Protein AF-A0A7Z9H4J0-F1 (afdb_monomer_lite)

pLDDT: mean 74.49, std 16.56, range [29.08, 97.06]

Radius of gyration: 42.38 Å; chains: 1; bounding box: 95×70×135 Å

Structure (mmCIF, N/CA/C/O backbone):
data_AF-A0A7Z9H4J0-F1
#
_entry.id   AF-A0A7Z9H4J0-F1
#
loop_
_atom_site.group_PDB
_atom_site.id
_atom_site.type_symbol
_atom_site.label_atom_id
_atom_site.label_alt_id
_atom_site.label_comp_id
_atom_site.label_asym_id
_atom_site.label_entity_id
_atom_site.label_seq_id
_atom_site.pdbx_PDB_ins_code
_atom_site.Cartn_x
_atom_site.Cartn_y
_atom_site.Cartn_z
_atom_site.occupancy
_atom_site.B_iso_or_equiv
_atom_site.auth_seq_id
_atom_site.auth_comp_id
_atom_site.auth_asym_id
_atom_site.auth_atom_id
_atom_site.pdbx_PDB_model_num
ATOM 1 N N . MET A 1 1 ? 0.873 8.676 -62.336 1.00 32.28 1 MET A N 1
ATOM 2 C CA . MET A 1 1 ? 0.637 7.223 -62.427 1.00 32.28 1 MET A CA 1
ATOM 3 C C . MET A 1 1 ? 0.566 6.708 -61.005 1.00 32.28 1 MET A C 1
ATOM 5 O O . MET A 1 1 ? 1.602 6.492 -60.394 1.00 32.28 1 MET A O 1
ATOM 9 N N . GLU A 1 2 ? -0.644 6.666 -60.450 1.00 29.08 2 GLU A N 1
ATOM 10 C CA . GLU A 1 2 ? -0.909 6.109 -59.122 1.00 29.08 2 GLU A CA 1
ATOM 11 C C . GLU A 1 2 ? -0.635 4.608 -59.183 1.00 29.08 2 GLU A C 1
ATOM 13 O O . GLU A 1 2 ? -1.286 3.873 -59.926 1.00 29.08 2 GLU A O 1
ATOM 18 N N . SER A 1 3 ? 0.391 4.159 -58.465 1.00 31.84 3 SER A N 1
ATOM 19 C CA . SER A 1 3 ? 0.617 2.741 -58.240 1.00 31.84 3 SER A CA 1
ATOM 20 C C . SER A 1 3 ? -0.560 2.217 -57.427 1.00 31.84 3 SER A C 1
ATOM 22 O O . SER A 1 3 ? -0.725 2.554 -56.256 1.00 31.84 3 SER A O 1
ATOM 24 N N . VAL A 1 4 ? -1.404 1.413 -58.071 1.00 37.31 4 VAL A N 1
ATOM 25 C CA . VAL A 1 4 ? -2.472 0.657 -57.416 1.00 37.31 4 VAL A CA 1
ATOM 26 C C . VAL A 1 4 ? -1.801 -0.283 -56.412 1.00 37.31 4 VAL A C 1
ATOM 28 O O . VAL A 1 4 ? -1.317 -1.353 -56.778 1.00 37.31 4 VAL A O 1
ATOM 31 N N . ARG A 1 5 ? -1.691 0.160 -55.152 1.00 47.69 5 ARG A N 1
ATOM 32 C CA . ARG A 1 5 ? -1.271 -0.676 -54.026 1.00 47.69 5 ARG A CA 1
ATOM 33 C C . ARG A 1 5 ? -2.327 -1.774 -53.894 1.00 47.69 5 ARG A C 1
ATOM 35 O O . ARG A 1 5 ? -3.496 -1.482 -53.659 1.00 47.69 5 ARG A O 1
ATOM 42 N N . THR A 1 6 ? -1.945 -3.027 -54.117 1.00 46.78 6 THR A N 1
ATOM 43 C CA . THR A 1 6 ? -2.810 -4.181 -53.844 1.00 46.78 6 THR A CA 1
ATOM 44 C C . THR A 1 6 ? -3.192 -4.165 -52.370 1.00 46.78 6 THR A C 1
ATOM 46 O O . THR A 1 6 ? -2.305 -4.193 -51.520 1.00 46.78 6 THR A O 1
ATOM 49 N N . ALA A 1 7 ? -4.493 -4.089 -52.080 1.00 54.34 7 ALA A N 1
ATOM 50 C CA . ALA A 1 7 ? -4.995 -4.069 -50.713 1.00 54.34 7 ALA A CA 1
ATOM 51 C C . ALA A 1 7 ? -4.520 -5.324 -49.947 1.00 54.34 7 ALA A C 1
ATOM 53 O O . ALA A 1 7 ? -4.553 -6.427 -50.509 1.00 54.34 7 ALA A O 1
ATOM 54 N N . PRO A 1 8 ? -4.056 -5.182 -48.695 1.00 63.47 8 PRO A N 1
ATOM 55 C CA . PRO A 1 8 ? -3.646 -6.311 -47.864 1.00 63.47 8 PRO A CA 1
ATOM 56 C C . PRO A 1 8 ? -4.834 -7.250 -47.607 1.00 63.47 8 PRO A C 1
ATOM 58 O O . PRO A 1 8 ? -5.977 -6.803 -47.533 1.00 63.47 8 PRO A O 1
ATOM 61 N N . ASN A 1 9 ? -4.580 -8.557 -47.461 1.00 68.62 9 ASN A N 1
ATOM 62 C CA . ASN A 1 9 ? -5.652 -9.529 -47.230 1.00 68.62 9 ASN A CA 1
ATOM 63 C C . ASN A 1 9 ? -6.292 -9.301 -45.840 1.00 68.62 9 ASN A C 1
ATOM 65 O O . ASN A 1 9 ? -5.619 -9.534 -44.831 1.00 68.62 9 ASN A O 1
ATOM 69 N N . PRO A 1 10 ? -7.566 -8.872 -45.761 1.00 65.31 10 PRO A N 1
ATOM 70 C CA . PRO A 1 10 ? -8.199 -8.461 -44.507 1.00 65.31 10 PRO A CA 1
ATOM 71 C C . PRO A 1 10 ? -8.367 -9.609 -43.493 1.00 65.31 10 PRO A C 1
ATOM 73 O O . PRO A 1 10 ? -8.327 -9.371 -42.289 1.00 65.31 10 PRO A O 1
ATOM 76 N N . GLU A 1 11 ? -8.435 -10.867 -43.948 1.00 67.56 11 GLU A N 1
ATOM 77 C CA . GLU A 1 11 ? -8.590 -12.057 -43.086 1.00 67.56 11 GLU A CA 1
ATOM 78 C C . GLU A 1 11 ? -7.414 -12.305 -42.126 1.00 67.56 11 GLU A C 1
ATOM 80 O O . GLU A 1 11 ? -7.502 -13.125 -41.206 1.00 67.56 11 GLU A O 1
ATOM 85 N N . HIS A 1 12 ? -6.286 -11.634 -42.353 1.00 71.25 12 HIS A N 1
ATOM 86 C CA . HIS A 1 12 ? -5.088 -11.774 -41.534 1.00 71.25 12 HIS A CA 1
ATOM 87 C C . HIS A 1 12 ? -4.961 -10.692 -40.463 1.00 71.25 12 HIS A C 1
ATOM 89 O O . HIS A 1 12 ? -3.998 -10.731 -39.700 1.00 71.25 12 HIS A O 1
ATOM 95 N N . TYR A 1 13 ? -5.909 -9.759 -40.375 1.00 78.12 13 TYR A N 1
ATOM 96 C CA . TYR A 1 13 ? -5.854 -8.660 -39.421 1.00 78.12 13 TYR A CA 1
ATOM 97 C C . TYR A 1 13 ? -7.032 -8.709 -38.451 1.00 78.12 13 TYR A C 1
ATOM 99 O O . TYR A 1 13 ? -8.191 -8.900 -38.826 1.00 78.12 13 TYR A O 1
ATOM 107 N N . THR A 1 14 ? -6.727 -8.501 -37.175 1.00 83.56 14 THR A N 1
ATOM 108 C CA . THR A 1 14 ? -7.724 -8.260 -36.133 1.00 83.56 14 THR A CA 1
ATOM 109 C C . THR A 1 14 ? -7.485 -6.905 -35.508 1.00 83.56 14 THR A C 1
ATOM 111 O O . THR A 1 14 ? -6.341 -6.503 -35.313 1.00 83.56 14 THR A O 1
ATOM 114 N N . CYS A 1 15 ? -8.562 -6.217 -35.157 1.00 83.56 15 CYS A N 1
ATOM 115 C CA . CYS A 1 15 ? -8.488 -4.937 -34.480 1.00 83.56 15 CYS A CA 1
ATOM 116 C C . CYS A 1 15 ? -9.000 -5.031 -33.058 1.00 83.56 15 CYS A C 1
ATOM 118 O O . CYS A 1 15 ? -10.025 -5.668 -32.797 1.00 83.56 15 CYS A O 1
ATOM 120 N N . VAL A 1 16 ? -8.294 -4.346 -32.165 1.00 82.44 16 VAL A N 1
ATOM 121 C CA . VAL A 1 16 ? -8.696 -4.132 -30.782 1.00 82.44 16 VAL A CA 1
ATOM 122 C C . VAL A 1 16 ? -8.931 -2.642 -30.573 1.00 82.44 16 VAL A C 1
ATOM 124 O O . VAL A 1 16 ? -8.085 -1.822 -30.925 1.00 82.44 16 VAL A O 1
ATOM 127 N N . ILE A 1 17 ? -10.098 -2.300 -30.033 1.00 83.50 17 ILE A N 1
ATOM 128 C CA . ILE A 1 17 ? -10.501 -0.921 -29.750 1.00 83.50 17 ILE A CA 1
ATOM 129 C C . ILE A 1 17 ? -11.048 -0.853 -28.336 1.00 83.50 17 ILE A C 1
ATOM 131 O O . ILE A 1 17 ? -11.919 -1.641 -27.962 1.00 83.50 17 ILE A O 1
ATOM 135 N N . GLU A 1 18 ? -10.571 0.118 -27.569 1.00 78.38 18 GLU A N 1
ATOM 136 C CA . GLU A 1 18 ? -11.102 0.430 -26.249 1.00 78.38 18 GLU A CA 1
ATOM 137 C C . GLU A 1 18 ? -12.211 1.487 -26.343 1.00 78.38 18 GLU A C 1
ATOM 139 O O . GLU A 1 18 ? -12.079 2.516 -27.006 1.00 78.38 18 GLU A O 1
ATOM 144 N N . ILE A 1 19 ? -13.348 1.210 -25.706 1.00 80.50 19 ILE A N 1
ATOM 145 C CA . ILE A 1 19 ? -14.541 2.063 -25.686 1.00 80.50 19 ILE A CA 1
ATOM 146 C C . ILE A 1 19 ? -15.021 2.143 -24.231 1.00 80.50 19 ILE A C 1
ATOM 148 O O . ILE A 1 19 ? -14.805 1.200 -23.471 1.00 80.50 19 ILE A O 1
ATOM 152 N N . PRO A 1 20 ? -15.757 3.191 -23.814 1.00 72.50 20 PRO A N 1
ATOM 153 C CA . PRO A 1 20 ? -16.305 3.276 -22.455 1.00 72.50 20 PRO A CA 1
ATOM 154 C C . PRO A 1 20 ? -17.131 2.065 -21.978 1.00 72.50 20 PRO A C 1
ATOM 156 O O . PRO A 1 20 ? -17.293 1.872 -20.778 1.00 72.50 20 PRO A O 1
ATOM 159 N N . ALA A 1 21 ? -17.676 1.261 -22.898 1.00 69.69 21 ALA A N 1
ATOM 160 C CA . ALA A 1 21 ? -18.434 0.046 -22.589 1.00 69.69 21 ALA A CA 1
ATOM 161 C C . ALA A 1 21 ? -17.561 -1.224 -22.471 1.00 69.69 21 ALA A C 1
ATOM 163 O O . ALA A 1 21 ? -18.088 -2.291 -22.160 1.00 69.69 21 ALA A O 1
ATOM 164 N N . GLY A 1 22 ? -16.255 -1.126 -22.738 1.00 75.00 22 GLY A N 1
ATOM 165 C CA . GLY A 1 22 ? -15.302 -2.233 -22.733 1.00 75.00 22 GLY A CA 1
ATOM 166 C C . GLY A 1 22 ? -14.452 -2.313 -24.005 1.00 75.00 22 GLY A C 1
ATOM 167 O O . GLY A 1 22 ? -14.461 -1.421 -24.853 1.00 75.00 22 GLY A O 1
ATOM 168 N N . ILE A 1 23 ? -13.715 -3.415 -24.136 1.00 80.12 23 ILE A N 1
ATOM 169 C CA . ILE A 1 23 ? -12.792 -3.668 -25.248 1.00 80.12 23 ILE A CA 1
ATOM 170 C C . ILE A 1 23 ? -13.506 -4.465 -26.345 1.00 80.12 23 ILE A C 1
ATOM 172 O O . ILE A 1 23 ? -14.080 -5.524 -26.082 1.00 80.12 23 ILE A O 1
ATOM 176 N N . ILE A 1 24 ? -13.432 -3.989 -27.587 1.00 80.44 24 ILE A N 1
ATOM 177 C CA . ILE A 1 24 ? -13.912 -4.701 -28.773 1.00 80.44 24 ILE A CA 1
ATOM 178 C C . ILE A 1 24 ? -12.726 -5.319 -29.492 1.00 80.44 24 ILE A C 1
ATOM 180 O O . ILE A 1 24 ? -11.826 -4.602 -29.914 1.00 80.44 24 ILE A O 1
ATOM 184 N N . ARG A 1 25 ? -12.780 -6.636 -29.708 1.00 83.50 25 ARG A N 1
ATOM 185 C CA . ARG A 1 25 ? -11.901 -7.340 -30.645 1.00 83.50 25 ARG A CA 1
ATOM 186 C C . ARG A 1 25 ? -12.721 -7.831 -31.829 1.00 83.50 25 ARG A C 1
ATOM 188 O O . ARG A 1 25 ? -13.658 -8.602 -31.633 1.00 83.50 25 ARG A O 1
ATOM 195 N N . THR A 1 26 ? -12.388 -7.386 -33.034 1.00 82.88 26 THR A N 1
ATOM 196 C CA . THR A 1 26 ? -13.123 -7.753 -34.253 1.00 82.88 26 THR A CA 1
ATOM 197 C C . THR A 1 26 ? -12.193 -7.985 -35.442 1.00 82.88 26 THR A C 1
ATOM 199 O O . THR A 1 26 ? -11.050 -7.525 -35.452 1.00 82.88 26 THR A O 1
ATOM 202 N N . SER A 1 27 ? -12.668 -8.749 -36.423 1.00 83.44 27 SER A N 1
ATOM 203 C CA . SER A 1 27 ? -12.001 -8.932 -37.706 1.00 83.44 27 SER A CA 1
ATOM 204 C C . SER A 1 27 ? -12.087 -7.668 -38.552 1.00 83.44 27 SER A C 1
ATOM 206 O O . SER A 1 27 ? -13.066 -6.915 -38.512 1.00 83.44 27 SER A O 1
ATOM 208 N N . VAL A 1 28 ? -11.042 -7.457 -39.341 1.00 83.88 28 VAL A N 1
ATOM 209 C CA . VAL A 1 28 ? -10.997 -6.385 -40.325 1.00 83.88 28 VAL A CA 1
ATOM 210 C C . VAL A 1 28 ? -11.595 -6.908 -41.624 1.00 83.88 28 VAL A C 1
ATOM 212 O O . VAL A 1 28 ? -11.222 -7.981 -42.079 1.00 83.88 28 VAL A O 1
ATOM 215 N N . SER A 1 29 ? -12.527 -6.164 -42.215 1.00 79.06 29 SER A N 1
ATOM 216 C CA . SER A 1 29 ? -13.136 -6.495 -43.513 1.00 79.06 29 SER A CA 1
ATOM 217 C C . SER A 1 29 ? -12.439 -5.775 -44.666 1.00 79.06 29 SER A C 1
ATOM 219 O O . SER A 1 29 ? -12.432 -6.259 -45.794 1.00 79.06 29 SER A O 1
ATOM 221 N N . ARG A 1 30 ? -11.845 -4.608 -44.392 1.00 77.94 30 ARG A N 1
ATOM 222 C CA . ARG A 1 30 ? -11.044 -3.834 -45.348 1.00 77.94 30 ARG A CA 1
ATOM 223 C C . ARG A 1 30 ? -10.035 -2.977 -44.596 1.00 77.94 30 ARG A C 1
ATOM 225 O O . ARG A 1 30 ? -10.395 -2.355 -43.599 1.00 77.94 30 ARG A O 1
ATOM 232 N N . LEU A 1 31 ? -8.801 -2.942 -45.086 1.00 78.31 31 LEU A N 1
ATOM 233 C CA . LEU A 1 31 ? -7.700 -2.184 -44.504 1.00 78.31 31 LEU A CA 1
ATOM 234 C C . LEU A 1 31 ? -6.958 -1.446 -45.617 1.00 78.31 31 LEU A C 1
ATOM 236 O O . LEU A 1 31 ? -6.315 -2.091 -46.438 1.00 78.31 31 LEU A O 1
ATOM 240 N N . ASP A 1 32 ? -7.023 -0.117 -45.614 1.00 77.94 32 ASP A N 1
ATOM 241 C CA . ASP A 1 32 ? -6.334 0.734 -46.584 1.00 77.94 32 ASP A CA 1
ATOM 242 C C . ASP A 1 32 ? -5.438 1.765 -45.877 1.00 77.94 32 ASP A C 1
ATOM 244 O O . ASP A 1 32 ? -5.424 1.896 -44.651 1.00 77.94 32 ASP A O 1
ATOM 248 N N . THR A 1 33 ? -4.702 2.555 -46.662 1.00 76.38 33 THR A N 1
ATOM 249 C CA . THR A 1 33 ? -3.854 3.652 -46.161 1.00 76.38 33 THR A CA 1
ATOM 250 C C . THR A 1 33 ? -4.647 4.815 -45.560 1.00 76.38 33 THR A C 1
ATOM 252 O O . THR A 1 33 ? -4.064 5.690 -44.922 1.00 76.38 33 THR A O 1
ATOM 255 N N . THR A 1 34 ? -5.968 4.855 -45.757 1.00 78.25 34 THR A N 1
ATOM 256 C CA . THR A 1 34 ? -6.842 5.967 -45.348 1.00 78.25 34 THR A CA 1
ATOM 257 C C . THR A 1 34 ? -7.953 5.557 -44.385 1.00 78.25 34 THR A C 1
ATOM 259 O O . THR A 1 34 ? -8.333 6.357 -43.527 1.00 78.25 34 THR A O 1
ATOM 262 N N . GLU A 1 35 ? -8.472 4.339 -44.504 1.00 86.12 35 GLU A N 1
ATOM 263 C CA . GLU A 1 35 ? -9.624 3.864 -43.745 1.00 86.12 35 GLU A CA 1
ATOM 264 C C . GLU A 1 35 ? -9.495 2.389 -43.363 1.00 86.12 35 GLU A C 1
ATOM 266 O O . GLU A 1 35 ? -8.761 1.616 -43.983 1.00 86.12 35 GLU A O 1
ATOM 271 N N . ILE A 1 36 ? -10.252 2.006 -42.339 1.00 85.12 36 ILE A N 1
ATOM 272 C CA . ILE A 1 36 ? -10.419 0.630 -41.896 1.00 85.12 36 ILE A CA 1
ATOM 273 C C . ILE A 1 36 ? -11.900 0.325 -41.686 1.00 85.12 36 ILE A C 1
ATOM 275 O O . ILE A 1 36 ? -12.629 1.100 -41.064 1.00 85.12 36 ILE A O 1
ATOM 279 N N . LEU A 1 37 ? -12.343 -0.816 -42.208 1.00 85.56 37 LEU A N 1
ATOM 280 C CA . LEU A 1 37 ? -13.689 -1.344 -42.020 1.00 85.56 37 LEU A CA 1
ATOM 281 C C . LEU A 1 37 ? -13.638 -2.526 -41.057 1.00 85.56 37 LEU A C 1
ATOM 283 O O . LEU A 1 37 ? -12.946 -3.515 -41.300 1.00 85.56 37 LEU A O 1
ATOM 287 N N . LEU A 1 38 ? -14.420 -2.427 -39.993 1.00 85.12 38 LEU A N 1
ATOM 288 C CA . LEU A 1 38 ? -14.498 -3.402 -38.917 1.00 85.12 38 LEU A CA 1
ATOM 289 C C . LEU A 1 38 ? -15.822 -4.150 -38.981 1.00 85.12 38 LEU A C 1
ATOM 291 O O . LEU A 1 38 ? -16.873 -3.507 -39.032 1.00 85.12 38 LEU A O 1
ATOM 295 N N . ASP A 1 39 ? -15.787 -5.479 -38.887 1.00 82.94 39 ASP A N 1
ATOM 296 C CA . ASP A 1 39 ? -16.996 -6.309 -38.849 1.00 82.94 39 ASP A CA 1
ATOM 297 C C . ASP A 1 39 ? -17.640 -6.262 -37.452 1.00 82.94 39 ASP A C 1
ATOM 299 O O . ASP A 1 39 ? -17.510 -7.157 -36.615 1.00 82.94 39 ASP A O 1
ATOM 303 N N . THR A 1 40 ? -18.252 -5.128 -37.118 1.00 79.62 40 THR A N 1
ATOM 304 C CA . THR A 1 40 ? -18.909 -4.922 -35.826 1.00 79.62 40 THR A CA 1
ATOM 305 C C . THR A 1 40 ? -20.204 -4.144 -35.977 1.00 79.62 40 THR A C 1
ATOM 307 O O . THR A 1 40 ? -20.305 -3.201 -36.757 1.00 79.62 40 THR A O 1
ATOM 310 N N . ARG A 1 41 ? -21.208 -4.521 -35.181 1.00 76.00 41 ARG A N 1
ATOM 311 C CA . ARG A 1 41 ? -22.500 -3.818 -35.090 1.00 76.00 41 ARG A CA 1
ATOM 312 C C . ARG A 1 41 ? -22.541 -2.801 -33.950 1.00 76.00 41 ARG A C 1
ATOM 314 O O . ARG A 1 41 ? -23.594 -2.223 -33.679 1.00 76.00 41 ARG A O 1
ATOM 321 N N . VAL A 1 42 ? -21.425 -2.607 -33.244 1.00 76.44 42 VAL A N 1
ATOM 322 C CA . VAL A 1 42 ? -21.369 -1.674 -32.119 1.00 76.44 42 VAL A CA 1
ATOM 323 C C . VAL A 1 42 ? -21.387 -0.239 -32.632 1.00 76.44 42 VAL A C 1
ATOM 325 O O . VAL A 1 42 ? -20.592 0.146 -33.483 1.00 76.44 42 VAL A O 1
ATOM 328 N N . ARG A 1 43 ? -22.307 0.568 -32.096 1.00 76.19 43 ARG A N 1
ATOM 329 C CA . ARG A 1 43 ? -22.407 1.990 -32.426 1.00 76.19 43 ARG A CA 1
ATOM 330 C C . ARG A 1 43 ? -21.325 2.768 -31.685 1.00 76.19 43 ARG A C 1
ATOM 332 O O . ARG A 1 43 ? -21.325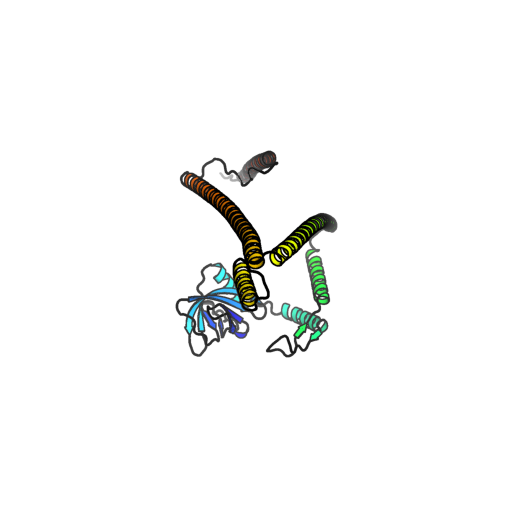 2.805 -30.456 1.00 76.19 43 ARG A O 1
ATOM 339 N N . LEU A 1 44 ? -20.436 3.401 -32.441 1.00 79.31 44 LEU A N 1
ATOM 340 C CA . LEU A 1 44 ? -19.429 4.321 -31.919 1.00 79.31 44 LEU A CA 1
ATOM 341 C C . LEU A 1 44 ? -19.968 5.754 -31.936 1.00 79.31 44 LEU A C 1
ATOM 343 O O . LEU A 1 44 ? -20.818 6.098 -32.758 1.00 79.31 44 LEU A O 1
ATOM 347 N N . LYS A 1 45 ? -19.490 6.598 -31.019 1.00 77.25 45 LYS A N 1
ATOM 348 C CA . LYS A 1 45 ? -19.842 8.022 -31.012 1.00 77.25 45 LYS A CA 1
ATOM 349 C C . LYS A 1 45 ? -19.095 8.753 -32.128 1.00 77.25 45 LYS A C 1
ATOM 351 O O . LYS A 1 45 ? -17.887 8.607 -32.273 1.00 77.25 45 LYS A O 1
ATOM 356 N N . THR A 1 46 ? -19.816 9.585 -32.878 1.00 71.38 46 THR A N 1
ATOM 357 C CA . THR A 1 46 ? -19.316 10.271 -34.083 1.00 71.38 46 THR A CA 1
ATOM 358 C C . THR A 1 46 ? -18.178 11.263 -33.816 1.00 71.38 46 THR A C 1
ATOM 360 O O . THR A 1 46 ? -17.392 11.555 -34.711 1.00 71.38 46 THR A O 1
ATOM 363 N N . THR A 1 47 ? -18.079 11.795 -32.598 1.00 66.19 47 THR A N 1
ATOM 364 C CA . THR A 1 47 ? -17.077 12.801 -32.209 1.00 66.19 47 THR A CA 1
ATOM 365 C C . THR A 1 47 ? -15.805 12.214 -31.613 1.00 66.19 47 THR A C 1
ATOM 367 O O . THR A 1 47 ? -14.846 12.954 -31.395 1.00 66.19 47 THR A O 1
ATOM 370 N N . ASP A 1 48 ? -15.787 10.911 -31.341 1.00 76.00 48 ASP A N 1
ATOM 371 C CA . ASP A 1 48 ? -14.734 10.307 -30.540 1.00 76.00 48 ASP A CA 1
ATOM 372 C C . ASP A 1 48 ? -13.586 9.823 -31.434 1.00 76.00 48 ASP A C 1
ATOM 374 O O . ASP A 1 48 ? -13.771 9.321 -32.551 1.00 76.00 48 ASP A O 1
ATOM 378 N N . ARG A 1 49 ? -12.370 10.028 -30.928 1.00 80.38 49 ARG A N 1
ATOM 379 C CA . ARG A 1 49 ? -11.143 9.443 -31.463 1.00 80.38 49 ARG A CA 1
ATOM 380 C C . ARG A 1 49 ? -10.886 8.137 -30.732 1.00 80.38 49 ARG A C 1
ATOM 382 O O . ARG A 1 49 ? -11.051 8.071 -29.518 1.00 80.38 49 ARG A O 1
ATOM 389 N N . PHE A 1 50 ? -10.462 7.134 -31.482 1.00 82.44 50 PHE A N 1
ATOM 390 C CA . PHE A 1 50 ? -10.208 5.794 -30.990 1.00 82.44 50 PHE A CA 1
ATOM 391 C C . PHE A 1 50 ? -8.746 5.432 -31.219 1.00 82.44 50 PHE A C 1
ATOM 393 O O . PHE A 1 50 ? -8.199 5.659 -32.301 1.00 82.44 50 PHE A O 1
ATOM 400 N N . GLU A 1 51 ? -8.131 4.850 -30.198 1.00 84.12 51 GLU A N 1
ATOM 401 C CA . GLU A 1 51 ? -6.877 4.121 -30.337 1.00 84.12 51 GLU A CA 1
ATOM 402 C C . GLU A 1 51 ? -7.212 2.737 -30.894 1.00 84.12 51 GLU A C 1
ATOM 404 O O . GLU A 1 51 ? -7.927 1.953 -30.266 1.00 84.12 51 GLU A O 1
ATOM 409 N N . VAL A 1 52 ? -6.763 2.466 -32.118 1.00 84.25 52 VAL A N 1
ATOM 410 C CA . VAL A 1 52 ? -7.004 1.195 -32.799 1.00 84.25 52 VAL A CA 1
ATOM 411 C C . VAL A 1 52 ? -5.700 0.419 -32.811 1.00 84.25 52 VAL A C 1
ATOM 413 O O . VAL A 1 52 ? -4.727 0.830 -33.442 1.00 84.25 52 VAL A O 1
ATOM 416 N N . VAL A 1 53 ? -5.686 -0.723 -32.133 1.00 85.38 53 VAL A N 1
ATOM 417 C CA . VAL A 1 53 ? -4.579 -1.673 -32.233 1.00 85.38 53 VAL A CA 1
ATOM 418 C C . VAL A 1 53 ? -4.875 -2.605 -33.397 1.00 85.38 53 VAL A C 1
ATOM 420 O O . VAL A 1 53 ? -5.861 -3.343 -33.363 1.00 85.38 53 VAL A O 1
ATOM 423 N N . VAL A 1 54 ? -4.052 -2.557 -34.439 1.00 83.12 54 VAL A N 1
ATOM 424 C CA . VAL A 1 54 ? -4.146 -3.451 -35.597 1.00 83.12 54 VAL A CA 1
ATOM 425 C C . VAL A 1 54 ? -3.125 -4.564 -35.412 1.00 83.12 54 VAL A C 1
ATOM 427 O O . VAL A 1 54 ? -1.920 -4.327 -35.421 1.00 83.12 54 VAL A O 1
ATOM 430 N N . GLU A 1 55 ? -3.614 -5.783 -35.230 1.00 81.12 55 GLU A N 1
ATOM 431 C CA . GLU A 1 55 ? -2.802 -6.976 -35.022 1.00 81.12 55 GLU A CA 1
ATOM 432 C C . GLU A 1 55 ? -2.826 -7.842 -36.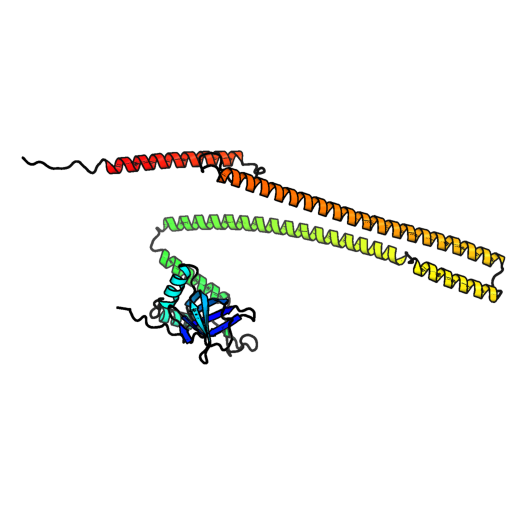278 1.00 81.12 55 GLU A C 1
ATOM 434 O O . GLU A 1 55 ? -3.897 -8.238 -36.746 1.00 81.12 55 GLU A O 1
ATOM 439 N N . HIS A 1 56 ? -1.651 -8.181 -36.805 1.00 78.62 56 HIS A N 1
ATOM 440 C CA . HIS A 1 56 ? -1.533 -9.205 -37.837 1.00 78.62 56 HIS A CA 1
ATOM 441 C C . HIS A 1 56 ? -1.473 -10.606 -37.205 1.00 78.62 56 HIS A C 1
ATOM 443 O O . HIS A 1 56 ? -0.765 -10.823 -36.224 1.00 78.62 56 HIS A O 1
ATOM 449 N N . ARG A 1 57 ? -2.159 -11.587 -37.803 1.00 69.06 57 ARG A N 1
ATOM 450 C CA . ARG A 1 57 ? -2.322 -12.963 -37.295 1.00 69.06 57 ARG A CA 1
ATOM 451 C C . ARG A 1 57 ? -1.006 -13.668 -36.945 1.00 69.06 57 ARG A C 1
ATOM 453 O O . ARG A 1 57 ? -0.963 -14.401 -35.964 1.00 69.06 57 ARG A O 1
ATOM 460 N N . ASP A 1 58 ? 0.036 -13.418 -37.734 1.00 61.88 58 ASP A N 1
ATOM 461 C CA . ASP A 1 58 ? 1.363 -14.042 -37.602 1.00 61.88 58 ASP A CA 1
ATOM 462 C C . ASP A 1 58 ? 2.489 -13.002 -37.417 1.00 61.88 58 ASP A C 1
ATOM 464 O O . ASP A 1 58 ? 3.640 -13.260 -37.769 1.00 61.88 58 ASP A O 1
ATOM 468 N N . GLY A 1 59 ? 2.167 -11.777 -36.985 1.00 63.91 59 GLY A N 1
ATOM 469 C CA . GLY A 1 59 ? 3.087 -10.649 -37.145 1.00 63.91 59 GLY A CA 1
ATOM 470 C C . GLY A 1 59 ? 2.941 -9.509 -36.134 1.00 63.91 59 GLY A C 1
ATOM 471 O O . GLY A 1 59 ? 2.407 -9.708 -35.045 1.00 63.91 59 GLY A O 1
ATOM 472 N N . PRO A 1 60 ? 3.482 -8.324 -36.475 1.00 68.62 60 PRO A N 1
ATOM 473 C CA . PRO A 1 60 ? 3.520 -7.177 -35.577 1.00 68.62 60 PRO A CA 1
ATOM 474 C C . PRO A 1 60 ? 2.119 -6.613 -35.301 1.00 68.62 60 PRO A C 1
ATOM 476 O O . PRO A 1 60 ? 1.210 -6.714 -36.129 1.00 68.62 60 PRO A O 1
ATOM 479 N N . SER A 1 61 ? 1.979 -5.996 -34.129 1.00 79.50 61 SER A N 1
ATOM 480 C CA . SER A 1 61 ? 0.819 -5.202 -33.726 1.00 79.50 61 SER A CA 1
ATOM 481 C C . SER A 1 61 ? 1.208 -3.728 -33.665 1.00 79.50 61 SER A C 1
ATOM 483 O O . SER A 1 61 ? 2.194 -3.393 -33.009 1.00 79.50 61 SER A O 1
ATOM 485 N N . GLU A 1 62 ? 0.432 -2.855 -34.298 1.00 82.38 62 GLU A N 1
ATOM 486 C CA . GLU A 1 62 ? 0.676 -1.408 -34.300 1.00 82.38 62 GLU A CA 1
ATOM 487 C C . GLU A 1 62 ? -0.531 -0.663 -33.727 1.00 82.38 62 GLU A C 1
ATOM 489 O O . GLU A 1 62 ? -1.678 -1.065 -33.932 1.00 82.38 62 GLU A O 1
ATOM 494 N N . VAL A 1 63 ? -0.268 0.432 -33.011 1.00 85.69 63 VAL A N 1
ATOM 495 C CA . VAL A 1 63 ? -1.304 1.305 -32.440 1.00 85.69 63 VAL A CA 1
ATOM 496 C C . VAL A 1 63 ? -1.432 2.545 -33.310 1.00 85.69 63 VAL A C 1
ATOM 498 O O . VAL A 1 63 ? -0.453 3.264 -33.521 1.00 85.69 63 VAL A O 1
ATOM 501 N N . ILE A 1 64 ? -2.632 2.786 -33.834 1.00 85.38 64 ILE A N 1
ATOM 502 C CA . ILE A 1 64 ? -2.900 3.864 -34.785 1.00 85.38 64 ILE A CA 1
ATOM 503 C C . ILE A 1 64 ? -4.190 4.572 -34.383 1.00 85.38 64 ILE A C 1
ATOM 505 O O . ILE A 1 64 ? -5.207 3.938 -34.095 1.00 85.38 64 ILE A O 1
ATOM 509 N N . HIS A 1 65 ? -4.166 5.903 -34.384 1.00 88.00 65 HIS A N 1
ATOM 510 C CA . HIS A 1 65 ? -5.355 6.689 -34.090 1.00 88.00 65 HIS A CA 1
ATOM 511 C C . HIS A 1 65 ? -6.308 6.721 -35.285 1.00 88.00 65 HIS A C 1
ATOM 513 O O . HIS A 1 65 ? -5.911 6.980 -36.425 1.00 88.00 65 HIS A O 1
ATOM 519 N N . ALA A 1 66 ? -7.593 6.513 -35.012 1.00 86.88 66 ALA A N 1
ATOM 520 C CA . ALA A 1 66 ? -8.646 6.613 -36.008 1.00 86.88 66 ALA A CA 1
ATOM 521 C C . ALA A 1 66 ? -9.866 7.359 -35.460 1.00 86.88 66 ALA A C 1
ATOM 523 O O . ALA A 1 66 ? -10.143 7.371 -34.261 1.00 86.88 66 ALA A O 1
ATOM 524 N N . ARG A 1 67 ? -10.627 7.985 -36.352 1.00 88.31 67 ARG A N 1
ATOM 525 C CA . ARG A 1 67 ? -11.892 8.649 -36.034 1.00 88.31 67 ARG A CA 1
ATOM 526 C C . ARG A 1 67 ? -13.040 7.917 -36.707 1.00 88.31 67 ARG A C 1
ATOM 528 O O . ARG A 1 67 ? -12.897 7.430 -37.828 1.00 88.31 67 ARG A O 1
ATOM 535 N N . PHE A 1 68 ? -14.192 7.876 -36.046 1.00 86.94 68 PHE A N 1
ATOM 536 C CA . PHE A 1 68 ? -15.410 7.364 -36.664 1.00 86.94 68 PHE A CA 1
ATOM 537 C C . PHE A 1 68 ? -15.750 8.127 -37.951 1.00 86.94 68 PHE A C 1
ATOM 539 O O . PHE A 1 68 ? -15.771 9.360 -37.962 1.00 86.94 68 PHE A O 1
ATOM 546 N N . HIS A 1 69 ? -16.027 7.390 -39.028 1.00 85.44 69 HIS A N 1
ATOM 547 C CA . HIS A 1 69 ? -16.468 7.960 -40.297 1.00 85.44 69 HIS A CA 1
ATOM 548 C C . HIS A 1 69 ? -17.933 7.625 -40.586 1.00 85.44 69 HIS A C 1
ATOM 550 O O . HIS A 1 69 ? -18.742 8.531 -40.783 1.00 85.44 69 HIS A O 1
ATOM 556 N N . SER A 1 70 ? -18.288 6.338 -40.586 1.00 84.12 70 SER A N 1
ATOM 557 C CA . SER A 1 70 ? -19.655 5.883 -40.850 1.00 84.12 70 SER A CA 1
ATOM 558 C C . SER A 1 70 ? -19.917 4.488 -40.271 1.00 84.12 70 SER A C 1
ATOM 560 O O . SER A 1 70 ? -18.997 3.739 -39.947 1.00 84.12 70 SER A O 1
ATOM 562 N N . SER A 1 71 ? -21.192 4.128 -40.128 1.00 83.56 71 SER A N 1
ATOM 563 C CA . SER A 1 71 ? -21.629 2.772 -39.774 1.00 83.56 71 SER A CA 1
ATOM 564 C C . SER A 1 71 ? -22.690 2.309 -40.764 1.00 83.56 71 SER A C 1
ATOM 566 O O . SER A 1 71 ? -23.640 3.052 -41.015 1.00 83.56 71 SER A O 1
ATOM 568 N N . GLY A 1 72 ? -22.556 1.094 -41.285 1.00 77.50 72 GLY A N 1
ATOM 569 C CA . GLY A 1 72 ? -23.506 0.477 -42.211 1.00 77.50 72 GLY A CA 1
ATOM 570 C C . GLY A 1 72 ? -23.804 -0.977 -41.849 1.00 77.50 72 GLY A C 1
ATOM 571 O O . GLY A 1 72 ? -23.379 -1.474 -40.809 1.00 77.50 72 GLY A O 1
ATOM 572 N N . GLU A 1 73 ? -24.527 -1.680 -42.723 1.00 71.06 73 GLU A N 1
ATOM 573 C CA . GLU A 1 73 ? -24.866 -3.101 -42.521 1.00 71.06 73 GLU A CA 1
ATOM 574 C C . GLU A 1 73 ? -23.636 -4.020 -42.519 1.00 71.06 73 GLU A C 1
ATOM 576 O O . GLU A 1 73 ? -23.638 -5.047 -41.844 1.00 71.06 73 GLU A O 1
ATOM 581 N N . ALA A 1 74 ? -22.578 -3.618 -43.230 1.00 71.19 74 ALA A N 1
ATOM 582 C CA . ALA A 1 74 ? -21.307 -4.334 -43.327 1.00 71.19 74 ALA A CA 1
ATOM 583 C C . ALA A 1 74 ? -20.335 -4.052 -42.164 1.00 71.19 74 ALA A C 1
ATOM 585 O O . ALA A 1 74 ? -19.256 -4.637 -42.128 1.00 71.19 74 ALA A O 1
ATOM 586 N N . GLY A 1 75 ? -20.687 -3.147 -41.240 1.00 84.44 75 GLY A N 1
ATOM 587 C CA . GLY A 1 75 ? -19.871 -2.827 -40.072 1.00 84.44 75 GLY A CA 1
ATOM 588 C C . GLY A 1 75 ? -19.577 -1.338 -39.884 1.00 84.44 75 GLY A C 1
ATOM 589 O O . GLY A 1 75 ? -20.330 -0.470 -40.335 1.00 84.44 75 GLY A O 1
ATOM 590 N N . VAL A 1 76 ? -18.480 -1.035 -39.187 1.00 85.88 76 VAL A N 1
ATOM 591 C CA . VAL A 1 76 ? -18.073 0.333 -38.827 1.00 85.88 76 VAL A CA 1
ATOM 592 C C . VAL A 1 76 ? -16.820 0.740 -39.589 1.00 85.88 76 VAL A C 1
ATOM 594 O O . VAL A 1 76 ? -15.815 0.034 -39.551 1.00 85.88 76 VAL A O 1
ATOM 597 N N . VAL A 1 77 ? -16.872 1.901 -40.241 1.00 86.62 77 VAL A N 1
ATOM 598 C CA . VAL A 1 77 ? -15.738 2.513 -40.937 1.00 86.62 77 VAL A CA 1
ATOM 599 C C . VAL A 1 77 ? -15.091 3.554 -40.034 1.00 86.62 77 VAL A C 1
ATOM 601 O O . VAL A 1 77 ? -15.734 4.520 -39.602 1.00 86.62 77 VAL A O 1
ATOM 604 N N . LEU A 1 78 ? -13.797 3.379 -39.789 1.00 87.56 78 LEU A N 1
ATOM 605 C CA . LEU A 1 78 ? -12.941 4.369 -39.155 1.00 87.56 78 LEU A CA 1
ATOM 606 C C . LEU A 1 78 ? -11.965 4.936 -40.185 1.00 87.56 78 LEU A C 1
ATOM 608 O O . LEU A 1 78 ? -11.473 4.220 -41.052 1.00 87.56 78 LEU A O 1
ATOM 612 N N . ARG A 1 79 ? -11.662 6.226 -40.072 1.00 88.56 79 ARG A N 1
ATOM 613 C CA . ARG A 1 79 ? -10.658 6.906 -40.892 1.00 88.56 79 ARG A CA 1
ATOM 614 C C . ARG A 1 79 ? -9.420 7.183 -40.054 1.00 88.56 79 ARG A C 1
ATOM 616 O O . ARG A 1 79 ? -9.561 7.681 -38.937 1.00 88.56 79 ARG A O 1
ATOM 623 N N . TRP A 1 80 ? -8.234 6.903 -40.587 1.00 88.81 80 TRP A N 1
ATOM 624 C CA . TRP A 1 80 ? -6.984 7.183 -39.880 1.00 88.81 80 TRP A CA 1
ATOM 625 C C . TRP A 1 80 ? -6.829 8.680 -39.612 1.00 88.81 80 TRP A C 1
ATOM 627 O O . TRP A 1 80 ? -7.093 9.517 -40.479 1.00 88.81 80 TRP A O 1
ATOM 637 N N . ASP A 1 81 ? -6.420 9.011 -38.393 1.00 88.06 81 ASP A N 1
ATOM 638 C CA . ASP A 1 81 ? -6.296 10.376 -37.886 1.00 88.06 81 ASP A CA 1
ATOM 639 C C . ASP A 1 81 ? -4.955 10.508 -37.157 1.00 88.06 81 ASP A C 1
ATOM 641 O O . ASP A 1 81 ? -4.893 10.590 -35.930 1.00 88.06 81 ASP A O 1
ATOM 645 N N . PHE A 1 82 ? -3.876 10.449 -37.944 1.00 83.75 82 PHE A N 1
ATOM 646 C CA . PHE A 1 82 ? -2.504 10.386 -37.447 1.00 83.75 82 PHE A CA 1
ATOM 647 C C . PHE A 1 82 ? -2.129 11.641 -36.652 1.00 83.75 82 PHE A C 1
ATOM 649 O O . PHE A 1 82 ? -2.174 12.754 -37.181 1.00 83.75 82 PHE A O 1
ATOM 656 N N . GLN A 1 83 ? -1.687 11.469 -35.405 1.00 78.12 83 GLN A N 1
ATOM 657 C CA . GLN A 1 83 ? -1.170 12.587 -34.600 1.00 78.12 83 GLN A CA 1
ATOM 658 C C . GLN A 1 83 ? 0.332 12.790 -34.789 1.00 78.12 83 GLN A C 1
ATOM 660 O O . GLN A 1 83 ? 0.834 13.913 -34.717 1.00 78.12 83 GLN A O 1
ATOM 665 N N . HIS A 1 84 ? 1.051 11.698 -35.048 1.00 75.75 84 HIS A N 1
ATOM 666 C CA . HIS A 1 84 ? 2.493 11.707 -35.234 1.00 75.75 84 HIS A CA 1
ATOM 667 C C . HIS A 1 84 ? 2.862 11.084 -36.588 1.00 75.75 84 HIS A C 1
ATOM 669 O O . HIS A 1 84 ? 2.339 10.023 -36.929 1.00 75.75 84 HIS A O 1
ATOM 675 N N . PRO A 1 85 ? 3.868 11.617 -37.312 1.00 75.38 85 PRO A N 1
ATOM 676 C CA . PRO A 1 85 ? 4.408 10.990 -38.528 1.00 75.38 85 PRO A CA 1
ATOM 677 C C . PRO A 1 85 ? 4.868 9.532 -38.358 1.00 75.38 85 PRO A C 1
ATOM 679 O O . PRO A 1 85 ? 5.076 8.826 -39.337 1.00 75.38 85 PRO A O 1
ATOM 682 N N . ARG A 1 86 ? 5.040 9.076 -37.109 1.00 77.19 86 ARG A N 1
ATOM 683 C CA . ARG A 1 86 ? 5.432 7.702 -36.780 1.00 77.19 86 ARG A CA 1
ATOM 684 C C . ARG A 1 86 ? 4.282 6.731 -37.005 1.00 77.19 86 ARG A C 1
ATOM 686 O O . ARG A 1 86 ? 4.545 5.630 -37.452 1.00 77.19 86 ARG A O 1
ATOM 693 N N . GLU A 1 87 ? 3.043 7.151 -36.769 1.00 78.12 87 GLU A N 1
ATOM 694 C CA . GLU A 1 87 ? 1.857 6.313 -36.975 1.00 78.12 87 GLU A CA 1
ATOM 695 C C . GLU A 1 87 ? 1.631 6.028 -38.460 1.00 78.12 87 GLU A C 1
ATOM 697 O O . GLU A 1 87 ? 1.295 4.910 -38.828 1.00 78.12 87 GLU A O 1
ATOM 702 N N . MET A 1 88 ? 1.908 7.011 -39.322 1.00 78.31 88 MET A N 1
ATOM 703 C CA . MET A 1 88 ? 1.879 6.825 -40.774 1.00 78.31 88 MET A CA 1
ATOM 704 C C . MET A 1 88 ? 2.959 5.831 -41.226 1.00 78.31 88 MET A C 1
ATOM 706 O O . MET A 1 88 ? 2.676 4.935 -42.010 1.00 78.31 88 MET A O 1
ATOM 710 N N . ILE A 1 89 ? 4.175 5.933 -40.672 1.00 78.56 89 ILE A N 1
ATOM 711 C CA . ILE A 1 89 ? 5.271 4.991 -40.950 1.00 78.56 89 ILE A CA 1
ATOM 712 C C . ILE A 1 89 ? 4.954 3.589 -40.404 1.00 78.56 89 ILE A C 1
ATOM 714 O O . ILE A 1 89 ? 5.288 2.602 -41.050 1.00 78.56 89 ILE A O 1
ATOM 718 N N . SER A 1 90 ? 4.332 3.484 -39.228 1.00 79.62 90 SER A N 1
ATOM 719 C CA . SER A 1 90 ? 3.878 2.218 -38.641 1.00 79.62 90 SER A CA 1
ATOM 720 C C . SER A 1 90 ? 2.787 1.570 -39.486 1.00 79.62 90 SER A C 1
ATOM 722 O O . SER A 1 90 ? 2.873 0.377 -39.768 1.00 79.62 90 SER A O 1
ATOM 724 N N . LEU A 1 91 ? 1.809 2.353 -39.956 1.00 80.31 91 LEU A N 1
ATOM 725 C CA . LEU A 1 91 ? 0.786 1.870 -40.876 1.00 80.31 91 LEU A CA 1
ATOM 726 C C . LEU A 1 91 ? 1.422 1.399 -42.185 1.00 80.31 91 LEU A C 1
ATOM 728 O O . LEU A 1 91 ? 1.175 0.274 -42.600 1.00 80.31 91 LEU A O 1
ATOM 732 N N . ASP A 1 92 ? 2.286 2.207 -42.801 1.00 77.50 92 ASP A N 1
ATOM 733 C CA . ASP A 1 92 ? 2.978 1.816 -44.031 1.00 77.50 92 ASP A CA 1
ATOM 734 C C . ASP A 1 92 ? 3.819 0.554 -43.811 1.00 77.50 92 ASP A C 1
ATOM 736 O O . ASP A 1 92 ? 3.782 -0.339 -44.640 1.00 77.50 92 ASP A O 1
ATOM 740 N N . ARG A 1 93 ? 4.506 0.390 -42.675 1.00 74.94 93 ARG A N 1
ATOM 741 C CA . ARG A 1 93 ? 5.225 -0.859 -42.357 1.00 74.94 93 ARG A CA 1
ATOM 742 C C . ARG A 1 93 ? 4.294 -2.055 -42.204 1.00 74.94 93 ARG A C 1
ATOM 744 O O . ARG A 1 93 ? 4.657 -3.146 -42.629 1.00 74.94 93 ARG A O 1
ATOM 751 N N . LEU A 1 94 ? 3.129 -1.867 -41.594 1.00 76.06 94 LEU A N 1
ATOM 752 C CA . LEU A 1 94 ? 2.132 -2.917 -41.397 1.00 76.06 94 LEU A CA 1
ATOM 753 C C . LEU A 1 94 ? 1.475 -3.340 -42.723 1.00 76.06 94 LEU A C 1
ATOM 755 O O . LEU A 1 94 ? 1.142 -4.517 -42.887 1.00 76.06 94 LEU A O 1
ATOM 759 N N . LEU A 1 95 ? 1.323 -2.402 -43.663 1.00 73.69 95 LEU A N 1
ATOM 760 C CA . LEU A 1 95 ? 0.751 -2.625 -44.995 1.00 73.69 95 LEU A CA 1
ATOM 761 C C . LEU A 1 95 ? 1.788 -3.116 -46.023 1.00 73.69 95 LEU A C 1
ATOM 763 O O . LEU A 1 95 ? 1.472 -3.986 -46.831 1.00 73.69 95 LEU A O 1
ATOM 767 N N . ASP A 1 96 ? 3.015 -2.586 -45.989 1.00 65.19 96 ASP A N 1
ATOM 768 C CA . ASP A 1 96 ? 4.084 -2.857 -46.962 1.00 65.19 96 ASP A CA 1
ATOM 769 C C . ASP A 1 96 ? 4.994 -4.016 -46.558 1.00 65.19 96 ASP A C 1
ATOM 771 O O . ASP A 1 96 ? 5.817 -4.414 -47.383 1.00 65.19 96 ASP A O 1
ATOM 775 N N . ALA A 1 97 ? 4.902 -4.554 -45.331 1.00 56.75 97 ALA A N 1
ATOM 776 C CA . ALA A 1 97 ? 5.761 -5.646 -44.873 1.00 56.75 97 ALA A CA 1
ATOM 777 C C . ALA A 1 97 ? 5.808 -6.773 -45.927 1.00 56.75 97 ALA A C 1
ATOM 779 O O . ALA A 1 97 ? 4.842 -7.533 -46.063 1.00 56.75 97 ALA A O 1
ATOM 780 N N . PRO A 1 98 ? 6.925 -6.928 -46.673 1.00 47.41 98 PRO A N 1
ATOM 781 C CA . PRO A 1 98 ? 7.047 -8.007 -47.627 1.00 47.41 98 PRO A CA 1
ATOM 782 C C . PRO A 1 98 ? 7.135 -9.278 -46.799 1.00 47.41 98 PRO A C 1
ATOM 784 O O . PRO A 1 98 ? 8.119 -9.515 -46.093 1.00 47.41 98 PRO A O 1
ATOM 787 N N . PHE A 1 99 ? 6.071 -10.076 -46.840 1.00 48.81 99 PHE A N 1
ATOM 788 C CA . PHE A 1 99 ? 6.009 -11.365 -46.170 1.00 48.81 99 PHE A CA 1
ATOM 789 C C . PHE A 1 99 ? 7.320 -12.129 -46.415 1.00 48.81 99 PHE A C 1
ATOM 791 O O . PHE A 1 99 ? 7.635 -12.498 -47.550 1.00 48.81 99 PHE A O 1
ATOM 798 N N . ARG A 1 100 ? 8.075 -12.424 -45.344 1.00 43.31 100 ARG A N 1
ATOM 799 C CA . ARG A 1 100 ? 9.179 -13.409 -45.319 1.00 43.31 100 ARG A CA 1
ATOM 800 C C . ARG A 1 100 ? 8.620 -14.836 -45.515 1.00 43.31 100 ARG A C 1
ATOM 802 O O . ARG A 1 100 ? 8.878 -15.747 -44.734 1.00 43.31 100 ARG A O 1
ATOM 809 N N . GLY A 1 101 ? 7.815 -15.041 -46.554 1.00 43.78 101 GLY A N 1
ATOM 810 C CA . GLY A 1 101 ? 6.877 -16.153 -46.692 1.00 43.78 101 GLY A CA 1
ATOM 811 C C . GLY A 1 101 ? 7.397 -17.408 -47.392 1.00 43.78 101 GLY A C 1
ATOM 812 O O . GLY A 1 101 ? 6.613 -18.330 -47.591 1.00 43.78 101 GLY A O 1
ATOM 813 N N . THR A 1 102 ? 8.675 -17.507 -47.772 1.00 43.59 102 THR A N 1
ATOM 814 C CA . THR A 1 102 ? 9.179 -18.723 -48.456 1.00 43.59 102 THR A CA 1
ATOM 815 C C . THR A 1 102 ? 10.314 -19.436 -47.728 1.00 43.59 102 THR A C 1
ATOM 817 O O . THR A 1 102 ? 10.338 -20.663 -47.728 1.00 43.59 102 THR A O 1
ATOM 820 N N . LYS A 1 103 ? 11.201 -18.722 -47.024 1.00 41.19 103 LYS A N 1
ATOM 821 C CA . LYS A 1 103 ? 12.224 -19.352 -46.161 1.00 41.19 103 LYS A CA 1
ATOM 822 C C . LYS A 1 103 ? 11.736 -19.553 -44.726 1.00 41.19 103 LYS A C 1
ATOM 824 O O . LYS A 1 103 ? 11.955 -20.614 -44.154 1.00 41.19 103 LYS A O 1
ATOM 829 N N . GLY A 1 104 ? 10.969 -18.595 -44.201 1.00 41.84 104 GLY A N 1
ATOM 830 C CA . GLY A 1 104 ? 10.316 -18.713 -42.897 1.00 41.84 104 GLY A CA 1
ATOM 831 C C . GLY A 1 104 ? 9.217 -19.773 -42.866 1.00 41.84 104 GLY A C 1
ATOM 832 O O . GLY A 1 104 ? 8.944 -20.302 -41.810 1.00 41.84 104 GLY A O 1
ATOM 833 N N . ARG A 1 105 ? 8.624 -20.148 -44.009 1.00 44.22 105 ARG A N 1
ATOM 834 C CA . ARG A 1 105 ? 7.560 -21.168 -44.072 1.00 44.22 105 ARG A CA 1
ATOM 835 C C . ARG A 1 105 ? 8.086 -22.606 -43.989 1.00 44.22 105 ARG A C 1
ATOM 837 O O . ARG A 1 105 ? 7.377 -23.467 -43.488 1.00 44.22 105 ARG A O 1
ATOM 844 N N . LYS A 1 106 ? 9.323 -22.859 -44.444 1.00 46.16 106 LYS A N 1
ATOM 845 C CA . LYS A 1 106 ? 10.013 -24.144 -44.231 1.00 46.16 106 LYS A CA 1
ATOM 846 C C . LYS A 1 106 ? 10.564 -24.243 -42.813 1.00 46.16 106 LYS A C 1
ATOM 848 O O . LYS A 1 106 ? 10.244 -25.200 -42.133 1.00 46.16 106 LYS A O 1
ATOM 853 N N . LEU A 1 107 ? 11.249 -23.199 -42.339 1.00 46.59 107 LEU A N 1
ATOM 854 C CA . LEU A 1 107 ? 11.742 -23.127 -40.959 1.00 46.59 107 LEU A CA 1
ATOM 855 C C . LEU A 1 107 ? 10.609 -23.132 -39.926 1.00 46.59 107 LEU A C 1
ATOM 857 O O . LEU A 1 107 ? 10.727 -23.810 -38.923 1.00 46.59 107 LEU A O 1
ATOM 861 N N . ALA A 1 108 ? 9.490 -22.442 -40.168 1.00 47.47 108 ALA A N 1
ATOM 862 C CA . ALA A 1 108 ? 8.316 -22.514 -39.298 1.00 47.47 108 ALA A CA 1
ATOM 863 C C . ALA A 1 108 ? 7.585 -23.850 -39.433 1.00 47.47 108 ALA A C 1
ATOM 865 O O . ALA A 1 108 ? 7.025 -24.302 -38.451 1.00 47.47 108 ALA A O 1
ATOM 866 N N . GLY A 1 109 ? 7.607 -24.504 -40.601 1.00 52.66 109 GLY A N 1
ATOM 867 C CA . GLY A 1 109 ? 7.087 -25.865 -40.761 1.00 52.66 109 GLY A CA 1
ATOM 868 C C . GLY A 1 109 ? 7.907 -26.889 -39.973 1.00 52.66 109 GLY A C 1
ATOM 869 O O . GLY A 1 109 ? 7.340 -27.661 -39.211 1.00 52.66 109 GLY A O 1
ATOM 870 N N . GLU A 1 110 ? 9.234 -26.826 -40.080 1.00 53.91 110 GLU A N 1
ATOM 871 C CA . GLU A 1 110 ? 10.195 -27.662 -39.348 1.00 53.91 110 GLU A CA 1
ATOM 872 C C . GLU A 1 110 ? 10.174 -27.362 -37.842 1.00 53.91 110 GLU A C 1
ATOM 874 O O . GLU A 1 110 ? 10.156 -28.281 -37.027 1.00 53.91 110 GLU A O 1
ATOM 879 N N . LEU A 1 111 ? 10.087 -26.084 -37.456 1.00 55.03 111 LEU A N 1
ATOM 880 C CA . LEU A 1 111 ? 9.924 -25.657 -36.067 1.00 55.03 111 LEU A CA 1
ATOM 881 C C . LEU A 1 111 ? 8.555 -26.075 -35.532 1.00 55.03 111 LEU A C 1
ATOM 883 O O . LEU A 1 111 ? 8.466 -26.570 -34.419 1.00 55.03 111 LEU A O 1
ATOM 887 N N . GLU A 1 112 ? 7.478 -25.941 -36.306 1.00 58.34 112 GLU A N 1
ATOM 888 C CA . GLU A 1 112 ? 6.162 -26.439 -35.915 1.00 58.34 112 GLU A CA 1
ATOM 889 C C . GLU A 1 112 ? 6.164 -27.956 -35.770 1.00 58.34 112 GLU A C 1
ATOM 891 O O . GLU A 1 112 ? 5.536 -28.455 -34.848 1.00 58.34 112 GLU A O 1
ATOM 896 N N . GLU A 1 113 ? 6.831 -28.704 -36.644 1.00 61.81 113 GLU A N 1
ATOM 897 C CA . GLU A 1 113 ? 6.975 -30.156 -36.531 1.00 61.81 113 GLU A CA 1
ATOM 898 C C . GLU A 1 113 ? 7.799 -30.528 -35.291 1.00 61.81 113 GLU A C 1
ATOM 900 O O . GLU A 1 113 ? 7.351 -31.348 -34.486 1.00 61.81 113 GLU A O 1
ATOM 905 N N . ALA A 1 114 ? 8.917 -29.846 -35.037 1.00 58.06 114 ALA A N 1
ATOM 906 C CA . ALA A 1 114 ? 9.728 -30.016 -33.832 1.00 58.06 114 ALA A CA 1
ATOM 907 C C . ALA A 1 114 ? 8.946 -29.673 -32.547 1.00 58.06 114 ALA A C 1
ATOM 909 O O . ALA A 1 114 ? 8.969 -30.429 -31.573 1.00 58.06 114 ALA A O 1
ATOM 910 N N . LEU A 1 115 ? 8.173 -28.585 -32.554 1.00 58.34 115 LEU A N 1
ATOM 911 C CA . LEU A 1 115 ? 7.286 -28.186 -31.459 1.00 58.34 115 LEU A CA 1
ATOM 912 C C . LEU A 1 115 ? 6.101 -29.149 -31.313 1.00 58.34 115 LEU A C 1
ATOM 914 O O . LEU A 1 115 ? 5.678 -29.435 -30.194 1.00 58.34 115 LEU A O 1
ATOM 918 N N . LYS A 1 116 ? 5.574 -29.703 -32.411 1.00 63.41 116 LYS A N 1
ATOM 919 C CA . LYS A 1 116 ? 4.515 -30.728 -32.410 1.00 63.41 116 LYS A CA 1
ATOM 920 C C . LYS A 1 116 ? 5.014 -32.046 -31.819 1.00 63.41 116 LYS A C 1
ATOM 922 O O . LYS A 1 116 ? 4.218 -32.701 -31.151 1.00 63.41 116 LYS A O 1
ATOM 927 N N . HIS A 1 117 ? 6.281 -32.406 -32.032 1.00 59.75 117 HIS A N 1
ATOM 928 C CA . HIS A 1 117 ? 6.917 -33.590 -31.448 1.00 59.75 117 HIS A CA 1
ATOM 929 C C . HIS A 1 117 ? 7.298 -33.409 -29.971 1.00 59.75 117 HIS A C 1
ATOM 931 O O . HIS A 1 117 ? 7.261 -34.380 -29.219 1.00 59.75 117 HIS A O 1
ATOM 937 N N . ARG A 1 118 ? 7.635 -32.184 -29.542 1.00 62.84 118 ARG A N 1
ATOM 938 C CA . ARG A 1 118 ? 8.074 -31.886 -28.164 1.00 62.84 118 ARG A CA 1
ATOM 939 C C . ARG A 1 118 ? 6.966 -31.353 -27.232 1.00 62.84 118 ARG A C 1
ATOM 941 O O . ARG A 1 118 ? 7.213 -31.187 -26.041 1.00 62.84 118 ARG A O 1
ATOM 948 N N . SER A 1 119 ? 5.755 -31.084 -27.733 1.00 64.12 119 SER A N 1
ATOM 949 C CA . SER A 1 119 ? 4.612 -30.612 -26.926 1.00 64.12 119 SER A CA 1
ATOM 950 C C . SER A 1 119 ? 3.625 -31.728 -26.577 1.00 64.12 119 SER A C 1
ATOM 952 O O . SER A 1 119 ? 3.320 -32.595 -27.394 1.00 64.12 119 SER A O 1
ATOM 954 N N . LEU A 1 120 ? 3.068 -31.675 -25.363 1.00 60.38 120 LEU A N 1
ATOM 955 C CA . LEU A 1 120 ? 2.013 -32.589 -24.920 1.00 60.38 120 LEU A CA 1
ATOM 956 C C . LEU A 1 120 ? 0.641 -32.007 -25.270 1.00 60.38 120 LEU A C 1
ATOM 958 O O . LEU A 1 120 ? 0.353 -30.839 -24.999 1.00 60.38 120 LEU A O 1
ATOM 962 N N . LEU A 1 121 ? -0.220 -32.826 -25.877 1.00 54.72 121 LEU A N 1
ATOM 963 C CA . LEU A 1 121 ? -1.584 -32.438 -26.226 1.00 54.72 121 LEU A CA 1
ATOM 964 C C . LEU A 1 121 ? -2.495 -32.618 -25.010 1.00 54.72 121 LEU A C 1
ATOM 966 O O . LEU A 1 121 ? -2.821 -33.741 -24.631 1.00 54.72 121 LEU A O 1
ATOM 970 N N . VAL A 1 122 ? -2.912 -31.508 -24.404 1.00 52.41 122 VAL A N 1
ATOM 971 C CA . VAL A 1 122 ? -3.795 -31.515 -23.236 1.00 52.41 122 VAL A CA 1
ATOM 972 C C . VAL A 1 122 ? -5.204 -31.131 -23.687 1.00 52.41 122 VAL A C 1
ATOM 974 O O . VAL A 1 122 ? -5.436 -30.048 -24.230 1.00 52.41 122 VAL A O 1
ATOM 977 N N . ARG A 1 123 ? -6.171 -32.033 -23.474 1.00 51.44 123 ARG A N 1
ATOM 978 C CA . ARG A 1 123 ? -7.602 -31.724 -23.608 1.00 51.44 123 ARG A CA 1
ATOM 979 C C . ARG A 1 123 ? -8.035 -30.967 -22.362 1.00 51.44 123 ARG A C 1
ATOM 981 O O . ARG A 1 123 ? -8.078 -31.540 -21.277 1.00 51.44 123 ARG A O 1
ATOM 988 N N . THR A 1 124 ? -8.311 -29.678 -22.497 1.00 47.72 124 THR A N 1
ATOM 989 C CA . THR A 1 124 ? -8.673 -28.830 -21.364 1.00 47.72 124 THR A CA 1
ATOM 990 C C . THR A 1 124 ? -10.177 -28.589 -21.373 1.00 47.72 124 THR A C 1
ATOM 992 O O . THR A 1 124 ? -10.677 -27.722 -22.077 1.00 47.72 124 THR A O 1
ATOM 995 N N . SER A 1 125 ? -10.914 -29.293 -20.512 1.00 50.41 125 SER A N 1
ATOM 996 C CA . SER A 1 125 ? -12.277 -28.881 -20.135 1.00 50.41 125 SER A CA 1
ATOM 997 C C . SER A 1 125 ? -12.309 -27.504 -19.442 1.00 50.41 125 SER A C 1
ATOM 999 O O . SER A 1 125 ? -13.386 -26.978 -19.188 1.00 50.41 125 SER A O 1
ATOM 1001 N N . ALA A 1 126 ? -11.143 -26.909 -19.147 1.00 47.28 126 ALA A N 1
ATOM 1002 C CA . ALA A 1 126 ? -11.009 -25.746 -18.278 1.00 47.28 126 ALA A CA 1
ATOM 1003 C C . ALA A 1 126 ? -10.270 -24.518 -18.864 1.00 47.28 126 ALA A C 1
ATOM 1005 O O . ALA A 1 126 ? -10.137 -23.548 -18.127 1.00 47.28 126 ALA A O 1
ATOM 1006 N N . ILE A 1 127 ? -9.760 -24.502 -20.116 1.00 49.81 127 ILE A N 1
ATOM 1007 C CA . ILE A 1 127 ? -8.870 -23.387 -20.563 1.00 49.81 127 ILE A CA 1
ATOM 1008 C C . ILE A 1 127 ? -9.237 -22.672 -21.885 1.00 49.81 127 ILE A C 1
ATOM 1010 O O . ILE A 1 127 ? -8.742 -21.571 -22.102 1.00 49.81 127 ILE A O 1
ATOM 1014 N N . ALA A 1 128 ? -10.138 -23.141 -22.758 1.00 41.81 128 ALA A N 1
ATOM 1015 C CA . ALA A 1 128 ? -10.470 -22.332 -23.947 1.00 41.81 128 ALA A CA 1
ATOM 1016 C C . ALA A 1 128 ? -11.874 -22.572 -24.503 1.00 41.81 128 ALA A C 1
ATOM 1018 O O . ALA A 1 128 ? -12.166 -23.622 -25.061 1.00 41.81 128 ALA A O 1
ATOM 1019 N N . ALA A 1 129 ? -12.713 -21.538 -24.472 1.00 48.44 129 ALA A N 1
ATOM 1020 C CA . ALA A 1 129 ? -14.090 -21.551 -24.967 1.00 48.44 129 ALA A CA 1
ATOM 1021 C C . ALA A 1 129 ? -14.259 -21.747 -26.498 1.00 48.44 129 ALA A C 1
ATOM 1023 O O . ALA A 1 129 ? -15.365 -21.554 -26.992 1.00 48.44 129 ALA A O 1
ATOM 1024 N N . ARG A 1 130 ? -13.216 -22.109 -27.271 1.00 49.41 130 ARG A N 1
ATOM 1025 C CA . ARG A 1 130 ? -13.322 -22.374 -28.730 1.00 49.41 130 ARG A CA 1
ATOM 1026 C C . ARG A 1 130 ? -12.326 -23.386 -29.336 1.00 49.41 130 ARG A C 1
ATOM 1028 O O . ARG A 1 130 ? -12.320 -23.536 -30.555 1.00 49.41 130 ARG A O 1
ATOM 1035 N N . ARG A 1 131 ? -11.460 -24.063 -28.568 1.00 48.09 131 ARG A N 1
ATOM 1036 C CA . ARG A 1 131 ? -10.518 -25.064 -29.128 1.00 48.09 131 ARG A CA 1
ATOM 1037 C C . ARG A 1 131 ? -10.424 -26.298 -28.226 1.00 48.09 131 ARG A C 1
ATOM 1039 O O . ARG A 1 131 ? -9.983 -26.181 -27.091 1.00 48.09 131 ARG A O 1
ATOM 1046 N N . ASP A 1 132 ? -10.769 -27.469 -28.770 1.00 49.78 132 ASP A N 1
ATOM 1047 C CA . ASP A 1 132 ? -10.932 -28.746 -28.040 1.00 49.78 132 ASP A CA 1
ATOM 1048 C C . ASP A 1 132 ? -9.625 -29.385 -27.518 1.00 49.78 132 ASP A C 1
ATOM 1050 O O . ASP A 1 132 ? -9.650 -30.379 -26.787 1.00 49.78 132 ASP A O 1
ATOM 1054 N N . SER A 1 133 ? -8.458 -28.834 -27.860 1.00 54.75 133 SER A N 1
ATOM 1055 C CA . SER A 1 133 ? -7.172 -29.252 -27.290 1.00 54.75 133 SER A CA 1
ATOM 1056 C C . SER A 1 133 ? -6.115 -28.167 -27.453 1.00 54.75 133 SER A C 1
ATOM 1058 O O . SER A 1 133 ? -5.992 -27.586 -28.534 1.00 54.75 133 SER A O 1
ATOM 1060 N N . VAL A 1 134 ? -5.317 -27.941 -26.410 1.00 56.03 134 VAL A N 1
ATOM 1061 C CA . VAL A 1 134 ? -4.179 -27.014 -26.424 1.00 56.03 134 VAL A CA 1
ATOM 1062 C C . VAL A 1 134 ? -2.905 -27.833 -26.239 1.00 56.03 134 VAL A C 1
ATOM 1064 O O . VAL A 1 134 ? -2.816 -28.665 -25.336 1.00 56.03 134 VAL A O 1
ATOM 1067 N N . ARG A 1 135 ? -1.916 -27.628 -27.114 1.00 58.94 135 ARG A N 1
ATOM 1068 C CA . ARG A 1 135 ? -0.588 -28.221 -26.937 1.00 58.94 135 ARG A CA 1
ATOM 1069 C C . ARG A 1 135 ? 0.228 -27.332 -26.016 1.00 58.94 135 ARG A C 1
ATOM 1071 O O . ARG A 1 135 ? 0.360 -26.140 -26.280 1.00 58.94 135 ARG A O 1
ATOM 1078 N N . VAL A 1 136 ? 0.756 -27.913 -24.949 1.00 64.81 136 VAL A N 1
ATOM 1079 C CA . VAL A 1 136 ? 1.563 -27.205 -23.957 1.00 64.81 136 VAL A CA 1
ATOM 1080 C C . VAL A 1 136 ? 2.994 -27.723 -24.054 1.00 64.81 136 VAL A C 1
ATOM 1082 O O . VAL A 1 136 ? 3.231 -28.932 -24.045 1.00 64.81 136 VAL A O 1
ATOM 1085 N N . LEU A 1 137 ? 3.945 -26.802 -24.185 1.00 64.19 137 LEU A N 1
ATOM 1086 C CA . LEU A 1 137 ? 5.373 -27.093 -24.069 1.00 64.19 137 LEU A CA 1
ATOM 1087 C C . LEU A 1 137 ? 5.743 -27.041 -22.587 1.00 64.19 137 LEU A C 1
ATOM 1089 O O . LEU A 1 137 ? 5.336 -26.116 -21.881 1.00 64.19 137 LEU A O 1
ATOM 1093 N N . SER A 1 138 ? 6.504 -28.019 -22.100 1.00 70.50 138 SER A N 1
ATOM 1094 C CA . SER A 1 138 ? 7.061 -27.926 -20.753 1.00 70.50 138 SER A CA 1
ATOM 1095 C C . SER A 1 138 ? 8.125 -26.825 -20.706 1.00 70.50 138 SER A C 1
ATOM 1097 O O . SER A 1 138 ? 8.836 -26.582 -21.681 1.00 70.50 138 SER A O 1
ATOM 1099 N N . LEU A 1 139 ? 8.271 -26.173 -19.551 1.00 68.56 139 LEU A N 1
ATOM 1100 C CA . LEU A 1 139 ? 9.285 -25.130 -19.343 1.00 68.56 139 LEU A CA 1
ATOM 1101 C C . LEU A 1 139 ? 10.717 -25.623 -19.618 1.00 68.56 139 LEU A C 1
ATOM 1103 O O . LEU A 1 139 ? 11.555 -24.839 -20.049 1.00 68.56 139 LEU A O 1
ATOM 1107 N N . SER A 1 140 ? 10.987 -26.918 -19.420 1.00 71.12 140 SER A N 1
ATOM 1108 C CA . SER A 1 140 ? 12.264 -27.544 -19.781 1.00 71.12 140 SER A CA 1
ATOM 1109 C C . SER A 1 140 ? 12.526 -27.501 -21.288 1.00 71.12 140 SER A C 1
ATOM 1111 O O . SER A 1 140 ? 13.587 -27.066 -21.706 1.00 71.12 140 SER A O 1
ATOM 1113 N N . VAL A 1 141 ? 11.529 -27.841 -22.107 1.00 68.56 141 VAL A N 1
ATOM 1114 C CA . VAL A 1 141 ? 11.643 -27.834 -23.573 1.00 68.56 141 VAL A CA 1
ATOM 1115 C C . VAL A 1 141 ? 11.817 -26.413 -24.109 1.00 68.56 141 VAL A C 1
ATOM 1117 O O . VAL A 1 141 ? 12.560 -26.198 -25.062 1.00 68.56 141 VAL A O 1
ATOM 1120 N N . VAL A 1 142 ? 11.155 -25.430 -23.491 1.00 67.38 142 VAL A N 1
ATOM 1121 C CA . VAL A 1 142 ? 11.332 -24.011 -23.841 1.00 67.38 142 VAL A CA 1
ATOM 1122 C C . VAL A 1 142 ? 12.750 -23.543 -23.514 1.00 67.38 142 VAL A C 1
ATOM 1124 O O . VAL A 1 142 ? 13.358 -22.847 -24.320 1.00 67.38 142 VAL A O 1
ATOM 1127 N N . LYS A 1 143 ? 13.301 -23.952 -22.365 1.00 73.88 143 LYS A N 1
ATOM 1128 C CA . LYS A 1 143 ? 14.683 -23.643 -21.985 1.00 73.88 143 LYS A CA 1
ATOM 1129 C C . LYS A 1 143 ? 15.687 -24.235 -22.977 1.00 73.88 143 LYS A C 1
ATOM 1131 O O . LYS A 1 143 ? 16.590 -23.518 -23.397 1.00 73.88 143 LYS A O 1
ATOM 1136 N N . ASP A 1 144 ? 15.492 -25.487 -23.379 1.00 75.94 144 ASP A N 1
ATOM 1137 C CA . ASP A 1 144 ? 16.388 -26.171 -24.314 1.00 75.94 144 ASP A CA 1
ATOM 1138 C C . ASP A 1 144 ? 16.369 -25.500 -25.701 1.00 75.94 144 ASP A C 1
ATOM 1140 O O . ASP A 1 144 ? 17.420 -25.274 -26.289 1.00 75.94 144 ASP A O 1
ATOM 1144 N N . LEU A 1 145 ? 15.194 -25.078 -26.188 1.00 75.94 145 LEU A N 1
ATOM 1145 C CA . LEU A 1 145 ? 15.062 -24.339 -27.455 1.00 75.94 145 LEU A CA 1
ATOM 1146 C C . LEU A 1 145 ? 15.707 -22.946 -27.410 1.00 75.94 145 LEU A C 1
ATOM 1148 O O . LEU A 1 145 ? 16.253 -22.485 -28.410 1.00 75.94 145 LEU A O 1
ATOM 1152 N N . ILE A 1 146 ? 15.639 -22.265 -26.263 1.00 73.50 146 ILE A N 1
ATOM 1153 C CA . ILE A 1 146 ? 16.302 -20.969 -26.072 1.00 73.50 146 ILE A CA 1
ATOM 1154 C C . ILE A 1 146 ? 17.821 -21.147 -26.072 1.00 73.50 146 ILE A C 1
ATOM 1156 O O . ILE A 1 146 ? 18.515 -20.327 -26.665 1.00 73.50 146 ILE A O 1
ATOM 1160 N N . GLN A 1 147 ? 18.334 -22.198 -25.429 1.00 79.06 147 GLN A N 1
ATOM 1161 C CA . GLN A 1 147 ? 19.766 -22.499 -25.426 1.00 79.06 147 GLN A CA 1
ATOM 1162 C C . GLN A 1 147 ? 20.266 -22.857 -26.830 1.00 79.06 147 GLN A C 1
ATOM 1164 O O . GLN A 1 147 ? 21.246 -22.279 -27.277 1.00 79.06 147 GLN A O 1
ATOM 1169 N N . GLU A 1 148 ? 19.536 -23.697 -27.564 1.00 80.38 148 GLU A N 1
ATOM 1170 C CA . GLU A 1 148 ? 19.876 -24.095 -28.937 1.00 80.38 148 GLU A CA 1
ATOM 1171 C C . GLU A 1 148 ? 19.898 -22.887 -29.900 1.00 80.38 148 GLU A C 1
ATOM 1173 O O . GLU A 1 148 ? 20.838 -22.716 -30.674 1.00 80.38 148 GLU A O 1
ATOM 1178 N N . ALA A 1 149 ? 18.925 -21.973 -29.786 1.00 76.38 149 ALA A N 1
ATOM 1179 C CA . ALA A 1 149 ? 18.900 -20.734 -30.570 1.00 76.38 149 ALA A CA 1
ATOM 1180 C C . ALA A 1 149 ? 19.988 -19.723 -30.156 1.00 76.38 149 ALA A C 1
ATOM 1182 O O . ALA A 1 149 ? 20.484 -18.965 -30.994 1.00 76.38 149 ALA A O 1
ATOM 1183 N N . LEU A 1 150 ? 20.353 -19.684 -28.870 1.00 75.75 150 LEU A N 1
ATOM 1184 C CA . LEU A 1 150 ? 21.447 -18.852 -28.368 1.00 75.75 150 LEU A CA 1
ATOM 1185 C C . LEU A 1 150 ? 22.788 -19.355 -28.910 1.00 75.75 150 LEU A C 1
ATOM 1187 O O . LEU A 1 150 ? 23.590 -18.548 -29.374 1.00 75.75 150 LEU A O 1
ATOM 1191 N N . ASP A 1 151 ? 23.002 -20.668 -28.906 1.00 77.31 151 ASP A N 1
ATOM 1192 C CA . ASP A 1 151 ? 24.217 -21.298 -29.415 1.00 77.31 151 ASP A CA 1
ATOM 1193 C C . ASP A 1 151 ? 24.365 -21.075 -30.929 1.00 77.31 151 ASP A C 1
ATOM 1195 O O . ASP A 1 151 ? 25.440 -20.687 -31.385 1.00 77.31 151 ASP A O 1
ATOM 1199 N N . GLU A 1 152 ? 23.283 -21.177 -31.708 1.00 76.69 152 GLU A N 1
ATOM 1200 C CA . GLU A 1 152 ? 23.293 -20.878 -33.151 1.00 76.69 152 GLU A CA 1
ATOM 1201 C C . GLU A 1 152 ? 23.544 -19.380 -33.439 1.00 76.69 152 GLU A C 1
ATOM 1203 O O . GLU A 1 152 ? 24.298 -19.011 -34.349 1.00 76.69 152 GLU A O 1
ATOM 1208 N N . ALA A 1 153 ? 22.975 -18.481 -32.627 1.00 69.38 153 ALA A N 1
ATOM 1209 C CA . ALA A 1 153 ? 23.240 -17.044 -32.716 1.00 69.38 153 ALA A CA 1
ATOM 1210 C C . ALA A 1 153 ? 24.699 -16.708 -32.355 1.00 69.38 153 ALA A C 1
ATOM 1212 O O . ALA A 1 153 ? 25.329 -15.878 -33.021 1.00 69.38 153 ALA A O 1
ATOM 1213 N N . ILE A 1 154 ? 25.265 -17.389 -31.357 1.00 68.00 154 ILE A N 1
ATOM 1214 C CA . ILE A 1 154 ? 26.679 -17.292 -30.995 1.00 68.00 154 ILE A CA 1
ATOM 1215 C C . ILE A 1 154 ? 27.537 -17.816 -32.151 1.00 68.00 154 ILE A C 1
ATOM 1217 O O . ILE A 1 154 ? 28.412 -17.102 -32.618 1.00 68.00 154 ILE A O 1
ATOM 1221 N N . GLU A 1 155 ? 27.256 -18.986 -32.720 1.00 68.06 155 GLU A N 1
ATOM 1222 C CA . GLU A 1 155 ? 28.019 -19.524 -33.856 1.00 68.06 155 GLU A CA 1
ATOM 1223 C C . GLU A 1 155 ? 27.972 -18.628 -35.105 1.00 68.06 155 GLU A C 1
ATOM 1225 O O . GLU A 1 155 ? 28.980 -18.472 -35.804 1.00 68.06 155 GLU A O 1
ATOM 1230 N N . SER A 1 156 ? 26.832 -17.984 -35.370 1.00 60.81 156 SER A N 1
ATOM 1231 C CA . SER A 1 156 ? 26.691 -17.045 -36.489 1.00 60.81 156 SER A CA 1
ATOM 1232 C C . SER A 1 156 ? 27.437 -15.718 -36.269 1.00 60.81 156 SER A C 1
ATOM 1234 O O . SER A 1 156 ? 27.942 -15.135 -37.231 1.00 60.81 156 SER A O 1
ATOM 1236 N N . SER A 1 157 ? 27.575 -15.276 -35.014 1.00 56.94 157 SER A N 1
ATOM 1237 C CA . SER A 1 157 ? 28.359 -14.092 -34.624 1.00 56.94 157 SER A CA 1
ATOM 1238 C C . SER A 1 157 ? 29.855 -14.394 -34.414 1.00 56.94 157 SER A C 1
ATOM 1240 O O . SER A 1 157 ? 30.691 -13.498 -34.498 1.00 56.94 157 SER A O 1
ATOM 1242 N N . VAL A 1 158 ? 30.222 -15.668 -34.249 1.00 51.09 158 VAL A N 1
ATOM 1243 C CA . VAL A 1 158 ? 31.587 -16.171 -33.999 1.00 51.09 158 VAL A CA 1
ATOM 1244 C C . VAL A 1 158 ? 32.521 -16.109 -35.217 1.00 51.09 158 VAL A C 1
ATOM 1246 O O . VAL A 1 158 ? 33.731 -16.231 -35.057 1.00 51.09 158 VAL A O 1
ATOM 1249 N N . ARG A 1 159 ? 32.032 -15.847 -36.436 1.00 58.19 159 ARG A N 1
ATOM 1250 C CA . ARG A 1 159 ? 32.909 -15.717 -37.622 1.00 58.19 159 ARG A CA 1
ATOM 1251 C C . ARG A 1 159 ? 33.688 -14.390 -37.709 1.00 58.19 159 ARG A C 1
ATOM 1253 O O . ARG A 1 159 ? 34.403 -14.207 -38.690 1.00 58.19 159 ARG A O 1
ATOM 1260 N N . GLN A 1 160 ? 33.548 -13.473 -36.745 1.00 58.44 160 GLN A N 1
ATOM 1261 C CA . GLN A 1 160 ? 34.128 -12.119 -36.812 1.00 58.44 160 GLN A CA 1
ATOM 1262 C C . GLN A 1 160 ? 35.112 -11.745 -35.687 1.00 58.44 160 GLN A C 1
ATOM 1264 O O . GLN A 1 160 ? 35.654 -10.647 -35.747 1.00 58.44 160 GLN A O 1
ATOM 1269 N N . PHE A 1 161 ? 35.389 -12.619 -34.711 1.00 55.28 161 PHE A N 1
ATOM 1270 C CA . PHE A 1 161 ? 36.311 -12.319 -33.601 1.00 55.28 161 PHE A CA 1
ATOM 1271 C C . PHE A 1 161 ? 37.472 -13.312 -33.531 1.00 55.28 161 PHE A C 1
ATOM 1273 O O . PHE A 1 161 ? 37.267 -14.522 -33.674 1.00 55.28 161 PHE A O 1
ATOM 1280 N N . ASP A 1 162 ? 38.680 -12.810 -33.265 1.00 73.06 162 ASP A N 1
ATOM 1281 C CA . ASP A 1 162 ? 39.852 -13.648 -33.029 1.00 73.06 162 ASP A CA 1
ATOM 1282 C C . ASP A 1 162 ? 39.681 -14.452 -31.727 1.00 73.06 162 ASP A C 1
ATOM 1284 O O . ASP A 1 162 ? 39.103 -13.998 -30.735 1.00 73.06 162 ASP A O 1
ATOM 1288 N N . ARG A 1 163 ? 40.166 -15.699 -31.720 1.00 71.06 163 ARG A N 1
ATOM 1289 C CA . ARG A 1 163 ? 39.956 -16.665 -30.622 1.00 71.06 163 ARG A CA 1
ATOM 1290 C C . ARG A 1 163 ? 40.445 -16.147 -29.260 1.00 71.06 163 ARG A C 1
ATOM 1292 O O . ARG A 1 163 ? 39.885 -16.521 -28.234 1.00 71.06 163 ARG A O 1
ATOM 1299 N N . GLU A 1 164 ? 41.454 -15.283 -29.263 1.00 74.81 164 GLU A N 1
ATOM 1300 C CA . GLU A 1 164 ? 42.028 -14.665 -28.064 1.00 74.81 164 GLU A CA 1
ATOM 1301 C C . GLU A 1 164 ? 41.143 -13.545 -27.500 1.00 74.81 164 GLU A C 1
ATOM 1303 O O . GLU A 1 164 ? 40.924 -13.493 -26.289 1.00 74.81 164 GLU A O 1
ATOM 1308 N N . GLU A 1 165 ? 40.553 -12.712 -28.361 1.00 76.69 165 GLU A N 1
ATOM 1309 C CA . GLU A 1 165 ? 39.593 -11.675 -27.955 1.00 76.69 165 GLU A CA 1
ATOM 1310 C C . GLU A 1 165 ? 38.335 -12.306 -27.343 1.00 76.69 165 GLU A C 1
ATOM 1312 O O . GLU A 1 165 ? 37.793 -11.808 -26.358 1.00 76.69 165 GLU A O 1
ATOM 1317 N N . ARG A 1 166 ? 37.915 -13.474 -27.849 1.00 71.00 166 ARG A N 1
ATOM 1318 C CA . ARG A 1 166 ? 36.819 -14.259 -27.260 1.00 71.00 166 ARG A CA 1
ATOM 1319 C C . ARG A 1 166 ? 37.135 -14.731 -25.845 1.00 71.00 166 ARG A C 1
ATOM 1321 O O . ARG A 1 166 ? 36.271 -14.660 -24.975 1.00 71.00 166 ARG A O 1
ATOM 1328 N N . GLU A 1 167 ? 38.337 -15.247 -25.604 1.00 82.19 167 GLU A N 1
ATOM 1329 C CA . GLU A 1 167 ? 38.724 -15.681 -24.258 1.00 82.19 167 GLU A CA 1
ATOM 1330 C C . GLU A 1 167 ? 38.811 -14.503 -23.286 1.00 82.19 167 GLU A C 1
ATOM 1332 O O . GLU A 1 167 ? 38.443 -14.652 -22.121 1.00 82.19 167 GLU A O 1
ATOM 1337 N N . GLN A 1 168 ? 39.249 -13.334 -23.757 1.00 84.81 168 GLN A N 1
ATOM 1338 C CA . GLN A 1 168 ? 39.267 -12.115 -22.951 1.00 84.81 168 GLN A CA 1
ATOM 1339 C C . GLN A 1 168 ? 37.850 -11.637 -22.625 1.00 84.81 168 GLN A C 1
ATOM 1341 O O . GLN A 1 168 ? 37.536 -11.480 -21.449 1.00 84.81 168 GLN A O 1
ATOM 1346 N N . LEU A 1 169 ? 36.961 -11.530 -23.616 1.00 85.25 169 LEU A N 1
ATOM 1347 C CA . LEU A 1 169 ? 35.565 -11.133 -23.398 1.00 85.25 169 LEU A CA 1
ATOM 1348 C C . LEU A 1 169 ? 34.808 -12.123 -22.506 1.00 85.25 169 LEU A C 1
ATOM 1350 O O . LEU A 1 169 ? 34.011 -11.712 -21.665 1.00 85.25 169 LEU A O 1
ATOM 1354 N N . LEU A 1 170 ? 35.071 -13.427 -22.639 1.00 87.00 170 LEU A N 1
ATOM 1355 C CA . LEU A 1 170 ? 34.491 -14.428 -21.747 1.00 87.00 170 LEU A CA 1
ATOM 1356 C C . LEU A 1 170 ? 35.003 -14.255 -20.318 1.00 87.00 170 LEU A C 1
ATOM 1358 O O . LEU A 1 170 ? 34.183 -14.211 -19.408 1.00 87.00 170 LEU A O 1
ATOM 1362 N N . ARG A 1 171 ? 36.313 -14.074 -20.110 1.00 87.38 171 ARG A N 1
ATOM 1363 C CA . ARG A 1 171 ? 36.882 -13.836 -18.773 1.00 87.38 171 ARG A CA 1
ATOM 1364 C C . ARG A 1 171 ? 36.370 -12.543 -18.144 1.00 87.38 171 ARG A C 1
ATOM 1366 O O . ARG A 1 171 ? 36.036 -12.556 -16.964 1.00 87.38 171 ARG A O 1
ATOM 1373 N N . GLU A 1 172 ? 36.267 -11.466 -18.918 1.00 89.19 172 GLU A N 1
ATOM 1374 C CA . GLU A 1 172 ? 35.710 -10.189 -18.461 1.00 89.19 172 GLU A CA 1
ATOM 1375 C C . GLU A 1 172 ? 34.216 -10.301 -18.144 1.00 89.19 172 GLU A C 1
ATOM 1377 O O . GLU A 1 172 ? 33.748 -9.767 -17.139 1.00 89.19 172 GLU A O 1
ATOM 1382 N N . SER A 1 173 ? 33.453 -11.035 -18.958 1.00 89.25 173 SER A N 1
ATOM 1383 C CA . SER A 1 173 ? 32.043 -11.288 -18.670 1.00 89.25 173 SER A CA 1
ATOM 1384 C C . SER A 1 173 ? 31.883 -12.161 -17.424 1.00 89.25 173 SER A C 1
ATOM 1386 O O . SER A 1 173 ? 31.074 -11.838 -16.562 1.00 89.25 173 SER A O 1
ATOM 1388 N N . GLU A 1 174 ? 32.692 -13.212 -17.266 1.00 92.75 174 GLU A N 1
ATOM 1389 C CA . GLU A 1 174 ? 32.681 -14.089 -16.096 1.00 92.75 174 GLU A CA 1
ATOM 1390 C C . GLU A 1 174 ? 33.077 -13.343 -14.823 1.00 92.75 174 GLU A C 1
ATOM 1392 O O . GLU A 1 174 ? 32.452 -13.563 -13.786 1.00 92.75 174 GLU A O 1
ATOM 1397 N N . SER A 1 175 ? 34.069 -12.448 -14.878 1.00 90.94 175 SER A N 1
ATOM 1398 C CA . SER A 1 175 ? 34.423 -11.613 -13.729 1.00 90.94 175 SER A CA 1
ATOM 1399 C C . SER A 1 175 ? 33.289 -10.651 -13.387 1.00 90.94 175 SER A C 1
ATOM 1401 O O . SER A 1 175 ? 32.860 -10.618 -12.241 1.00 90.94 175 SER A O 1
ATOM 1403 N N . GLN A 1 176 ? 32.699 -9.971 -14.378 1.00 91.00 176 GLN A N 1
ATOM 1404 C CA . GLN A 1 176 ? 31.541 -9.099 -14.151 1.00 91.00 176 GLN A CA 1
ATOM 1405 C C . GLN A 1 176 ? 30.325 -9.864 -13.611 1.00 91.00 176 GLN A C 1
ATOM 1407 O O . GLN A 1 176 ? 29.590 -9.342 -12.774 1.00 91.00 176 GLN A O 1
ATOM 1412 N N . PHE A 1 177 ? 30.089 -11.095 -14.070 1.00 90.88 177 PHE A N 1
ATOM 1413 C CA . PHE A 1 177 ? 29.022 -11.946 -13.547 1.00 90.88 177 PHE A CA 1
ATOM 1414 C C . PHE A 1 177 ? 29.300 -12.377 -12.110 1.00 90.88 177 PHE A C 1
ATOM 1416 O O . PHE A 1 177 ? 28.374 -12.353 -11.305 1.00 90.88 177 PHE A O 1
ATOM 1423 N N . ARG A 1 178 ? 30.544 -12.731 -11.767 1.00 93.75 178 ARG A N 1
ATOM 1424 C CA . ARG A 1 178 ? 30.933 -13.055 -10.385 1.00 93.75 178 ARG A CA 1
ATOM 1425 C C . ARG A 1 178 ? 30.797 -11.848 -9.464 1.00 93.75 178 ARG A C 1
ATOM 1427 O O . ARG A 1 178 ? 30.228 -11.995 -8.390 1.00 93.75 178 ARG A O 1
ATOM 1434 N N . ASP A 1 179 ? 31.218 -10.669 -9.909 1.00 93.69 179 ASP A N 1
ATOM 1435 C CA . ASP A 1 179 ? 31.087 -9.430 -9.139 1.00 93.69 179 ASP A CA 1
ATOM 1436 C C . ASP A 1 179 ? 29.611 -9.071 -8.915 1.00 93.69 179 ASP A C 1
ATOM 1438 O O . ASP A 1 179 ? 29.205 -8.728 -7.805 1.00 93.69 179 ASP A O 1
ATOM 1442 N N . ARG A 1 180 ? 28.767 -9.220 -9.947 1.00 93.31 180 ARG A N 1
ATOM 1443 C CA . ARG A 1 180 ? 27.314 -9.030 -9.815 1.00 93.31 180 ARG A CA 1
ATOM 1444 C C . ARG A 1 180 ? 26.676 -10.073 -8.904 1.00 93.31 180 ARG A C 1
ATOM 1446 O O . ARG A 1 180 ? 25.805 -9.716 -8.122 1.00 93.31 180 ARG A O 1
ATOM 1453 N N . LEU A 1 181 ? 27.084 -11.340 -8.993 1.00 94.38 181 LEU A N 1
ATOM 1454 C CA . LEU A 1 181 ? 26.595 -12.404 -8.111 1.00 94.38 181 LEU A CA 1
ATOM 1455 C C . LEU A 1 181 ? 26.955 -12.123 -6.652 1.00 94.38 181 LEU A C 1
ATOM 1457 O O . LEU A 1 181 ? 26.072 -12.216 -5.807 1.00 94.38 181 LEU A O 1
ATOM 1461 N N . ALA A 1 182 ? 28.190 -11.704 -6.372 1.00 94.62 182 ALA A N 1
ATOM 1462 C CA . ALA A 1 182 ? 28.611 -11.313 -5.030 1.00 94.62 182 ALA A CA 1
ATOM 1463 C C . ALA A 1 182 ? 27.785 -10.126 -4.501 1.00 94.62 182 ALA A C 1
ATOM 1465 O O . ALA A 1 182 ? 27.304 -10.171 -3.372 1.00 94.62 182 ALA A O 1
ATOM 1466 N N . GLY A 1 183 ? 27.532 -9.113 -5.340 1.00 94.44 183 GLY A N 1
ATOM 1467 C CA . GLY A 1 183 ? 26.647 -7.999 -4.985 1.00 94.44 183 GLY A CA 1
ATOM 1468 C C . GLY A 1 183 ? 25.210 -8.445 -4.692 1.00 94.44 183 GLY A C 1
ATOM 1469 O O . GLY A 1 183 ? 24.621 -8.024 -3.702 1.00 94.44 183 GLY A O 1
ATOM 1470 N N . TYR A 1 184 ? 24.651 -9.355 -5.497 1.00 94.00 184 TYR A N 1
ATOM 1471 C CA . TYR A 1 184 ? 23.319 -9.911 -5.239 1.00 94.00 184 TYR A CA 1
ATOM 1472 C C . TYR A 1 184 ? 23.262 -10.770 -3.972 1.00 94.00 184 TYR A C 1
ATOM 1474 O O . TYR A 1 184 ? 22.230 -10.788 -3.302 1.00 94.00 184 TYR A O 1
ATOM 1482 N N . GLU A 1 185 ? 24.327 -11.501 -3.646 1.00 94.50 185 GLU A N 1
ATOM 1483 C CA . GLU A 1 185 ? 24.418 -12.272 -2.405 1.00 94.50 185 GLU A CA 1
ATOM 1484 C C . GLU A 1 185 ? 24.453 -11.348 -1.184 1.00 94.50 185 GLU A C 1
ATOM 1486 O O . GLU A 1 185 ? 23.668 -11.556 -0.256 1.00 94.50 185 GLU A O 1
ATOM 1491 N N . GLU A 1 186 ? 25.252 -10.280 -1.229 1.00 95.44 186 GLU A N 1
ATOM 1492 C CA . GLU A 1 186 ? 25.299 -9.251 -0.185 1.00 95.44 186 GLU A CA 1
ATOM 1493 C C . GLU A 1 186 ? 23.943 -8.542 -0.028 1.00 95.44 186 GLU A C 1
ATOM 1495 O O . GLU A 1 186 ? 23.413 -8.425 1.080 1.00 95.44 186 GLU A O 1
ATOM 1500 N N . ASP A 1 187 ? 23.311 -8.143 -1.134 1.00 94.19 187 ASP A N 1
ATOM 1501 C CA . ASP A 1 187 ? 21.972 -7.549 -1.121 1.00 94.19 187 ASP A CA 1
ATOM 1502 C C . ASP A 1 187 ? 20.934 -8.509 -0.532 1.00 94.19 187 ASP A C 1
ATOM 1504 O O . ASP A 1 187 ? 20.054 -8.101 0.233 1.00 94.19 187 ASP A O 1
ATOM 1508 N N . ARG A 1 188 ? 21.036 -9.806 -0.843 1.00 95.94 188 ARG A N 1
ATOM 1509 C CA . ARG A 1 188 ? 20.148 -10.828 -0.284 1.00 95.94 188 ARG A CA 1
ATOM 1510 C C . ARG A 1 188 ? 20.338 -10.960 1.224 1.00 95.94 188 ARG A C 1
ATOM 1512 O O . ARG A 1 188 ? 19.346 -11.089 1.941 1.00 95.94 188 ARG A O 1
ATOM 1519 N N . GLU A 1 189 ? 21.573 -10.935 1.716 1.00 95.50 189 GLU A N 1
ATOM 1520 C CA . GLU A 1 189 ? 21.869 -10.962 3.152 1.00 95.50 189 GLU A CA 1
ATOM 1521 C C . GLU A 1 189 ? 21.347 -9.710 3.862 1.00 95.50 189 GLU A C 1
ATOM 1523 O O . GLU A 1 189 ? 20.654 -9.826 4.877 1.00 95.50 189 GLU A O 1
ATOM 1528 N N . ASN A 1 190 ? 21.562 -8.530 3.281 1.00 95.25 190 ASN A N 1
ATOM 1529 C CA . ASN A 1 190 ? 21.052 -7.261 3.795 1.00 95.25 190 ASN A CA 1
ATOM 1530 C C . ASN A 1 190 ? 19.516 -7.238 3.859 1.00 95.25 190 ASN A C 1
ATOM 1532 O O . ASN A 1 190 ? 18.929 -6.841 4.873 1.00 95.25 190 ASN A O 1
ATOM 1536 N N . LEU A 1 191 ? 18.843 -7.713 2.807 1.00 94.44 191 LEU A N 1
ATOM 1537 C CA . LEU A 1 191 ? 17.386 -7.837 2.777 1.00 94.44 191 LEU A CA 1
ATOM 1538 C C . LEU A 1 191 ? 16.883 -8.851 3.805 1.00 94.44 191 LEU A C 1
ATOM 1540 O O . LEU A 1 191 ? 15.896 -8.582 4.490 1.00 94.44 191 LEU A O 1
ATOM 1544 N N . ASN A 1 192 ? 17.566 -9.984 3.968 1.00 95.50 192 ASN A N 1
ATOM 1545 C CA . ASN A 1 192 ? 17.215 -10.970 4.987 1.00 95.50 192 ASN A CA 1
ATOM 1546 C C . ASN A 1 192 ? 17.362 -10.395 6.401 1.00 95.50 192 ASN A C 1
ATOM 1548 O O . ASN A 1 192 ? 16.440 -10.538 7.205 1.00 95.50 192 ASN A O 1
ATOM 1552 N N . ALA A 1 193 ? 18.447 -9.672 6.688 1.00 95.00 193 ALA A N 1
ATOM 1553 C CA . ALA A 1 193 ? 18.637 -8.981 7.962 1.00 95.00 193 ALA A CA 1
ATOM 1554 C C . ALA A 1 193 ? 17.539 -7.930 8.209 1.00 95.00 193 ALA A C 1
ATOM 1556 O O . ALA A 1 193 ? 17.004 -7.819 9.317 1.00 95.00 193 ALA A O 1
ATOM 1557 N N . HIS A 1 194 ? 17.131 -7.194 7.170 1.00 94.69 194 HIS A N 1
ATOM 1558 C CA . HIS A 1 194 ? 16.023 -6.246 7.263 1.00 94.69 194 HIS A CA 1
ATOM 1559 C C . HIS A 1 194 ? 14.682 -6.941 7.546 1.00 94.69 194 HIS A C 1
ATOM 1561 O O . HIS A 1 194 ? 13.922 -6.499 8.412 1.00 94.69 194 HIS A O 1
ATOM 1567 N N . ILE A 1 195 ? 14.402 -8.054 6.861 1.00 95.56 195 ILE A N 1
ATOM 1568 C CA . ILE A 1 195 ? 13.204 -8.873 7.075 1.00 95.56 195 ILE A CA 1
ATOM 1569 C C . ILE A 1 195 ? 13.175 -9.421 8.503 1.00 95.56 195 ILE A C 1
ATOM 1571 O O . ILE A 1 195 ? 12.126 -9.370 9.148 1.00 95.56 195 ILE A O 1
ATOM 1575 N N . GLU A 1 196 ? 14.296 -9.915 9.030 1.00 96.25 196 GLU A N 1
ATOM 1576 C CA . GLU A 1 196 ? 14.375 -10.357 10.424 1.00 96.25 196 GLU A CA 1
ATOM 1577 C C . GLU A 1 196 ? 14.115 -9.209 11.402 1.00 96.25 196 GLU A C 1
ATOM 1579 O O . GLU A 1 196 ? 13.319 -9.358 12.333 1.00 96.25 196 GLU A O 1
ATOM 1584 N N . GLY A 1 197 ? 14.691 -8.030 11.151 1.00 96.19 197 GLY A N 1
ATOM 1585 C CA . GLY A 1 197 ? 14.423 -6.831 11.942 1.00 96.19 197 GLY A CA 1
ATOM 1586 C C . GLY A 1 197 ? 12.941 -6.437 11.944 1.00 96.19 197 GLY A C 1
ATOM 1587 O O . GLY A 1 197 ? 12.383 -6.105 12.994 1.00 96.19 197 GLY A O 1
ATOM 1588 N N . LEU A 1 198 ? 12.272 -6.518 10.790 1.00 94.12 198 LEU A N 1
ATOM 1589 C CA . LEU A 1 198 ? 10.833 -6.275 10.676 1.00 94.12 198 LEU A CA 1
ATOM 1590 C C . LEU A 1 198 ? 10.013 -7.341 11.413 1.00 94.12 198 LEU A C 1
ATOM 1592 O O . LEU A 1 198 ? 9.111 -6.983 12.171 1.00 94.12 198 LEU A O 1
ATOM 1596 N N . LYS A 1 199 ? 10.349 -8.628 11.271 1.00 96.06 199 LYS A N 1
ATOM 1597 C CA . LYS A 1 199 ? 9.691 -9.722 12.007 1.00 96.06 199 LYS A CA 1
ATOM 1598 C C . LYS A 1 199 ? 9.789 -9.513 13.516 1.00 96.06 199 LYS A C 1
ATOM 1600 O O . LYS A 1 199 ? 8.779 -9.600 14.207 1.00 96.06 199 LYS A O 1
ATOM 1605 N N . GLN A 1 200 ? 10.965 -9.153 14.031 1.00 96.69 200 GLN A N 1
ATOM 1606 C CA . GLN A 1 200 ? 11.146 -8.859 15.456 1.00 96.69 200 GLN A CA 1
ATOM 1607 C C . GLN A 1 200 ? 10.314 -7.659 15.927 1.00 96.69 200 GLN A C 1
ATOM 1609 O O . GLN A 1 200 ? 9.847 -7.645 17.066 1.00 96.69 200 GLN A O 1
ATOM 1614 N N . ARG A 1 201 ? 10.132 -6.632 15.087 1.00 95.50 201 ARG A N 1
ATOM 1615 C CA . ARG A 1 201 ? 9.260 -5.487 15.408 1.00 95.50 201 ARG A CA 1
ATOM 1616 C C . ARG A 1 201 ? 7.788 -5.884 15.424 1.00 95.50 201 ARG A C 1
ATOM 1618 O O . ARG A 1 201 ? 7.071 -5.448 16.317 1.00 95.50 201 ARG A O 1
ATOM 1625 N N . VAL A 1 202 ? 7.357 -6.726 14.485 1.00 96.56 202 VAL A N 1
ATOM 1626 C CA . VAL A 1 202 ? 5.988 -7.263 14.451 1.00 96.56 202 VAL A CA 1
ATOM 1627 C C . VAL A 1 202 ? 5.711 -8.106 15.691 1.00 96.56 202 VAL A C 1
ATOM 1629 O O . VAL A 1 202 ? 4.700 -7.881 16.345 1.00 96.56 202 VAL A O 1
ATOM 1632 N N . VAL A 1 203 ? 6.625 -9.005 16.068 1.00 97.06 203 VAL A N 1
ATOM 1633 C CA . VAL A 1 203 ? 6.482 -9.818 17.287 1.00 97.06 203 VAL A CA 1
ATOM 1634 C C . VAL A 1 203 ? 6.404 -8.933 18.531 1.00 97.06 203 VAL A C 1
ATOM 1636 O O . VAL A 1 203 ? 5.513 -9.122 19.353 1.00 97.06 203 VAL A O 1
ATOM 1639 N N . ARG A 1 204 ? 7.268 -7.915 18.652 1.00 95.25 204 ARG A N 1
ATOM 1640 C CA . ARG A 1 204 ? 7.197 -6.953 19.765 1.00 95.25 204 ARG A CA 1
ATOM 1641 C C . ARG A 1 204 ? 5.870 -6.195 19.800 1.00 95.25 204 ARG A C 1
ATOM 1643 O O . ARG A 1 204 ? 5.288 -6.041 20.865 1.00 95.25 204 ARG A O 1
ATOM 1650 N N . ALA A 1 205 ? 5.374 -5.745 18.649 1.00 93.94 205 ALA A N 1
ATOM 1651 C CA . ALA A 1 205 ? 4.084 -5.065 18.568 1.00 93.94 205 ALA A CA 1
ATOM 1652 C C . ALA A 1 205 ? 2.916 -5.995 18.938 1.00 93.94 205 ALA A C 1
ATOM 1654 O O . ALA A 1 205 ? 1.997 -5.570 19.629 1.00 93.94 205 ALA A O 1
ATOM 1655 N N . GLN A 1 206 ? 2.963 -7.264 18.522 1.00 94.62 206 GLN A N 1
ATOM 1656 C CA . GLN A 1 206 ? 1.970 -8.272 18.899 1.00 94.62 206 GLN A CA 1
ATOM 1657 C C . GLN A 1 206 ? 1.990 -8.552 20.404 1.00 94.62 206 GLN A C 1
ATOM 1659 O O . GLN A 1 206 ? 0.928 -8.593 21.014 1.00 94.62 206 GLN A O 1
ATOM 1664 N N . GLN A 1 207 ? 3.173 -8.679 21.012 1.00 95.19 207 GLN A N 1
ATOM 1665 C CA . GLN A 1 207 ? 3.315 -8.862 22.460 1.00 95.19 207 GLN A CA 1
ATOM 1666 C C . GLN A 1 207 ? 2.732 -7.682 23.243 1.00 95.19 207 GLN A C 1
ATOM 1668 O O . GLN A 1 207 ? 1.927 -7.900 24.142 1.00 95.19 207 GLN A O 1
ATOM 1673 N N . LEU A 1 208 ? 3.055 -6.444 22.855 1.00 93.69 208 LEU A N 1
ATOM 1674 C CA . LEU A 1 208 ? 2.483 -5.245 23.479 1.00 93.69 208 LEU A CA 1
ATOM 1675 C C . LEU A 1 208 ? 0.957 -5.202 23.337 1.00 93.69 208 LEU A C 1
ATOM 1677 O O . LEU A 1 208 ? 0.258 -4.873 24.288 1.00 93.69 208 LEU A O 1
ATOM 1681 N N . LEU A 1 209 ? 0.425 -5.592 22.177 1.00 93.25 209 LEU A N 1
ATOM 1682 C CA . LEU A 1 209 ? -1.019 -5.645 21.955 1.00 93.25 209 LEU A CA 1
ATOM 1683 C C . LEU A 1 209 ? -1.689 -6.739 22.800 1.00 93.25 209 LEU A C 1
ATOM 1685 O O . LEU A 1 209 ? -2.800 -6.550 23.290 1.00 93.25 209 LEU A O 1
ATOM 1689 N N . GLU A 1 210 ? -1.035 -7.883 23.001 1.00 92.38 210 GLU A N 1
ATOM 1690 C CA . GLU A 1 210 ? -1.520 -8.921 23.915 1.00 92.38 210 GLU A CA 1
ATOM 1691 C C . GLU A 1 210 ? -1.476 -8.477 25.379 1.00 92.38 210 GLU A C 1
ATOM 1693 O O . GLU A 1 210 ? -2.392 -8.803 26.136 1.00 92.38 210 GLU A O 1
ATOM 1698 N N . GLU A 1 211 ? -0.441 -7.743 25.785 1.00 91.62 211 GLU A N 1
ATOM 1699 C CA . GLU A 1 211 ? -0.343 -7.133 27.111 1.00 91.62 211 GLU A CA 1
ATOM 1700 C C . GLU A 1 211 ? -1.461 -6.110 27.322 1.00 91.62 211 GLU A C 1
ATOM 1702 O O . GLU A 1 211 ? -2.205 -6.234 28.294 1.00 91.62 211 GLU A O 1
ATOM 1707 N N . GLU A 1 212 ? -1.665 -5.190 26.375 1.00 88.00 212 GLU A N 1
ATOM 1708 C CA . GLU A 1 212 ? -2.771 -4.225 26.397 1.00 88.00 212 GLU A CA 1
ATOM 1709 C C . GLU A 1 212 ? -4.136 -4.915 26.397 1.00 88.00 212 GLU A C 1
ATOM 1711 O O . GLU A 1 212 ? -5.049 -4.514 27.112 1.00 88.00 212 GLU A O 1
ATOM 1716 N N . ARG A 1 213 ? -4.302 -6.005 25.643 1.00 84.06 213 ARG A N 1
ATOM 1717 C CA . ARG A 1 213 ? -5.549 -6.774 25.664 1.00 84.06 213 ARG A CA 1
ATOM 1718 C C . ARG A 1 213 ? -5.775 -7.434 27.022 1.00 84.06 213 ARG A C 1
ATOM 1720 O O . ARG A 1 213 ? -6.913 -7.494 27.476 1.00 84.06 213 ARG A O 1
ATOM 1727 N N . LYS A 1 214 ? -4.730 -7.949 27.673 1.00 81.81 214 LYS A N 1
ATOM 1728 C CA . LYS A 1 214 ? -4.836 -8.544 29.015 1.00 81.81 214 LYS A CA 1
ATOM 1729 C C . LYS A 1 214 ? -5.140 -7.486 30.072 1.00 81.81 214 LYS A C 1
ATOM 1731 O O . LYS A 1 214 ? -5.968 -7.756 30.939 1.00 81.81 214 LYS A O 1
ATOM 1736 N N . THR A 1 215 ? -4.527 -6.304 29.995 1.00 74.75 215 THR A N 1
ATOM 1737 C CA . THR A 1 215 ? -4.835 -5.197 30.910 1.00 74.75 215 THR A CA 1
ATOM 1738 C C . THR A 1 215 ? -6.242 -4.664 30.668 1.00 74.75 215 THR A C 1
ATOM 1740 O O . THR A 1 215 ? -6.991 -4.561 31.630 1.00 74.75 215 THR A O 1
ATOM 1743 N N . ALA A 1 216 ? -6.656 -4.443 29.418 1.00 71.00 216 ALA A N 1
ATOM 1744 C CA . ALA A 1 216 ? -8.008 -4.001 29.074 1.00 71.00 216 ALA A CA 1
ATOM 1745 C C . ALA A 1 216 ? -9.077 -5.013 29.511 1.00 71.00 216 ALA A C 1
ATOM 1747 O O . ALA A 1 216 ? -10.022 -4.642 30.192 1.00 71.00 216 ALA A O 1
ATOM 1748 N N . VAL A 1 217 ? -8.894 -6.312 29.235 1.00 65.69 217 VAL A N 1
ATOM 1749 C CA . VAL A 1 217 ? -9.804 -7.361 29.739 1.00 65.69 217 VAL A CA 1
ATOM 1750 C C . VAL A 1 217 ? -9.790 -7.424 31.271 1.00 65.69 217 VAL A C 1
ATOM 1752 O O . VAL A 1 217 ? -10.801 -7.776 31.875 1.00 65.69 217 VAL A O 1
ATOM 1755 N N . GLY A 1 218 ? -8.666 -7.102 31.914 1.00 60.59 218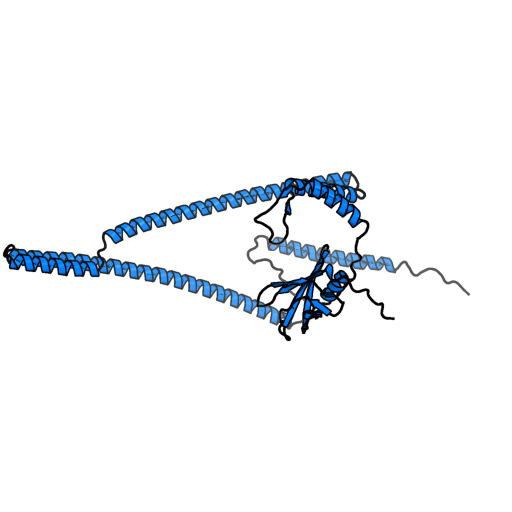 GLY A N 1
ATOM 1756 C CA . GLY A 1 218 ? -8.584 -6.940 33.363 1.00 60.59 218 GLY A CA 1
ATOM 1757 C C . GLY A 1 218 ? -9.421 -5.762 33.862 1.00 60.59 218 GLY A C 1
ATOM 1758 O O . GLY A 1 218 ? -10.204 -5.937 34.786 1.00 60.59 218 GLY A O 1
ATOM 1759 N N . VAL A 1 219 ? -9.303 -4.597 33.225 1.00 60.72 219 VAL A N 1
ATOM 1760 C CA . VAL A 1 219 ? -10.053 -3.377 33.561 1.00 60.72 219 VAL A CA 1
ATOM 1761 C C . VAL A 1 219 ? -11.551 -3.572 33.315 1.00 60.72 219 VAL A C 1
ATOM 1763 O O . VAL A 1 219 ? -12.336 -3.368 34.235 1.00 60.72 219 VAL A O 1
ATOM 1766 N N . ASP A 1 220 ? -11.949 -4.092 32.153 1.00 57.19 220 ASP A N 1
ATOM 1767 C CA . ASP A 1 220 ? -13.355 -4.314 31.783 1.00 57.19 220 ASP A CA 1
ATOM 1768 C C . ASP A 1 220 ? -14.059 -5.345 32.685 1.00 57.19 220 ASP A C 1
ATOM 1770 O O . ASP A 1 220 ? -15.274 -5.296 32.868 1.00 57.19 220 ASP A O 1
ATOM 1774 N N . ARG A 1 221 ? -13.314 -6.293 33.275 1.00 57.66 221 ARG A N 1
ATOM 1775 C CA . ARG A 1 221 ? -13.863 -7.258 34.248 1.00 57.66 221 ARG A CA 1
ATOM 1776 C C . ARG A 1 221 ? -14.176 -6.636 35.610 1.00 57.66 221 ARG A C 1
ATOM 1778 O O . ARG A 1 221 ? -14.916 -7.256 36.372 1.00 57.66 221 ARG A O 1
ATOM 1785 N N . PHE A 1 222 ? -13.627 -5.461 35.920 1.00 51.56 222 PHE A N 1
ATOM 1786 C CA . PHE A 1 222 ? -13.791 -4.804 37.219 1.00 51.56 222 PHE A CA 1
ATOM 1787 C C . PHE A 1 222 ? -14.408 -3.402 37.144 1.00 51.56 222 PHE A C 1
ATOM 1789 O O . PHE A 1 222 ? -14.885 -2.919 38.167 1.00 51.56 222 PHE A O 1
ATOM 1796 N N . SER A 1 223 ? -14.479 -2.760 35.976 1.00 59.31 223 SER A N 1
ATOM 1797 C CA . SER A 1 223 ? -15.201 -1.498 35.813 1.00 59.31 223 SER A CA 1
ATOM 1798 C C . SER A 1 223 ? -16.679 -1.768 35.534 1.00 59.31 223 SER A C 1
ATOM 1800 O O . SER A 1 223 ? -17.084 -2.031 34.399 1.00 59.31 223 SER A O 1
ATOM 1802 N N . LEU A 1 224 ? -17.508 -1.697 36.574 1.00 61.84 224 LEU A N 1
ATOM 1803 C CA . LEU A 1 224 ? -18.946 -1.528 36.387 1.00 61.84 224 LEU A CA 1
ATOM 1804 C C . LEU A 1 224 ? -19.167 -0.211 35.633 1.00 61.84 224 LEU A C 1
ATOM 1806 O O . LEU A 1 224 ? -18.704 0.841 36.061 1.00 61.84 224 LEU A O 1
ATOM 1810 N N . SER A 1 225 ? -19.868 -0.255 34.502 1.00 70.50 225 SER A N 1
ATOM 1811 C CA . SER A 1 225 ? -20.300 0.976 33.830 1.00 70.50 225 SER A CA 1
ATOM 1812 C C . SER A 1 225 ? -21.230 1.782 34.745 1.00 70.50 225 SER A C 1
ATOM 1814 O O . SER A 1 225 ? -21.985 1.192 35.524 1.00 70.50 225 SER A O 1
ATOM 1816 N N . GLU A 1 226 ? -21.250 3.112 34.622 1.00 72.88 226 GLU A N 1
ATOM 1817 C CA . GLU A 1 226 ? -22.108 3.991 35.440 1.00 72.88 226 GLU A CA 1
ATOM 1818 C C . GLU A 1 226 ? -23.578 3.524 35.449 1.00 72.88 226 GLU A C 1
ATOM 1820 O O . GLU A 1 226 ? -24.227 3.452 36.492 1.00 72.88 226 GLU A O 1
ATOM 1825 N N . LYS A 1 227 ? -24.078 3.073 34.293 1.00 79.62 227 LYS A N 1
ATOM 1826 C CA . LYS A 1 227 ? -25.430 2.512 34.144 1.00 79.62 227 LYS A CA 1
ATOM 1827 C C . LYS A 1 227 ? -25.653 1.271 35.006 1.00 79.62 227 LYS A C 1
ATOM 1829 O O . LYS A 1 227 ? -26.694 1.147 35.643 1.00 79.62 227 LYS A O 1
ATOM 1834 N N . THR A 1 228 ? -24.673 0.371 35.062 1.00 80.00 228 THR A N 1
ATOM 1835 C CA . THR A 1 228 ? -24.764 -0.836 35.897 1.00 80.00 228 THR A CA 1
ATOM 1836 C C . THR A 1 228 ? -24.684 -0.520 37.390 1.00 80.00 228 THR A C 1
ATOM 1838 O O . THR A 1 228 ? -25.323 -1.211 38.176 1.00 80.00 228 THR A O 1
ATOM 1841 N N . VAL A 1 229 ? -23.980 0.547 37.788 1.00 81.94 229 VAL A N 1
ATOM 1842 C CA . VAL A 1 229 ? -23.949 1.022 39.184 1.00 81.94 229 VAL A CA 1
ATOM 1843 C C . VAL A 1 229 ? -25.326 1.549 39.605 1.00 81.94 229 VAL A C 1
ATOM 1845 O O . VAL A 1 229 ? -25.828 1.170 40.661 1.00 81.94 229 VAL A O 1
ATOM 1848 N N . ILE A 1 230 ? -25.984 2.333 38.745 1.00 82.44 230 ILE A N 1
ATOM 1849 C CA . ILE A 1 230 ? -27.345 2.851 38.983 1.00 82.44 230 ILE A CA 1
ATOM 1850 C C . ILE A 1 230 ? -28.374 1.707 39.047 1.00 82.44 230 ILE A C 1
ATOM 1852 O O . ILE A 1 230 ? -29.262 1.694 39.901 1.00 82.44 230 ILE A O 1
ATOM 1856 N N . GLU A 1 231 ? -28.260 0.707 38.169 1.00 85.75 231 GLU A N 1
ATOM 1857 C CA . GLU A 1 231 ? -29.137 -0.470 38.208 1.00 85.75 231 GLU A CA 1
ATOM 1858 C C . GLU A 1 231 ? -28.942 -1.309 39.481 1.00 85.75 231 GLU A C 1
ATOM 1860 O O . GLU A 1 231 ? -29.917 -1.825 40.035 1.00 85.75 231 GLU A O 1
ATOM 1865 N N . LEU A 1 232 ? -27.702 -1.444 39.963 1.00 83.31 232 LEU A N 1
ATOM 1866 C CA . LEU A 1 232 ? -27.396 -2.138 41.215 1.00 83.31 232 LEU A CA 1
ATOM 1867 C C . LEU A 1 232 ? -27.963 -1.395 42.424 1.00 83.31 232 LEU A C 1
ATOM 1869 O O . LEU A 1 232 ? -28.567 -2.032 43.283 1.00 83.31 232 LEU A O 1
ATOM 1873 N N . GLU A 1 233 ? -27.839 -0.072 42.468 1.00 85.75 233 GLU A N 1
ATOM 1874 C CA . GLU A 1 233 ? -28.432 0.772 43.508 1.00 85.75 233 GLU A CA 1
ATOM 1875 C C . GLU A 1 233 ? -29.950 0.594 43.581 1.00 85.75 233 GLU A C 1
ATOM 1877 O O . GLU A 1 233 ? -30.490 0.329 44.654 1.00 85.75 233 GLU A O 1
ATOM 1882 N N . HIS A 1 234 ? -30.639 0.639 42.436 1.00 87.88 234 HIS A N 1
ATOM 1883 C CA . HIS A 1 234 ? -32.086 0.438 42.392 1.00 87.88 234 HIS A CA 1
ATOM 1884 C C . HIS A 1 234 ? -32.485 -0.988 42.823 1.00 87.88 234 HIS A C 1
ATOM 1886 O O . HIS A 1 234 ? -33.485 -1.194 43.522 1.00 87.88 234 HIS A O 1
ATOM 1892 N N . ARG A 1 235 ? -31.723 -2.012 42.428 1.00 87.88 235 ARG A N 1
ATOM 1893 C CA . ARG A 1 235 ? -31.996 -3.394 42.858 1.00 87.88 235 ARG A CA 1
ATOM 1894 C C . ARG A 1 235 ? -31.737 -3.590 44.349 1.00 87.88 235 ARG A C 1
ATOM 1896 O O . ARG A 1 235 ? -32.504 -4.275 45.014 1.00 87.88 235 ARG A O 1
ATOM 1903 N N . LEU A 1 236 ? -30.689 -2.985 44.892 1.00 85.25 236 LEU A N 1
ATOM 1904 C CA . LEU A 1 236 ? -30.352 -3.112 46.307 1.00 85.25 236 LEU A CA 1
ATOM 1905 C C . LEU A 1 236 ? -31.310 -2.310 47.192 1.00 85.25 236 LEU A C 1
ATOM 1907 O O . LEU A 1 236 ? -31.709 -2.818 48.238 1.00 85.25 236 LEU A O 1
ATOM 1911 N N . SER A 1 237 ? -31.761 -1.134 46.748 1.00 86.75 237 SER A N 1
ATOM 1912 C CA . SER A 1 237 ? -32.798 -0.366 47.446 1.00 86.75 237 SER A CA 1
ATOM 1913 C C . SER A 1 237 ? -34.127 -1.121 47.485 1.00 86.75 237 SER A C 1
ATOM 1915 O O . SER A 1 237 ? -34.697 -1.288 48.557 1.00 86.75 237 SER A O 1
ATOM 1917 N N . THR A 1 238 ? -34.561 -1.702 46.363 1.00 89.69 238 THR A N 1
ATOM 1918 C CA . THR A 1 238 ? -35.798 -2.507 46.317 1.00 89.69 238 THR A CA 1
ATOM 1919 C C . THR A 1 238 ? -35.724 -3.774 47.171 1.00 89.69 238 THR A C 1
ATOM 1921 O O . THR A 1 238 ? -36.723 -4.158 47.778 1.00 89.69 238 THR A O 1
ATOM 1924 N N . ILE A 1 239 ? -34.556 -4.421 47.267 1.00 88.62 239 ILE A N 1
ATOM 1925 C CA . ILE A 1 239 ? -34.348 -5.569 48.164 1.00 88.62 239 ILE A CA 1
ATOM 1926 C C . ILE A 1 239 ? -34.390 -5.132 49.634 1.00 88.62 239 ILE A C 1
ATOM 1928 O O . ILE A 1 239 ? -35.022 -5.814 50.442 1.00 88.62 239 ILE A O 1
ATOM 1932 N N . LEU A 1 240 ? -33.756 -4.006 49.981 1.00 85.50 240 LEU A N 1
ATOM 1933 C CA . LEU A 1 240 ? -33.802 -3.432 51.329 1.00 85.50 240 LEU A CA 1
ATOM 1934 C C . LEU A 1 240 ? -35.233 -3.059 51.725 1.00 85.50 240 LEU A C 1
ATOM 1936 O O . LEU A 1 240 ? -35.694 -3.491 52.778 1.00 85.50 240 LEU A O 1
ATOM 1940 N N . ASP A 1 241 ? -35.965 -2.362 50.855 1.00 86.12 241 ASP A N 1
ATOM 1941 C CA . ASP A 1 241 ? -37.366 -1.993 51.080 1.00 86.12 241 ASP A CA 1
ATOM 1942 C C . ASP A 1 241 ? -38.265 -3.239 51.222 1.00 86.12 241 ASP A C 1
ATOM 1944 O O . ASP A 1 241 ? -39.162 -3.294 52.062 1.00 86.12 241 ASP A O 1
ATOM 1948 N N . ALA A 1 242 ? -38.007 -4.300 50.451 1.00 86.00 242 ALA A N 1
ATOM 1949 C CA . ALA A 1 242 ? -38.731 -5.564 50.590 1.00 86.00 242 ALA A CA 1
ATOM 1950 C C . ALA A 1 242 ? -38.395 -6.311 51.896 1.00 86.00 242 ALA A C 1
ATOM 1952 O O . ALA A 1 242 ? -39.254 -7.005 52.447 1.00 86.00 242 ALA A O 1
ATOM 1953 N N . ALA A 1 243 ? -37.160 -6.204 52.390 1.00 82.75 243 ALA A N 1
ATOM 1954 C CA . ALA A 1 243 ? -36.720 -6.837 53.632 1.00 82.75 243 ALA A CA 1
ATOM 1955 C C . ALA A 1 243 ? -37.259 -6.114 54.878 1.00 82.75 243 ALA A C 1
ATOM 1957 O O . ALA A 1 243 ? -37.599 -6.765 55.872 1.00 82.75 243 ALA A O 1
ATOM 1958 N N . THR A 1 244 ? -37.403 -4.790 54.809 1.00 83.12 244 THR A N 1
ATOM 1959 C CA . THR A 1 244 ? -37.977 -3.963 55.880 1.00 83.12 244 THR A CA 1
ATOM 1960 C C . THR A 1 244 ? -39.488 -4.154 55.965 1.00 83.12 244 THR A C 1
ATOM 1962 O O . THR A 1 244 ? -40.014 -4.363 57.058 1.00 83.12 244 THR A O 1
ATOM 1965 N N . LEU A 1 245 ? -40.180 -4.246 54.821 1.00 84.06 245 LEU A N 1
ATOM 1966 C CA . LEU A 1 245 ? -41.602 -4.611 54.750 1.00 84.06 245 LEU A CA 1
ATOM 1967 C C . LEU A 1 245 ? -41.898 -5.995 55.350 1.00 84.06 245 LEU A C 1
ATOM 1969 O O . LEU A 1 245 ? -42.962 -6.206 55.928 1.00 84.06 245 LEU A O 1
ATOM 1973 N N . LYS A 1 246 ? -40.959 -6.943 55.239 1.00 86.81 246 LYS A N 1
ATOM 1974 C CA . LYS A 1 246 ? -41.060 -8.280 55.853 1.00 86.81 246 LYS A CA 1
ATOM 1975 C C . LYS A 1 246 ? -40.670 -8.307 57.336 1.00 86.81 246 LYS A C 1
ATOM 1977 O O . LYS A 1 246 ? -40.748 -9.370 57.948 1.00 86.81 246 LYS A O 1
ATOM 1982 N N . GLY A 1 247 ? -40.230 -7.183 57.909 1.00 79.56 247 GLY A N 1
ATOM 1983 C CA . GLY A 1 247 ? -39.818 -7.076 59.311 1.00 79.56 247 GLY A CA 1
ATOM 1984 C C . GLY A 1 247 ? -38.557 -7.872 59.665 1.00 79.56 247 GLY A C 1
ATOM 1985 O O . GLY A 1 247 ? -38.334 -8.165 60.835 1.00 79.56 247 GLY A O 1
ATOM 1986 N N . GLN A 1 248 ? -37.744 -8.257 58.674 1.00 81.19 248 GLN A N 1
ATOM 1987 C CA . GLN A 1 248 ? -36.540 -9.076 58.888 1.00 81.19 248 GLN A CA 1
ATOM 1988 C C . GLN A 1 248 ? -35.315 -8.254 59.318 1.00 81.19 248 GLN A C 1
ATOM 1990 O O . GLN A 1 248 ? -34.328 -8.823 59.776 1.00 81.19 248 GLN A O 1
ATOM 1995 N N . VAL A 1 249 ? -35.371 -6.928 59.169 1.00 78.56 249 VAL A N 1
ATOM 1996 C CA . VAL A 1 249 ? -34.263 -5.995 59.407 1.00 78.56 249 VAL A CA 1
ATOM 1997 C C . VAL A 1 249 ? -34.723 -4.944 60.418 1.00 78.56 249 VAL A C 1
ATOM 1999 O O . VAL A 1 249 ? -35.811 -4.388 60.277 1.00 78.56 249 VAL A O 1
ATOM 2002 N N . SER A 1 250 ? -33.922 -4.677 61.455 1.00 81.62 250 SER A N 1
ATOM 2003 C CA . SER A 1 250 ? -34.214 -3.601 62.410 1.00 81.62 250 SER A CA 1
ATOM 2004 C C . SER A 1 250 ? -33.915 -2.236 61.780 1.00 81.62 250 SER A C 1
ATOM 2006 O O . SER A 1 250 ? -32.968 -2.112 61.002 1.00 81.62 250 SER A O 1
ATOM 2008 N N . ALA A 1 251 ? -34.670 -1.195 62.143 1.00 79.38 251 ALA A N 1
ATOM 2009 C CA . ALA A 1 251 ? -34.518 0.147 61.563 1.00 79.38 251 ALA A CA 1
ATOM 2010 C C . ALA A 1 251 ? -33.093 0.731 61.706 1.00 79.38 251 ALA A C 1
ATOM 2012 O O . ALA A 1 251 ? -32.620 1.454 60.831 1.00 79.38 251 ALA A O 1
ATOM 2013 N N . GLU A 1 252 ? -32.373 0.380 62.778 1.00 81.69 252 GLU A N 1
ATOM 2014 C CA . GLU A 1 252 ? -30.971 0.780 62.974 1.00 81.69 252 GLU A CA 1
ATOM 2015 C C . GLU A 1 252 ? -30.028 0.088 61.979 1.00 81.69 252 GLU A C 1
ATOM 2017 O O . GLU A 1 252 ? -29.158 0.730 61.387 1.00 81.69 252 GLU A O 1
ATOM 2022 N N . SER A 1 253 ? -30.225 -1.215 61.746 1.00 81.50 253 SER A N 1
ATOM 2023 C CA . SER A 1 253 ? -29.437 -1.975 60.769 1.00 81.50 253 SER A CA 1
ATOM 2024 C C . SER A 1 253 ? -29.747 -1.571 59.326 1.00 81.50 253 SER A C 1
ATOM 2026 O O . SER A 1 253 ? -28.842 -1.534 58.499 1.00 81.50 253 SER A O 1
ATOM 2028 N N . GLU A 1 254 ? -30.984 -1.169 59.031 1.00 82.62 254 GLU A N 1
ATOM 2029 C CA . GLU A 1 254 ? -31.366 -0.614 57.733 1.00 82.62 254 GLU A CA 1
ATOM 2030 C C . GLU A 1 254 ? -30.633 0.700 57.439 1.00 82.62 254 GLU A C 1
ATOM 2032 O O . GLU A 1 254 ? -30.054 0.854 56.365 1.00 82.62 254 GLU A O 1
ATOM 2037 N N . GLN A 1 255 ? -30.612 1.641 58.388 1.00 86.19 255 GLN A N 1
ATOM 2038 C CA . GLN A 1 255 ? -29.899 2.909 58.206 1.00 86.19 255 GLN A CA 1
ATOM 2039 C C . GLN A 1 255 ? -28.389 2.702 58.050 1.00 86.19 255 GLN A C 1
ATOM 2041 O O . GLN A 1 255 ? -27.765 3.367 57.224 1.00 86.19 255 GLN A O 1
ATOM 2046 N N . ALA A 1 256 ? -27.799 1.768 58.803 1.00 84.75 256 ALA A N 1
ATOM 2047 C CA . ALA A 1 256 ? -26.390 1.413 58.653 1.00 84.75 256 ALA A CA 1
ATOM 2048 C C . ALA A 1 256 ? -26.098 0.783 57.277 1.00 84.75 256 ALA A C 1
ATOM 2050 O O . ALA A 1 256 ? -25.110 1.138 56.629 1.00 84.75 256 ALA A O 1
ATOM 2051 N N . LEU A 1 257 ? -26.975 -0.104 56.793 1.00 85.06 257 LEU A N 1
ATOM 2052 C CA . LEU A 1 257 ? -26.849 -0.713 55.470 1.00 85.06 257 LEU A CA 1
ATOM 2053 C C . LEU A 1 257 ? -27.018 0.317 54.353 1.00 85.06 257 LEU A C 1
ATOM 2055 O O . LEU A 1 257 ? -26.202 0.322 53.445 1.00 85.06 257 LEU A O 1
ATOM 2059 N N . ARG A 1 258 ? -27.993 1.232 54.438 1.00 87.75 258 ARG A N 1
ATOM 2060 C CA . ARG A 1 258 ? -28.172 2.307 53.445 1.00 87.75 258 ARG A CA 1
ATOM 2061 C C . ARG A 1 258 ? -26.943 3.217 53.361 1.00 87.75 258 ARG A C 1
ATOM 2063 O O . ARG A 1 258 ? -26.466 3.459 52.261 1.00 87.75 258 ARG A O 1
ATOM 2070 N N . ARG A 1 259 ? -26.387 3.641 54.503 1.00 89.31 259 ARG A N 1
ATOM 2071 C CA . ARG A 1 259 ? -25.174 4.482 54.547 1.00 89.31 259 ARG A CA 1
ATOM 2072 C C . ARG A 1 259 ? -23.952 3.779 53.964 1.00 89.31 259 ARG A C 1
ATOM 2074 O O . ARG A 1 259 ? -23.230 4.361 53.172 1.00 89.31 259 ARG A O 1
ATOM 2081 N N . THR A 1 260 ? -23.733 2.516 54.325 1.00 87.88 260 THR A N 1
ATOM 2082 C CA . THR A 1 260 ? -22.600 1.751 53.776 1.00 87.88 260 THR A CA 1
ATOM 2083 C C . THR A 1 260 ? -22.761 1.470 52.282 1.00 87.88 260 THR A C 1
ATOM 2085 O O . THR A 1 260 ? -21.765 1.450 51.566 1.00 87.88 260 THR A O 1
ATOM 2088 N N . LEU A 1 261 ? -23.995 1.290 51.798 1.00 86.06 261 LEU A N 1
ATOM 2089 C CA . LEU A 1 261 ? -24.289 1.164 50.371 1.00 86.06 261 LEU A CA 1
ATOM 2090 C C . LEU A 1 261 ? -24.002 2.460 49.615 1.00 86.06 261 LEU A C 1
ATOM 2092 O O . LEU A 1 261 ? -23.342 2.411 48.583 1.00 86.06 261 LEU A O 1
ATOM 2096 N N . GLU A 1 262 ? -24.455 3.593 50.144 1.00 88.88 262 GLU A N 1
ATOM 2097 C CA . GLU A 1 262 ? -24.197 4.923 49.588 1.00 88.88 262 GLU A CA 1
ATOM 2098 C C . GLU A 1 262 ? -22.689 5.205 49.532 1.00 88.88 262 GLU A C 1
ATOM 2100 O O . GLU A 1 262 ? -22.163 5.452 48.452 1.00 88.88 262 GLU A O 1
ATOM 2105 N N . ASP A 1 263 ? -21.961 4.988 50.632 1.00 89.81 263 ASP A N 1
ATOM 2106 C CA . ASP A 1 263 ? -20.503 5.167 50.688 1.00 89.81 263 ASP A CA 1
ATOM 2107 C C . ASP A 1 263 ? -19.746 4.279 49.680 1.00 89.81 263 ASP A C 1
ATOM 2109 O O . ASP A 1 263 ? -18.726 4.683 49.117 1.00 89.81 263 ASP A O 1
ATOM 2113 N N . VAL A 1 264 ? -20.188 3.032 49.471 1.00 87.00 264 VAL A N 1
ATOM 2114 C CA . VAL A 1 264 ? -19.548 2.109 48.518 1.00 87.00 264 VAL A CA 1
ATOM 2115 C C . VAL A 1 264 ? -19.881 2.492 47.078 1.00 87.00 264 VAL A C 1
ATOM 2117 O O . VAL A 1 264 ? -18.984 2.495 46.236 1.00 87.00 264 VAL A O 1
ATOM 2120 N N . LEU A 1 265 ? -21.136 2.840 46.788 1.00 86.31 265 LEU A N 1
ATOM 2121 C CA . LEU A 1 265 ? -21.557 3.269 45.455 1.00 86.31 265 LEU A CA 1
ATOM 2122 C C . LEU A 1 265 ? -20.930 4.607 45.070 1.00 86.31 265 LEU A C 1
ATOM 2124 O O . LEU A 1 265 ? -20.528 4.765 43.922 1.00 86.31 265 LEU A O 1
ATOM 2128 N N . ASP A 1 266 ? -20.779 5.537 46.009 1.00 87.75 266 ASP A N 1
ATOM 2129 C CA . ASP A 1 266 ? -20.124 6.819 45.759 1.00 87.75 266 ASP A CA 1
ATOM 2130 C C . ASP A 1 266 ? -18.629 6.644 45.480 1.00 87.75 266 ASP A C 1
ATOM 2132 O O . ASP A 1 266 ? -18.122 7.230 44.525 1.00 87.75 266 ASP A O 1
ATOM 2136 N N . ARG A 1 267 ? -17.938 5.744 46.194 1.00 87.81 267 ARG A N 1
ATOM 2137 C CA . ARG A 1 267 ? -16.549 5.375 45.855 1.00 87.81 267 ARG A CA 1
ATOM 2138 C C . ARG A 1 267 ? -16.426 4.742 44.470 1.00 87.81 267 ARG A C 1
ATOM 2140 O O . ARG A 1 267 ? -15.449 4.996 43.770 1.00 87.81 267 ARG A O 1
ATOM 2147 N N . GLU A 1 268 ? -17.382 3.908 44.066 1.00 83.44 268 GLU A N 1
ATOM 2148 C CA . GLU A 1 268 ? -17.396 3.331 42.717 1.00 83.44 268 GLU A CA 1
ATOM 2149 C C . GLU A 1 268 ? -17.716 4.386 41.648 1.00 83.44 268 GLU A C 1
ATOM 2151 O O . GLU A 1 268 ? -17.067 4.415 40.605 1.00 83.44 268 GLU A O 1
ATOM 2156 N N . ARG A 1 269 ? -18.639 5.318 41.913 1.00 84.69 269 ARG A N 1
ATOM 2157 C CA . ARG A 1 269 ? -18.925 6.455 41.021 1.00 84.69 269 ARG A CA 1
ATOM 2158 C C . ARG A 1 269 ? -17.707 7.364 40.853 1.00 84.69 269 ARG A C 1
ATOM 2160 O O . ARG A 1 269 ? -17.426 7.781 39.732 1.00 84.69 269 ARG A O 1
ATOM 2167 N N . GLU A 1 270 ? -16.975 7.658 41.927 1.00 87.19 270 GLU A N 1
ATOM 2168 C CA . GLU A 1 270 ? -15.716 8.411 41.859 1.00 87.19 270 GLU A CA 1
ATOM 2169 C C . GLU A 1 270 ? -14.675 7.678 41.006 1.00 87.19 270 GLU A C 1
ATOM 2171 O O . GLU A 1 270 ? -14.120 8.273 40.085 1.00 87.19 270 GLU A O 1
ATOM 2176 N N . ARG A 1 271 ? -14.489 6.366 41.210 1.00 85.25 271 ARG A N 1
ATOM 2177 C CA . ARG A 1 271 ? -13.587 5.551 40.376 1.00 85.25 271 ARG A CA 1
ATOM 2178 C C . ARG A 1 271 ? -13.971 5.559 38.900 1.00 85.25 271 ARG A C 1
ATOM 2180 O O . ARG A 1 271 ? -13.091 5.668 38.050 1.00 85.25 271 ARG A O 1
ATOM 2187 N N . VAL A 1 272 ? -15.261 5.442 38.582 1.00 83.31 272 VAL A N 1
ATOM 2188 C CA . VAL A 1 272 ? -15.743 5.492 37.194 1.00 83.31 272 VAL A CA 1
ATOM 2189 C C . VAL A 1 272 ? -15.456 6.859 36.577 1.00 83.31 272 VAL A C 1
ATOM 2191 O O . VAL A 1 272 ? -14.909 6.913 35.479 1.00 83.31 272 VAL A O 1
ATOM 2194 N N . ARG A 1 273 ? -15.724 7.960 37.292 1.00 84.19 273 ARG A N 1
ATOM 2195 C CA . ARG A 1 273 ? -15.404 9.317 36.816 1.00 84.19 273 ARG A CA 1
ATOM 2196 C C . ARG A 1 273 ? -13.910 9.517 36.594 1.00 84.19 273 ARG A C 1
ATOM 2198 O O . ARG A 1 273 ? -13.523 10.117 35.593 1.00 84.19 273 ARG A O 1
ATOM 2205 N N . ASP A 1 274 ? -13.071 8.999 37.485 1.00 86.38 274 ASP A N 1
ATOM 2206 C CA . ASP A 1 274 ? -11.620 9.071 37.336 1.00 86.38 274 ASP A CA 1
ATOM 2207 C C . ASP A 1 274 ? -11.156 8.310 36.089 1.00 86.38 274 ASP A C 1
ATOM 2209 O O . ASP A 1 274 ? -10.404 8.862 35.284 1.00 86.38 274 ASP A O 1
ATOM 2213 N N . LEU A 1 275 ? -11.653 7.090 35.872 1.00 82.88 275 LEU A N 1
ATOM 2214 C CA . LEU A 1 275 ? -11.345 6.293 34.680 1.00 82.88 275 LEU A CA 1
ATOM 2215 C C . LEU A 1 275 ? -11.842 6.958 33.391 1.00 82.88 275 LEU A C 1
ATOM 2217 O O . LEU A 1 275 ? -11.114 7.000 32.400 1.00 82.88 275 LEU A O 1
ATOM 2221 N N . GLU A 1 276 ? -13.049 7.524 33.396 1.00 80.94 276 GLU A N 1
ATOM 2222 C CA . GLU A 1 276 ? -13.580 8.280 32.261 1.00 80.94 276 GLU A CA 1
ATOM 2223 C C . GLU A 1 276 ? -12.739 9.527 31.982 1.00 80.94 276 GLU A C 1
ATOM 2225 O O . GLU A 1 276 ? -12.396 9.796 30.830 1.00 80.94 276 GLU A O 1
ATOM 2230 N N . SER A 1 277 ? -12.342 10.265 33.022 1.00 81.88 277 SER A N 1
ATOM 2231 C CA . SER A 1 277 ? -11.472 11.434 32.881 1.00 81.88 277 SER A CA 1
ATOM 2232 C C . SER A 1 277 ? -10.099 11.056 32.316 1.00 81.88 277 SER A C 1
ATOM 2234 O O . SER A 1 277 ? -9.586 11.752 31.440 1.00 81.88 277 SER A O 1
ATOM 2236 N N . GLN A 1 278 ? -9.530 9.921 32.738 1.00 84.62 278 GLN A N 1
ATOM 2237 C CA . GLN A 1 278 ? -8.276 9.388 32.205 1.00 84.62 278 GLN A CA 1
ATOM 2238 C C . GLN A 1 278 ? -8.427 8.988 30.737 1.00 84.62 278 GLN A C 1
ATOM 2240 O O . GLN A 1 278 ? -7.642 9.439 29.907 1.00 84.62 278 GLN A O 1
ATOM 2245 N N . ALA A 1 279 ? -9.482 8.253 30.380 1.00 80.38 279 ALA A N 1
ATOM 2246 C CA . ALA A 1 279 ? -9.762 7.886 28.993 1.00 80.38 279 ALA A CA 1
ATOM 2247 C C . ALA A 1 279 ? -9.993 9.120 28.100 1.00 80.38 279 ALA A C 1
ATOM 2249 O O . ALA A 1 279 ? -9.552 9.162 26.945 1.00 80.38 279 ALA A O 1
ATOM 2250 N N . HIS A 1 280 ? -10.651 10.157 28.627 1.00 73.88 280 HIS A N 1
ATOM 2251 C CA . HIS A 1 280 ? -10.804 11.440 27.949 1.00 73.88 280 HIS A CA 1
ATOM 2252 C C . HIS A 1 280 ? -9.460 12.151 27.757 1.00 73.88 280 HIS A C 1
ATOM 2254 O O . HIS A 1 280 ? -9.179 12.605 26.645 1.00 73.88 280 HIS A O 1
ATOM 2260 N N . ASN A 1 281 ? -8.615 12.198 28.786 1.00 87.00 281 ASN A N 1
ATOM 2261 C CA . ASN A 1 281 ? -7.278 12.789 28.717 1.00 87.00 281 ASN A CA 1
ATOM 2262 C C . ASN A 1 281 ? -6.366 12.038 27.734 1.00 87.00 281 ASN A C 1
ATOM 2264 O O . ASN A 1 281 ? -5.673 12.670 26.937 1.00 87.00 281 ASN A O 1
ATOM 2268 N N . ASP A 1 282 ? -6.424 10.709 27.701 1.00 85.75 282 ASP A N 1
ATOM 2269 C CA . ASP A 1 282 ? -5.677 9.888 26.746 1.00 85.75 282 ASP A CA 1
ATOM 2270 C C . ASP A 1 282 ? -6.150 10.132 25.312 1.00 85.75 282 ASP A C 1
ATOM 2272 O O . ASP A 1 282 ? -5.340 10.297 24.392 1.00 85.75 282 ASP A O 1
ATOM 2276 N N . ARG A 1 283 ? -7.469 10.232 25.107 1.00 84.31 283 ARG A N 1
ATOM 2277 C CA . ARG A 1 283 ? -8.047 10.583 23.805 1.00 84.31 283 ARG A CA 1
ATOM 2278 C C . ARG A 1 283 ? -7.600 11.971 23.354 1.00 84.31 283 ARG A C 1
ATOM 2280 O O . ARG A 1 283 ? -7.276 12.138 22.176 1.00 84.31 283 ARG A O 1
ATOM 2287 N N . ILE A 1 284 ? -7.547 12.942 24.266 1.00 89.44 284 ILE A N 1
ATOM 2288 C CA . ILE A 1 284 ? -6.987 14.273 24.001 1.00 89.44 284 ILE A CA 1
ATOM 2289 C C . ILE A 1 284 ? -5.507 14.150 23.620 1.00 89.44 284 ILE A C 1
ATOM 2291 O O . ILE A 1 284 ? -5.118 14.651 22.571 1.00 89.44 284 ILE A O 1
ATOM 2295 N N . GLY A 1 285 ? -4.704 13.382 24.358 1.00 90.56 285 GLY A N 1
ATOM 2296 C CA . GLY A 1 285 ? -3.289 13.167 24.043 1.00 90.56 285 GLY A CA 1
ATOM 2297 C C . GLY A 1 285 ? -3.051 12.521 22.669 1.00 90.56 285 GLY A C 1
ATOM 2298 O O . GLY A 1 285 ? -2.102 12.869 21.960 1.00 90.56 285 GLY A O 1
ATOM 2299 N N . VAL A 1 286 ? -3.919 11.599 22.240 1.00 92.12 286 VAL A N 1
ATOM 2300 C CA . VAL A 1 286 ? -3.882 11.030 20.880 1.00 92.12 286 VAL A CA 1
ATOM 2301 C C . VAL A 1 286 ? -4.239 12.084 19.830 1.00 92.12 286 VAL A C 1
ATOM 2303 O O . VAL A 1 286 ? -3.578 12.154 18.787 1.00 92.12 286 VAL A O 1
ATOM 2306 N N . LEU A 1 287 ? -5.253 12.912 20.092 1.00 91.81 287 LEU A N 1
ATOM 2307 C CA . LEU A 1 287 ? -5.626 14.018 19.210 1.00 91.81 287 LEU A CA 1
ATOM 2308 C C . LEU A 1 287 ? -4.499 15.049 19.102 1.00 91.81 287 LEU A C 1
ATOM 2310 O O . LEU A 1 287 ? -4.150 15.411 17.983 1.00 91.81 287 LEU A O 1
ATOM 2314 N N . ASP A 1 288 ? -3.849 15.421 20.201 1.00 93.88 288 ASP A N 1
ATOM 2315 C CA . ASP A 1 288 ? -2.707 16.341 20.211 1.00 93.88 288 ASP A CA 1
ATOM 2316 C C . ASP A 1 288 ? -1.525 15.788 19.417 1.00 93.88 288 ASP A C 1
ATOM 2318 O O . ASP A 1 288 ? -0.930 16.490 18.597 1.00 93.88 288 ASP A O 1
ATOM 2322 N N . LYS A 1 289 ? -1.219 14.491 19.560 1.00 94.12 289 LYS A N 1
ATOM 2323 C CA . LYS A 1 289 ? -0.211 13.824 18.718 1.00 94.12 289 LYS A CA 1
ATOM 2324 C C . LYS A 1 289 ? -0.597 13.874 17.240 1.00 94.12 289 LYS A C 1
ATOM 2326 O O . LYS A 1 289 ? 0.275 14.067 16.392 1.00 94.12 289 LYS A O 1
ATOM 2331 N N . LYS A 1 290 ? -1.880 13.699 16.903 1.00 96.06 290 LYS A N 1
ATOM 2332 C CA . LYS A 1 290 ? -2.362 13.776 15.516 1.00 96.06 290 LYS A CA 1
ATOM 2333 C C . LYS A 1 290 ? -2.277 15.201 14.976 1.00 96.06 290 LYS A C 1
ATOM 2335 O O . LYS A 1 290 ? -1.788 15.377 13.865 1.00 96.06 290 LYS A O 1
ATOM 2340 N N . VAL A 1 291 ? -2.671 16.200 15.761 1.00 95.00 291 VAL A N 1
ATOM 2341 C CA . VAL A 1 291 ? -2.523 17.623 15.428 1.00 95.00 291 VAL A CA 1
ATOM 2342 C C . VAL A 1 291 ? -1.048 17.964 15.225 1.00 95.00 291 VAL A C 1
ATOM 2344 O O . VAL A 1 291 ? -0.711 18.5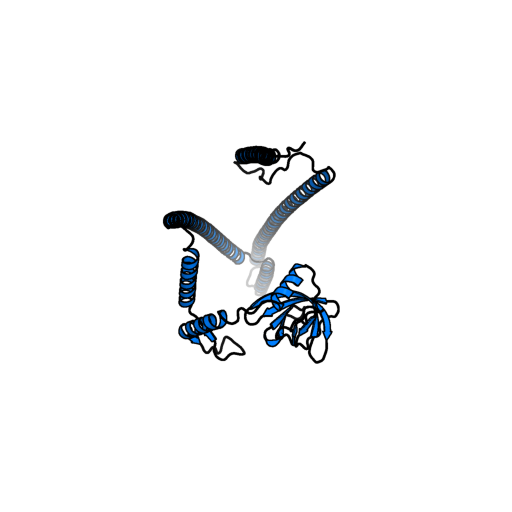64 14.213 1.00 95.00 291 VAL A O 1
ATOM 2347 N N . GLY A 1 292 ? -0.156 17.493 16.099 1.00 95.38 292 GLY A N 1
ATOM 2348 C CA . GLY A 1 292 ? 1.289 17.687 15.967 1.00 95.38 292 GLY A CA 1
ATOM 2349 C C . GLY A 1 292 ? 1.903 17.005 14.738 1.00 95.38 292 GLY A C 1
ATOM 2350 O O . GLY A 1 292 ? 2.845 17.522 14.145 1.00 95.38 292 GLY A O 1
ATOM 2351 N N . ARG A 1 293 ? 1.379 15.849 14.312 1.00 94.06 293 ARG A N 1
ATOM 2352 C CA . ARG A 1 293 ? 1.788 15.215 13.045 1.00 94.06 293 ARG A CA 1
ATOM 2353 C C . ARG A 1 293 ? 1.266 15.985 11.838 1.00 94.06 293 ARG A C 1
ATOM 2355 O O . ARG A 1 293 ? 2.008 16.182 10.883 1.00 94.06 293 ARG A O 1
ATOM 2362 N N . LEU A 1 294 ? 0.007 16.419 11.884 1.00 95.75 294 LEU A N 1
ATOM 2363 C CA . LEU A 1 294 ? -0.606 17.198 10.812 1.00 95.75 294 LEU A CA 1
ATOM 2364 C C . LEU A 1 294 ? 0.070 18.560 10.654 1.00 95.75 294 LEU A C 1
ATOM 2366 O O . LEU A 1 294 ? 0.308 18.967 9.525 1.00 95.75 294 LEU A O 1
ATOM 2370 N N . SER A 1 295 ? 0.435 19.236 11.746 1.00 95.75 295 SER A N 1
ATOM 2371 C CA . SER A 1 295 ? 1.165 20.504 11.681 1.00 95.75 295 SER A CA 1
ATOM 2372 C C . SER A 1 295 ? 2.546 20.325 11.056 1.00 95.75 295 SER A C 1
ATOM 2374 O O . SER A 1 295 ? 2.869 21.050 10.123 1.00 95.75 295 SER A O 1
ATOM 2376 N N . ARG A 1 296 ? 3.310 19.302 11.471 1.00 96.06 296 ARG A N 1
ATOM 2377 C CA . ARG A 1 296 ? 4.607 18.972 10.850 1.00 96.06 296 ARG A CA 1
ATOM 2378 C C . ARG A 1 296 ? 4.471 18.660 9.363 1.00 96.06 296 ARG A C 1
ATOM 2380 O O . ARG A 1 296 ? 5.212 19.216 8.567 1.00 96.06 296 ARG A O 1
ATOM 2387 N N . SER A 1 297 ? 3.495 17.835 8.986 1.00 96.75 297 SER A N 1
ATOM 2388 C CA . SER A 1 297 ? 3.236 17.504 7.579 1.00 96.75 297 SER A CA 1
ATOM 2389 C C . SER A 1 297 ? 2.841 18.738 6.759 1.00 96.75 297 SER A C 1
ATOM 2391 O O . SER A 1 297 ? 3.256 18.883 5.611 1.00 96.75 297 SER A O 1
ATOM 2393 N N . LEU A 1 298 ? 2.076 19.661 7.347 1.00 96.12 298 LEU A N 1
ATOM 2394 C CA . LEU A 1 298 ? 1.695 20.914 6.701 1.00 96.12 298 LEU A CA 1
ATOM 2395 C C . LEU A 1 298 ? 2.906 21.851 6.554 1.00 96.12 298 LEU A C 1
ATOM 2397 O O . LEU A 1 298 ? 3.077 22.463 5.501 1.00 96.12 298 LEU A O 1
ATOM 2401 N N . ASP A 1 299 ? 3.772 21.934 7.563 1.00 96.25 299 ASP A N 1
ATOM 2402 C CA . ASP A 1 299 ? 5.009 22.717 7.502 1.00 96.25 299 ASP A CA 1
ATOM 2403 C C . ASP A 1 299 ? 6.006 22.143 6.482 1.00 96.25 299 ASP A C 1
ATOM 2405 O O . ASP A 1 299 ? 6.611 22.908 5.731 1.00 96.25 299 ASP A O 1
ATOM 2409 N N . GLU A 1 300 ? 6.125 20.817 6.376 1.00 95.44 300 GLU A N 1
ATOM 2410 C CA . GLU A 1 300 ? 6.899 20.139 5.327 1.00 95.44 300 GLU A CA 1
ATOM 2411 C C . GLU A 1 300 ? 6.353 20.474 3.931 1.00 95.44 300 GLU A C 1
ATOM 2413 O O . GLU A 1 300 ? 7.101 20.947 3.075 1.00 95.44 300 GLU A O 1
ATOM 2418 N N . ALA A 1 301 ? 5.038 20.354 3.720 1.00 93.38 301 ALA A N 1
ATOM 2419 C CA . ALA A 1 301 ? 4.402 20.707 2.450 1.00 93.38 301 ALA A CA 1
ATOM 2420 C C . ALA A 1 301 ? 4.563 22.201 2.103 1.00 93.38 301 ALA A C 1
ATOM 2422 O O . ALA A 1 301 ? 4.755 22.565 0.940 1.00 93.38 301 ALA A O 1
ATOM 2423 N N . ARG A 1 302 ? 4.523 23.091 3.105 1.00 92.50 302 ARG A N 1
ATOM 2424 C CA . ARG A 1 302 ? 4.825 24.521 2.926 1.00 92.50 302 ARG A CA 1
ATOM 2425 C C . ARG A 1 302 ? 6.273 24.732 2.503 1.00 92.50 302 ARG A C 1
ATOM 2427 O O . ARG A 1 302 ? 6.505 25.472 1.553 1.00 92.50 302 ARG A O 1
ATOM 2434 N N . GLN A 1 303 ? 7.229 24.065 3.148 1.00 95.38 303 GLN A N 1
ATOM 2435 C CA . GLN A 1 303 ? 8.638 24.151 2.765 1.00 95.38 303 GLN A CA 1
ATOM 2436 C C . GLN A 1 303 ? 8.874 23.637 1.343 1.00 95.38 303 GLN A C 1
ATOM 2438 O O . GLN A 1 303 ? 9.616 24.265 0.592 1.00 95.38 303 GLN A O 1
ATOM 2443 N N . GLU A 1 304 ? 8.247 22.530 0.944 1.00 92.88 304 GLU A N 1
ATOM 2444 C CA . GLU A 1 304 ? 8.337 22.008 -0.424 1.00 92.88 304 GLU A CA 1
ATOM 2445 C C . GLU A 1 304 ? 7.759 22.983 -1.446 1.00 92.88 304 GLU A C 1
ATOM 2447 O O . GLU A 1 304 ? 8.409 23.282 -2.449 1.00 92.88 304 GLU A O 1
ATOM 2452 N N . ARG A 1 305 ? 6.581 23.549 -1.163 1.00 93.44 305 ARG A N 1
ATOM 2453 C CA . ARG A 1 305 ? 5.974 24.588 -1.998 1.00 93.44 305 ARG A CA 1
ATOM 2454 C C . ARG A 1 305 ? 6.887 25.804 -2.121 1.00 93.44 305 ARG A C 1
ATOM 2456 O O . ARG A 1 305 ? 7.098 26.291 -3.227 1.00 93.44 305 ARG A O 1
ATOM 2463 N N . ASP A 1 306 ? 7.435 26.296 -1.016 1.00 95.19 306 ASP A N 1
ATOM 2464 C CA . ASP A 1 306 ? 8.287 27.485 -1.012 1.00 95.19 306 ASP A CA 1
ATOM 2465 C C . ASP A 1 306 ? 9.619 27.212 -1.734 1.00 95.19 306 ASP A C 1
ATOM 2467 O O . ASP A 1 306 ? 10.101 28.059 -2.490 1.00 95.19 306 ASP A O 1
ATOM 2471 N N . ARG A 1 307 ? 10.176 25.997 -1.608 1.00 90.44 307 ARG A N 1
ATOM 2472 C CA . ARG A 1 307 ? 11.323 25.538 -2.409 1.00 90.44 307 ARG A CA 1
ATOM 2473 C C . ARG A 1 307 ? 10.982 25.513 -3.896 1.00 90.44 307 ARG A C 1
ATOM 2475 O O . ARG A 1 307 ? 11.731 26.096 -4.678 1.00 90.44 307 ARG A O 1
ATOM 2482 N N . ALA A 1 308 ? 9.855 24.919 -4.283 1.00 88.56 308 ALA A N 1
ATOM 2483 C CA . ALA A 1 308 ? 9.406 24.862 -5.673 1.00 88.56 308 ALA A CA 1
ATOM 2484 C C . ALA A 1 308 ? 9.151 26.262 -6.250 1.00 88.56 308 ALA A C 1
ATOM 2486 O O . ALA A 1 308 ? 9.593 26.557 -7.356 1.00 88.56 308 ALA A O 1
ATOM 2487 N N . GLN A 1 309 ? 8.532 27.165 -5.484 1.00 90.88 309 GLN A N 1
ATOM 2488 C CA . GLN A 1 309 ? 8.348 28.562 -5.880 1.00 90.88 309 GLN A CA 1
ATOM 2489 C C . GLN A 1 309 ? 9.678 29.305 -6.000 1.00 90.88 309 GLN A C 1
ATOM 2491 O O . GLN A 1 309 ? 9.869 30.071 -6.941 1.00 90.88 309 GLN A O 1
ATOM 2496 N N . SER A 1 310 ? 10.620 29.081 -5.082 1.00 85.50 310 SER A N 1
ATOM 2497 C CA . SER A 1 310 ? 11.953 29.679 -5.177 1.00 85.50 310 SER A CA 1
ATOM 2498 C C . SER A 1 310 ? 12.709 29.174 -6.409 1.00 85.50 310 SER A C 1
ATOM 2500 O O . SER A 1 310 ? 13.391 29.954 -7.070 1.00 85.50 310 SER A O 1
ATOM 2502 N N . PHE A 1 311 ? 12.549 27.895 -6.756 1.00 81.81 311 PHE A N 1
ATOM 2503 C CA . PHE A 1 311 ? 13.131 27.291 -7.947 1.00 81.81 311 PHE A CA 1
ATOM 2504 C C . PHE A 1 311 ? 12.486 27.840 -9.222 1.00 81.81 311 PHE A C 1
ATOM 2506 O O . PHE A 1 311 ? 13.202 28.275 -10.117 1.00 81.81 311 PHE A O 1
ATOM 2513 N N . ALA A 1 312 ? 11.154 27.929 -9.268 1.00 82.75 312 ALA A N 1
ATOM 2514 C CA . ALA A 1 312 ? 10.420 28.542 -10.371 1.00 82.75 312 ALA A CA 1
ATOM 2515 C C . ALA A 1 312 ? 10.820 30.011 -10.573 1.00 82.75 312 ALA A C 1
ATOM 2517 O O . ALA A 1 312 ? 11.152 30.397 -11.685 1.00 82.75 312 ALA A O 1
ATOM 2518 N N . ARG A 1 313 ? 10.921 30.808 -9.500 1.00 83.12 313 ARG A N 1
ATOM 2519 C CA . ARG A 1 313 ? 11.412 32.196 -9.578 1.00 83.12 313 ARG A CA 1
ATOM 2520 C C . ARG A 1 313 ? 12.847 32.278 -10.088 1.00 83.12 313 ARG A C 1
ATOM 2522 O O . ARG A 1 313 ? 13.154 33.146 -10.894 1.00 83.12 313 ARG A O 1
ATOM 2529 N N . LYS A 1 314 ? 13.738 31.388 -9.641 1.00 81.06 314 LYS A N 1
ATOM 2530 C CA . LYS A 1 314 ? 15.117 31.322 -10.155 1.00 81.06 314 LYS A CA 1
ATOM 2531 C C . LYS A 1 314 ? 15.136 30.971 -11.642 1.00 81.06 314 LYS A C 1
ATOM 2533 O O . LYS A 1 314 ? 15.900 31.582 -12.383 1.00 81.06 314 LYS A O 1
ATOM 2538 N N . LEU A 1 315 ? 14.273 30.054 -12.079 1.00 75.19 315 LEU A N 1
ATOM 2539 C CA . LEU A 1 315 ? 14.113 29.712 -13.488 1.00 75.19 315 LEU A CA 1
ATOM 2540 C C . LEU A 1 315 ? 13.555 30.879 -14.302 1.00 75.19 315 LEU A C 1
ATOM 2542 O O . LEU A 1 315 ? 14.110 31.180 -15.349 1.00 75.19 315 LEU A O 1
ATOM 2546 N N . GLU A 1 316 ? 12.535 31.583 -13.819 1.00 76.69 316 GLU A N 1
ATOM 2547 C CA . GLU A 1 316 ? 11.964 32.762 -14.483 1.00 76.69 316 GLU A CA 1
ATOM 2548 C C . GLU A 1 316 ? 12.988 33.900 -14.601 1.00 76.69 316 GLU A C 1
ATOM 2550 O O . GLU A 1 316 ? 13.152 34.481 -15.673 1.00 76.69 316 GLU A O 1
ATOM 2555 N N . VAL A 1 317 ? 13.757 34.161 -13.539 1.00 74.00 317 VAL A N 1
ATOM 2556 C CA . VAL A 1 317 ? 14.859 35.136 -13.557 1.00 74.00 317 VAL A CA 1
ATOM 2557 C C . VAL A 1 317 ? 15.970 34.696 -14.520 1.00 74.00 317 VAL A C 1
ATOM 2559 O O . VAL A 1 317 ? 16.518 35.531 -15.238 1.00 74.00 317 VAL A O 1
ATOM 2562 N N . SER A 1 318 ? 16.262 33.393 -14.607 1.00 57.44 318 SER A N 1
ATOM 2563 C CA . SER A 1 318 ? 17.221 32.845 -15.578 1.00 57.44 318 SER A CA 1
ATOM 2564 C C . SER A 1 318 ? 16.684 32.785 -17.015 1.00 57.44 318 SER A C 1
ATOM 2566 O O . SER A 1 318 ? 17.461 32.822 -17.960 1.00 57.44 318 SER A O 1
ATOM 2568 N N . SER A 1 319 ? 15.362 32.742 -17.197 1.00 46.84 319 SER A N 1
ATOM 2569 C CA . SER A 1 319 ? 14.686 32.684 -18.498 1.00 46.84 319 SER A CA 1
ATOM 2570 C C . SER A 1 319 ? 14.522 34.070 -19.129 1.00 46.84 319 SER A C 1
ATOM 2572 O O . SER A 1 319 ? 14.288 34.161 -20.334 1.00 46.84 319 SER A O 1
ATOM 2574 N N . GLY A 1 320 ? 14.628 35.146 -18.342 1.00 46.47 320 GLY A N 1
ATOM 2575 C CA . GLY A 1 320 ? 14.568 36.532 -18.820 1.00 46.47 320 GLY A CA 1
ATOM 2576 C C . GLY A 1 320 ? 15.918 37.114 -19.259 1.00 46.47 320 GLY A C 1
ATOM 2577 O O . GLY A 1 320 ? 15.956 38.108 -19.984 1.00 46.47 320 GLY A O 1
ATOM 2578 N N . ALA A 1 321 ? 17.032 36.495 -18.867 1.00 45.69 321 ALA A N 1
ATOM 2579 C CA . ALA A 1 321 ? 18.372 36.893 -19.275 1.00 45.69 321 ALA A CA 1
ATOM 2580 C C . ALA A 1 321 ? 18.951 35.819 -20.195 1.00 45.69 321 ALA A C 1
ATOM 2582 O O . ALA A 1 321 ? 18.997 34.647 -19.842 1.00 45.69 321 ALA A O 1
ATOM 2583 N N . ARG A 1 322 ? 19.376 36.229 -21.396 1.00 43.88 322 ARG A N 1
ATOM 2584 C CA . ARG A 1 322 ? 20.073 35.394 -22.388 1.00 43.88 322 ARG A CA 1
ATOM 2585 C C . ARG A 1 322 ? 20.981 34.380 -21.690 1.00 43.88 322 ARG A C 1
ATOM 2587 O O . ARG A 1 322 ? 21.771 34.794 -20.847 1.00 43.88 322 ARG A O 1
ATOM 2594 N N . PHE A 1 323 ? 20.878 33.112 -22.100 1.00 45.44 323 PHE A N 1
ATOM 2595 C CA . PHE A 1 323 ? 21.732 31.962 -21.764 1.00 45.44 323 PHE A CA 1
ATOM 2596 C C . PHE A 1 323 ? 23.230 32.238 -22.009 1.00 45.44 323 PHE A C 1
ATOM 2598 O O . PHE A 1 323 ? 23.888 31.628 -22.848 1.00 45.44 323 PHE A O 1
ATOM 2605 N N . SER A 1 324 ? 23.786 33.179 -21.264 1.00 46.44 324 SER A N 1
ATOM 2606 C CA . SER A 1 324 ? 25.166 33.605 -21.312 1.00 46.44 324 SER A CA 1
ATOM 2607 C C . SER A 1 324 ? 25.709 33.490 -19.904 1.00 46.44 324 SER A C 1
ATOM 2609 O O . SER A 1 324 ? 25.533 34.380 -19.083 1.00 46.44 324 SER A O 1
ATOM 2611 N N . ARG A 1 325 ? 26.430 32.387 -19.694 1.00 47.34 325 ARG A N 1
ATOM 2612 C CA . ARG A 1 325 ? 27.564 32.301 -18.772 1.00 47.34 325 ARG A CA 1
ATOM 2613 C C . ARG A 1 325 ? 27.248 32.684 -17.322 1.00 47.34 325 ARG A C 1
ATOM 2615 O O . ARG A 1 325 ? 27.585 33.782 -16.908 1.00 47.34 325 ARG A O 1
ATOM 2622 N N . GLN A 1 326 ? 26.742 31.736 -16.536 1.00 44.00 326 GLN A N 1
ATOM 2623 C CA . GLN A 1 326 ? 27.267 31.432 -15.193 1.00 44.00 326 GLN A CA 1
ATOM 2624 C C . GLN A 1 326 ? 26.438 30.327 -14.532 1.00 44.00 326 GLN A C 1
ATOM 2626 O O . GLN A 1 326 ? 25.230 30.455 -14.378 1.00 44.00 326 GLN A O 1
ATOM 2631 N N . GLY A 1 327 ? 27.122 29.259 -14.119 1.00 43.06 327 GLY A N 1
ATOM 2632 C CA . GLY A 1 327 ? 26.678 28.384 -13.034 1.00 43.06 327 GLY A CA 1
ATOM 2633 C C . GLY A 1 327 ? 25.472 27.497 -13.324 1.00 43.06 327 GLY A C 1
ATOM 2634 O O . GLY A 1 327 ? 24.458 27.600 -12.643 1.00 43.06 327 GLY A O 1
ATOM 2635 N N . PHE A 1 328 ? 25.605 26.556 -14.259 1.00 41.47 328 PHE A N 1
ATOM 2636 C CA . PHE A 1 328 ? 24.868 25.300 -14.123 1.00 41.47 328 PHE A CA 1
ATOM 2637 C C . PHE A 1 328 ? 25.439 24.611 -12.869 1.00 41.47 328 PHE A C 1
ATOM 2639 O O . PHE A 1 328 ? 26.553 24.102 -12.925 1.00 41.47 328 PHE A O 1
ATOM 2646 N N . GLU A 1 329 ? 24.758 24.668 -11.718 1.00 51.09 329 GLU A N 1
ATOM 2647 C CA . GLU A 1 329 ? 25.050 23.752 -10.606 1.00 51.09 329 GLU A CA 1
ATOM 2648 C C . GLU A 1 329 ? 24.386 22.411 -10.949 1.00 51.09 329 GLU A C 1
ATOM 2650 O O . GLU A 1 329 ? 23.155 22.311 -10.926 1.00 51.09 329 GLU A O 1
ATOM 2655 N N . PRO A 1 330 ? 25.156 21.373 -11.314 1.00 49.47 330 PRO A N 1
ATOM 2656 C CA . PRO A 1 330 ? 24.586 20.089 -11.655 1.00 49.47 330 PRO A CA 1
ATOM 2657 C C . PRO A 1 330 ? 24.294 19.346 -10.353 1.00 49.47 330 PRO A C 1
ATOM 2659 O O . PRO A 1 330 ? 25.219 18.972 -9.643 1.00 49.47 330 PRO A O 1
ATOM 2662 N N . GLY A 1 331 ? 23.009 19.173 -10.037 1.00 46.03 331 GLY A N 1
ATOM 2663 C CA . GLY A 1 331 ? 22.410 17.982 -9.411 1.00 46.03 331 GLY A CA 1
ATOM 2664 C C . GLY A 1 331 ? 23.109 17.251 -8.251 1.00 46.03 331 GLY A C 1
ATOM 2665 O O . GLY A 1 331 ? 22.775 16.096 -8.013 1.00 46.03 331 GLY A O 1
ATOM 2666 N N . LEU A 1 332 ? 24.048 17.853 -7.525 1.00 50.09 332 LEU A N 1
ATOM 2667 C CA . LEU A 1 332 ? 24.673 17.254 -6.348 1.00 50.09 332 LEU A CA 1
ATOM 2668 C C . LEU A 1 332 ? 23.917 17.747 -5.119 1.00 50.09 332 LEU A C 1
ATOM 2670 O O . LEU A 1 332 ? 23.888 18.946 -4.833 1.00 50.09 332 LEU A O 1
ATOM 2674 N N . SER A 1 333 ? 23.275 16.826 -4.399 1.00 55.34 333 SER A N 1
ATOM 2675 C CA . SER A 1 333 ? 22.628 17.155 -3.134 1.00 55.34 333 SER A CA 1
ATOM 2676 C C . SER A 1 333 ? 23.658 17.781 -2.183 1.00 55.34 333 SER A C 1
ATOM 2678 O O . SER A 1 333 ? 24.821 17.376 -2.133 1.00 55.34 333 SER A O 1
ATOM 2680 N N . LEU A 1 334 ? 23.237 18.776 -1.397 1.00 57.59 334 LEU A N 1
ATOM 2681 C CA . LEU A 1 334 ? 24.088 19.456 -0.406 1.00 57.59 334 LEU A CA 1
ATOM 2682 C C . LEU A 1 334 ? 24.680 18.501 0.655 1.00 57.59 334 LEU A C 1
ATOM 2684 O O . LEU A 1 334 ? 25.546 18.912 1.418 1.00 57.59 334 LEU A O 1
ATOM 2688 N N . SER A 1 335 ? 24.224 17.245 0.690 1.00 57.59 335 SER A N 1
ATOM 2689 C CA . SER A 1 335 ? 24.584 16.215 1.664 1.00 57.59 335 SER A CA 1
ATOM 2690 C C . SER A 1 335 ? 25.561 15.154 1.128 1.00 57.59 335 SER A C 1
ATOM 2692 O O . SER A 1 335 ? 25.820 14.183 1.836 1.00 57.59 335 SER A O 1
ATOM 2694 N N . ASP A 1 336 ? 26.075 15.280 -0.102 1.00 58.88 336 ASP A N 1
ATOM 2695 C CA . ASP A 1 336 ? 26.992 14.287 -0.683 1.00 58.88 336 ASP A CA 1
ATOM 2696 C C . ASP A 1 336 ? 28.431 14.476 -0.134 1.00 58.88 336 ASP A C 1
ATOM 2698 O O . ASP A 1 336 ? 29.060 15.503 -0.421 1.00 58.88 336 ASP A O 1
ATOM 2702 N N . PRO A 1 337 ? 28.986 13.523 0.646 1.00 70.12 337 PRO A N 1
ATOM 2703 C CA . PRO A 1 337 ? 30.297 13.661 1.294 1.00 70.12 337 PRO A CA 1
ATOM 2704 C C . PRO A 1 337 ? 31.460 13.830 0.304 1.00 70.12 337 PRO A C 1
ATOM 2706 O O . PRO A 1 337 ? 32.499 14.379 0.663 1.00 70.12 337 PRO A O 1
ATOM 2709 N N . ASN A 1 338 ? 31.275 13.442 -0.963 1.00 66.19 338 ASN A N 1
ATOM 2710 C CA . ASN A 1 338 ? 32.308 13.511 -2.002 1.00 66.19 338 ASN A CA 1
ATOM 2711 C C . ASN A 1 338 ? 32.083 14.640 -3.021 1.00 66.19 338 ASN A C 1
ATOM 2713 O O . ASN A 1 338 ? 32.686 14.637 -4.097 1.00 66.19 338 ASN A O 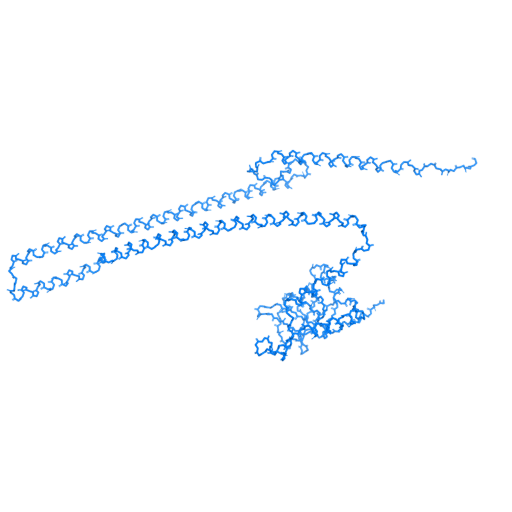1
ATOM 2717 N N . ARG A 1 339 ? 31.241 15.632 -2.696 1.00 71.19 339 ARG A N 1
ATOM 2718 C CA . ARG A 1 339 ? 30.905 16.757 -3.588 1.00 71.19 339 ARG A CA 1
ATOM 2719 C C . ARG A 1 339 ? 32.138 17.488 -4.119 1.00 71.19 339 ARG A C 1
ATOM 2721 O O . ARG A 1 339 ? 32.203 17.783 -5.306 1.00 71.19 339 ARG A O 1
ATOM 2728 N N . VAL A 1 340 ? 33.118 17.761 -3.260 1.00 70.38 340 VAL A N 1
ATOM 2729 C CA . VAL A 1 340 ? 34.334 18.503 -3.638 1.00 70.38 340 VAL A CA 1
ATOM 2730 C C . VAL A 1 340 ? 35.168 17.720 -4.655 1.00 70.38 340 VAL A C 1
ATOM 2732 O O . VAL A 1 340 ? 35.644 18.291 -5.631 1.00 70.38 340 VAL A O 1
ATOM 2735 N N . VAL A 1 341 ? 35.288 16.404 -4.466 1.00 74.25 341 VAL A N 1
ATOM 2736 C CA . VAL A 1 341 ? 36.032 15.519 -5.373 1.00 74.25 341 VAL A CA 1
ATOM 2737 C C . VAL A 1 341 ? 35.318 15.407 -6.716 1.00 74.25 341 VAL A C 1
ATOM 2739 O O . VAL A 1 341 ? 35.948 15.556 -7.757 1.00 74.25 341 VAL A O 1
ATOM 2742 N N . LYS A 1 342 ? 33.993 15.223 -6.705 1.00 72.19 342 LYS A N 1
ATOM 2743 C CA . LYS A 1 342 ? 33.183 15.143 -7.929 1.00 72.19 342 LYS A CA 1
ATOM 2744 C C . LYS A 1 342 ? 33.184 16.456 -8.715 1.00 72.19 342 LYS A C 1
ATOM 2746 O O . LYS A 1 342 ? 33.283 16.423 -9.934 1.00 72.19 342 LYS A O 1
ATOM 2751 N N . LEU A 1 343 ? 33.114 17.604 -8.036 1.00 73.25 343 LEU A N 1
ATOM 2752 C CA . LEU A 1 343 ? 33.217 18.915 -8.684 1.00 73.25 343 LEU A CA 1
ATOM 2753 C C . LEU A 1 343 ? 34.583 19.112 -9.339 1.00 73.25 343 LEU A C 1
ATOM 2755 O O . LEU A 1 343 ? 34.638 19.581 -10.469 1.00 73.25 343 LEU A O 1
ATOM 2759 N N . ARG A 1 344 ? 35.660 18.704 -8.662 1.00 77.62 344 ARG A N 1
ATOM 2760 C CA . ARG A 1 344 ? 37.016 18.766 -9.214 1.00 77.62 344 ARG A CA 1
ATOM 2761 C C . ARG A 1 344 ? 37.181 17.863 -10.440 1.00 77.62 344 ARG A C 1
ATOM 2763 O O . ARG A 1 344 ? 37.722 18.284 -11.449 1.00 77.62 344 ARG A O 1
ATOM 2770 N N . LEU A 1 345 ? 36.639 16.650 -10.389 1.00 77.44 345 LEU A N 1
ATOM 2771 C CA . LEU A 1 345 ? 36.707 15.719 -11.515 1.00 77.44 345 LEU A CA 1
ATOM 2772 C C . LEU A 1 345 ? 35.904 16.222 -12.726 1.00 77.44 345 LEU A C 1
ATOM 2774 O O . LEU A 1 345 ? 36.307 16.038 -13.868 1.00 77.44 345 LEU A O 1
ATOM 2778 N N . LEU A 1 346 ? 34.776 16.897 -12.484 1.00 75.75 346 LEU A N 1
ATOM 2779 C CA . LEU A 1 346 ? 33.991 17.532 -13.541 1.00 75.75 346 LEU A CA 1
ATOM 2780 C C . LEU A 1 346 ? 34.698 18.748 -14.145 1.00 75.75 346 LEU A C 1
ATOM 2782 O O . LEU A 1 346 ? 34.600 18.942 -15.353 1.00 75.75 346 LEU A O 1
ATOM 2786 N N . THR A 1 347 ? 35.405 19.554 -13.346 1.00 80.94 347 THR A N 1
ATOM 2787 C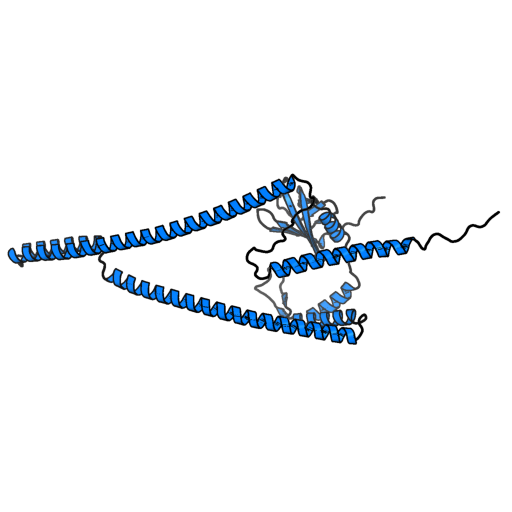 CA . THR A 1 347 ? 36.230 20.640 -13.897 1.00 80.94 347 THR A CA 1
ATOM 2788 C C . THR A 1 347 ? 37.358 20.084 -14.756 1.00 80.94 347 THR A C 1
ATOM 2790 O O . THR A 1 347 ? 37.530 20.550 -15.879 1.00 80.94 347 THR A O 1
ATOM 2793 N N . ASP A 1 348 ? 38.020 19.021 -14.295 1.00 80.62 348 ASP A N 1
ATOM 2794 C CA . ASP A 1 348 ? 39.108 18.375 -15.032 1.00 80.62 348 ASP A CA 1
ATOM 2795 C C . ASP A 1 348 ? 38.597 17.784 -16.365 1.00 80.62 348 ASP A C 1
ATOM 2797 O O . ASP A 1 348 ? 39.175 18.043 -17.417 1.00 80.62 348 ASP A O 1
ATOM 2801 N N . LEU A 1 349 ? 37.437 17.109 -16.372 1.00 76.94 349 LEU A N 1
ATOM 2802 C CA . LEU A 1 349 ? 36.810 16.586 -17.598 1.00 76.94 349 LEU A CA 1
ATOM 2803 C C . LEU A 1 349 ? 36.371 17.682 -18.580 1.00 76.94 349 LEU A C 1
ATOM 2805 O O . LEU A 1 349 ? 36.372 17.468 -19.795 1.00 76.94 349 LEU A O 1
ATOM 2809 N N . VAL A 1 350 ? 35.936 18.842 -18.086 1.00 81.12 350 VAL A N 1
ATOM 2810 C CA . VAL A 1 350 ? 35.565 19.977 -18.945 1.00 81.12 350 VAL A CA 1
ATOM 2811 C C . VAL A 1 350 ? 36.810 20.587 -19.587 1.00 81.12 350 VAL A C 1
ATOM 2813 O O . VAL A 1 350 ? 36.781 20.898 -20.781 1.00 81.12 350 VAL A O 1
ATOM 2816 N N . ASP A 1 351 ? 37.900 20.706 -18.832 1.00 81.56 351 ASP A N 1
ATOM 2817 C CA . ASP A 1 351 ? 39.178 21.204 -19.337 1.00 81.56 351 ASP A CA 1
ATOM 2818 C C . ASP A 1 351 ? 39.818 20.217 -20.329 1.00 81.56 351 ASP A C 1
ATOM 2820 O O . ASP A 1 351 ? 40.280 20.637 -21.392 1.00 81.56 351 ASP A O 1
ATOM 2824 N N . GLU A 1 352 ? 39.747 18.906 -20.078 1.00 80.06 352 GLU A N 1
ATOM 2825 C CA . GLU A 1 352 ? 40.168 17.868 -21.032 1.00 80.06 352 GLU A CA 1
ATOM 2826 C C . GLU A 1 352 ? 39.338 17.903 -22.321 1.00 80.06 352 GLU A C 1
ATOM 2828 O O . GLU A 1 352 ? 39.887 17.913 -23.423 1.00 80.06 352 GLU A O 1
ATOM 2833 N N . ASN A 1 353 ? 38.009 18.009 -22.222 1.00 73.75 353 ASN A N 1
ATOM 2834 C CA . ASN A 1 353 ? 37.148 18.144 -23.401 1.00 73.75 353 ASN A CA 1
ATOM 2835 C C . ASN A 1 353 ? 37.440 19.421 -24.196 1.00 73.75 353 ASN A C 1
ATOM 2837 O O . ASN A 1 353 ? 37.296 19.440 -25.422 1.00 73.75 353 ASN A O 1
ATOM 2841 N N . ARG A 1 354 ? 37.842 20.499 -23.520 1.00 81.44 354 ARG A N 1
ATOM 2842 C CA . ARG A 1 354 ? 38.276 21.728 -24.180 1.00 81.44 354 ARG A CA 1
ATOM 2843 C C . ARG A 1 354 ? 39.587 21.512 -24.933 1.00 81.44 354 ARG A C 1
ATOM 2845 O O . ARG A 1 354 ? 39.658 21.886 -26.101 1.00 81.44 354 ARG A O 1
ATOM 2852 N N . GLN A 1 355 ? 40.572 20.868 -24.312 1.00 81.19 355 GLN A N 1
ATOM 2853 C CA . GLN A 1 355 ? 41.846 20.541 -24.957 1.00 81.19 355 GLN A CA 1
ATOM 2854 C C . GLN A 1 355 ? 41.652 19.611 -26.163 1.00 81.19 355 GLN A C 1
ATOM 2856 O O . GLN A 1 355 ? 42.222 19.863 -27.220 1.00 81.19 355 GLN A O 1
ATOM 2861 N N . LEU A 1 356 ? 40.784 18.599 -26.057 1.00 77.94 356 LEU A N 1
ATOM 2862 C CA . LEU A 1 356 ? 40.442 17.710 -27.172 1.00 77.94 356 LEU A CA 1
ATOM 2863 C C . LEU A 1 356 ? 39.779 18.466 -28.329 1.00 77.94 356 LEU A C 1
ATOM 2865 O O . LEU A 1 356 ? 40.088 18.216 -29.490 1.00 77.94 356 LEU A O 1
ATOM 2869 N N . ARG A 1 357 ? 38.899 19.431 -28.039 1.00 76.06 357 ARG A N 1
ATOM 2870 C CA . ARG A 1 357 ? 38.296 20.286 -29.076 1.00 76.06 357 ARG A CA 1
ATOM 2871 C C . ARG A 1 357 ? 39.318 21.209 -29.733 1.00 76.06 357 ARG A C 1
ATOM 2873 O O . ARG A 1 357 ? 39.263 21.382 -30.944 1.00 76.06 357 ARG A O 1
ATOM 2880 N N . GLU A 1 358 ? 40.247 21.775 -28.968 1.00 80.75 358 GLU A N 1
ATOM 2881 C CA . GLU A 1 358 ? 41.345 22.587 -29.509 1.00 80.75 358 GLU A CA 1
ATOM 2882 C C . GLU A 1 358 ? 42.284 21.733 -30.391 1.00 80.75 358 GLU A C 1
ATOM 2884 O O . GLU A 1 358 ? 42.692 22.175 -31.463 1.00 80.75 358 GLU A O 1
ATOM 2889 N N . GLN A 1 359 ? 42.544 20.476 -30.016 1.00 75.56 359 GLN A N 1
ATOM 2890 C CA . GLN A 1 359 ? 43.304 19.518 -30.830 1.00 75.56 359 GLN A CA 1
ATOM 2891 C C . GLN A 1 359 ? 42.560 19.082 -32.103 1.00 75.56 359 GLN A C 1
ATOM 2893 O O . GLN A 1 359 ? 43.180 18.968 -33.161 1.00 75.56 359 GLN A O 1
ATOM 2898 N N . LEU A 1 360 ? 41.241 18.882 -32.041 1.00 73.25 360 LEU A N 1
ATOM 2899 C CA . LEU A 1 360 ? 40.415 18.578 -33.217 1.00 73.25 360 LEU A CA 1
ATOM 2900 C C . LEU A 1 360 ? 40.397 19.750 -34.209 1.00 73.25 360 LEU A C 1
ATOM 2902 O O . LEU A 1 360 ? 40.615 19.556 -35.399 1.00 73.25 360 LEU A O 1
ATOM 2906 N N . VAL A 1 361 ? 40.249 20.983 -33.719 1.00 75.94 361 VAL A N 1
ATOM 2907 C CA . VAL A 1 361 ? 40.288 22.187 -34.568 1.00 75.94 361 VAL A CA 1
ATOM 2908 C C . VAL A 1 361 ? 41.664 22.381 -35.220 1.00 75.94 361 VAL A C 1
ATOM 2910 O O . VAL A 1 361 ? 41.740 22.774 -36.383 1.00 75.94 361 VAL A O 1
ATOM 2913 N N . ASN A 1 362 ? 42.751 22.074 -34.508 1.00 66.94 362 ASN A N 1
ATOM 2914 C CA . ASN A 1 362 ? 44.104 22.174 -35.060 1.00 66.94 362 ASN A CA 1
ATOM 2915 C C . ASN A 1 362 ? 44.430 21.042 -36.054 1.00 66.94 362 ASN A C 1
ATOM 2917 O O . ASN A 1 362 ? 45.102 21.295 -37.053 1.00 66.94 362 ASN A O 1
ATOM 2921 N N . SER A 1 363 ? 43.929 19.822 -35.833 1.00 57.81 363 SER A N 1
ATOM 2922 C CA . SER A 1 363 ? 44.136 18.686 -36.749 1.00 57.81 363 SER A CA 1
ATOM 2923 C C . SER A 1 363 ? 43.310 18.790 -38.038 1.00 57.81 363 SER A C 1
ATOM 2925 O O . SER A 1 363 ? 43.806 18.431 -39.107 1.00 57.81 363 SER A O 1
ATOM 2927 N N . ASP A 1 364 ? 42.119 19.394 -37.988 1.00 54.59 364 ASP A N 1
ATOM 2928 C CA . ASP A 1 364 ? 41.334 19.721 -39.188 1.00 54.59 364 ASP A CA 1
ATOM 2929 C C . ASP A 1 364 ? 41.959 20.868 -40.020 1.00 54.59 364 ASP A C 1
ATOM 2931 O O . ASP A 1 364 ? 41.735 20.962 -41.231 1.00 54.59 364 ASP A O 1
ATOM 2935 N N . GLY A 1 365 ? 42.797 21.716 -39.406 1.00 50.50 365 GLY A N 1
ATOM 2936 C CA . GLY A 1 365 ? 43.523 22.806 -40.074 1.00 50.50 365 GLY A CA 1
ATOM 2937 C C . GLY A 1 365 ? 44.742 22.363 -40.899 1.00 50.50 365 GLY A C 1
ATOM 2938 O O . GLY A 1 365 ? 45.061 22.980 -41.921 1.00 50.50 365 GLY A O 1
ATOM 2939 N N . GLU A 1 366 ? 45.402 21.266 -40.520 1.00 48.94 366 GLU A N 1
ATOM 2940 C CA . GLU A 1 366 ? 46.546 20.719 -41.269 1.00 48.94 366 GLU A CA 1
ATOM 2941 C C . GLU A 1 366 ? 46.115 19.879 -42.489 1.00 48.94 366 GLU A C 1
ATOM 2943 O O . GLU A 1 366 ? 46.865 19.763 -43.460 1.00 48.94 366 GLU A O 1
ATOM 2948 N N . GLY A 1 367 ? 44.870 19.385 -42.516 1.00 46.03 367 GLY A N 1
ATOM 2949 C CA . GLY A 1 367 ? 44.314 18.609 -43.633 1.00 46.03 367 GLY A CA 1
ATOM 2950 C C . GLY A 1 367 ? 43.919 19.421 -44.879 1.00 46.03 367 GLY A C 1
ATOM 2951 O O . GLY A 1 367 ? 43.832 18.855 -45.970 1.00 46.03 367 GLY A O 1
ATOM 2952 N N . GLN A 1 368 ? 43.712 20.741 -44.767 1.00 44.94 368 GLN A N 1
ATOM 2953 C CA . GLN A 1 368 ? 43.270 21.588 -45.894 1.00 44.94 368 GLN A CA 1
ATOM 2954 C C . GLN A 1 368 ? 44.380 22.420 -46.561 1.00 44.94 368 GLN A C 1
ATOM 2956 O O . GLN A 1 368 ? 44.167 22.953 -47.650 1.00 44.94 368 GLN A O 1
ATOM 2961 N N . SER A 1 369 ? 45.590 22.470 -45.996 1.00 43.62 369 SER A N 1
ATOM 2962 C CA . SER A 1 369 ? 46.700 23.267 -46.558 1.00 43.62 369 SER A CA 1
ATOM 2963 C C . SER A 1 369 ? 47.596 22.501 -47.552 1.00 43.62 369 SER A C 1
ATOM 2965 O O . SER A 1 369 ? 48.486 23.087 -48.164 1.00 43.62 369 SER A O 1
ATOM 2967 N N . GLY A 1 370 ? 47.355 21.200 -47.767 1.00 40.22 370 GLY A N 1
ATOM 2968 C CA . GLY A 1 370 ? 48.161 20.344 -48.656 1.00 40.22 370 GLY A CA 1
ATOM 2969 C C . GLY A 1 370 ? 47.633 20.149 -50.087 1.00 40.22 370 GLY A C 1
ATOM 2970 O O . GLY A 1 370 ? 48.319 19.532 -50.902 1.00 40.22 370 GLY A O 1
ATOM 2971 N N . ALA A 1 371 ? 46.435 20.644 -50.425 1.00 40.81 371 ALA A N 1
ATOM 2972 C CA . ALA A 1 371 ? 45.734 20.241 -51.655 1.00 40.81 371 ALA A CA 1
ATOM 2973 C C . ALA A 1 371 ? 45.779 21.240 -52.835 1.00 40.81 371 ALA A C 1
ATOM 2975 O O . ALA A 1 371 ? 45.311 20.901 -53.919 1.00 40.81 371 ALA A O 1
ATOM 2976 N N . PHE A 1 372 ? 46.376 22.430 -52.699 1.00 40.25 372 PHE A N 1
ATOM 2977 C CA . PHE A 1 372 ? 46.416 23.430 -53.783 1.00 40.25 372 PHE A CA 1
ATOM 2978 C C . PHE A 1 372 ? 47.824 23.981 -54.047 1.00 40.25 372 PHE A C 1
ATOM 2980 O O . PHE A 1 372 ? 48.107 25.149 -53.814 1.00 40.25 372 PHE A O 1
ATOM 2987 N N . SER A 1 373 ? 48.725 23.157 -54.590 1.00 42.16 373 SER A N 1
ATOM 2988 C CA . SER A 1 373 ? 49.855 23.679 -55.379 1.00 42.16 373 SER A CA 1
ATOM 2989 C C . SER A 1 373 ? 50.443 22.622 -56.314 1.00 42.16 373 SER A C 1
ATOM 2991 O O . SER A 1 373 ? 51.545 22.118 -56.111 1.00 42.16 373 SER A O 1
ATOM 2993 N N . ARG A 1 374 ? 49.712 22.264 -57.377 1.00 40.81 374 ARG A N 1
ATOM 2994 C CA . ARG A 1 374 ? 50.323 21.684 -58.584 1.00 40.81 374 ARG A CA 1
ATOM 2995 C C . ARG A 1 374 ? 49.616 22.165 -59.851 1.00 40.81 374 ARG A C 1
ATOM 2997 O O . ARG A 1 374 ? 48.493 21.770 -60.125 1.00 40.81 374 ARG A O 1
ATOM 3004 N N . LYS A 1 375 ? 50.417 22.872 -60.659 1.00 40.25 375 LYS A N 1
ATOM 3005 C CA . LYS A 1 375 ? 50.336 23.080 -62.116 1.00 40.25 375 LYS A CA 1
ATOM 3006 C C . LYS A 1 375 ? 49.295 24.078 -62.632 1.00 40.25 375 LYS A C 1
ATOM 3008 O O . LYS A 1 375 ? 48.135 23.731 -62.749 1.00 40.25 375 LYS A O 1
ATOM 3013 N N . THR A 1 376 ? 49.804 25.174 -63.201 1.00 35.88 376 THR A N 1
ATOM 3014 C CA . THR A 1 376 ? 49.689 25.442 -64.650 1.00 35.88 376 THR A CA 1
ATOM 3015 C C . THR A 1 376 ? 50.864 26.305 -65.130 1.00 35.88 376 THR A C 1
ATOM 3017 O O . THR A 1 376 ? 50.932 27.495 -64.849 1.00 35.88 376 THR A O 1
ATOM 3020 N N . LYS A 1 377 ? 51.794 25.683 -65.868 1.00 40.34 377 LYS A N 1
ATOM 3021 C CA . LYS A 1 377 ? 52.597 26.348 -66.907 1.00 40.34 377 LYS A CA 1
ATOM 3022 C C . LYS A 1 377 ? 51.704 26.476 -68.143 1.00 40.34 377 LYS A C 1
ATOM 3024 O O . LYS A 1 377 ? 51.177 25.437 -68.535 1.00 40.34 377 LYS A O 1
ATOM 3029 N N . HIS A 1 378 ? 51.631 27.643 -68.780 1.00 36.06 378 HIS A N 1
ATOM 3030 C CA . HIS A 1 378 ? 51.771 27.800 -70.238 1.00 36.06 378 HIS A CA 1
ATOM 3031 C C . HIS A 1 378 ? 51.855 29.283 -70.630 1.00 36.06 378 HIS A C 1
ATOM 3033 O O . HIS A 1 378 ? 51.080 30.092 -70.126 1.00 36.06 378 HIS A O 1
ATOM 3039 N N . ASN A 1 379 ? 52.778 29.520 -71.569 1.00 36.47 379 ASN A N 1
ATOM 3040 C CA . ASN A 1 379 ? 53.217 30.745 -72.249 1.00 36.47 379 ASN A CA 1
ATOM 3041 C C . ASN A 1 379 ? 53.939 31.815 -71.432 1.00 36.47 379 ASN A C 1
ATOM 3043 O O . ASN A 1 379 ? 53.283 32.587 -70.705 1.00 36.47 379 ASN A O 1
#

Secondary structure (DSSP, 8-state):
-----PPP-GGGEEEEEEETTEEEEEEEEEE-SSEEEE---PPPPTT-EEEEEEEETTS-EEEEEEEEEEEETTEEEEEE--SSHHHHHHHHHHHH----TTTHHHHHHHHHHHHHHHSEEE--TTT-TT-S-EEE--HHHHHHHHHHHHHHHHHHHGGGS-HHHHHHHHHHHHHHHHHHHHHHHHHHHHHHHHHHHHHHHHHHHHHHHHHHHHHHHHHHTT---HHHHHHHHHHHHHHHHHHHHTT-S-HHHHHHHHHHHHHHHHHHHHHHHHHHHHHHHHHHHHHHHHHHHHHHHHHHHHHHHHHHHHHHHHHHHHHHS-S-SS----S--TT-TTHHHHHHHHHHHHHHHHHHHHHHHHHHHHSSSSSS-------

Sequence (379 aa):
MESVRTAPNPEHYTCVIEIPAGIIRTSVSRLDTTEILLDTRVRLKTTDRFEVVVEHRDGPSEVIHARFHSSGEAGVVLRWDFQHPREMISLDRLLDAPFRGTKGRKLAGELEEALKHRSLLVRTSAIAARRDSVRVLSLSVVKDLIQEALDEAIESSVRQFDREEREQLLRESESQFRDRLAGYEEDRENLNAHIEGLKQRVVRAQQLLEEERKTAVGVDRFSLSEKTVIELEHRLSTILDAATLKGQVSAESEQALRRTLEDVLDRERERVRDLESQAHNDRIGVLDKKVGRLSRSLDEARQERDRAQSFARKLEVSSGARFSRQGFEPGLSLSDPNRVVKLRLLTDLVDENRQLREQLVNSDGEGQSGAFSRKTKHN

Foldseek 3Di:
DDDPQDWDDQQQKWKWKQDPVGIDIFGWPGDDLWKTFTQDPDDDDQPDKIFIWIDGNPDDIDTFIWGWDDADPRGTMTTTDHPDPVRSVVSCCVGVVPPPCPPVVVVVVVVVVVLVVQWDWDQDPPDDPPDRIDTDHDPVNVVVVVVVVVVVVCVVVVVPDDPVVVVVVVVVVVVVVVVVVVVVVVVVVVVVVVVVVVVVVVVVVVVVVVVVVVVVVVCVVPQDAPVNLVVVLVVVVVVLVVCVVVVVADPVRSVVVVVVSCVVSVVSVVVNVVVVVVVVVVVVVVVVVVVVVVVVVVVVVVVVVVVVVVVVVVVVVVVVDPPDDDDPPPDDPPPDPCVVVVVVVVVVVVVVVVVVVVVVVVVVVVVPPPPDDDDDDDD